Protein AF-S7U2C4-F1 (afdb_monomer)

Nearest PDB structures (foldseek):
  5ohl-assembly1_A-2  TM=4.520E-01  e=1.461E+00  synthetic construct
  7tj9-assembly1_B  TM=5.417E-01  e=4.601E+00  Homo sapiens
  6m9y-assembly1_D  TM=2.212E-01  e=2.908E+00  Branchiostoma floridae

Foldseek 3Di:
DDDDCPVVVVVVVVVVVVVVVVVVVVVVVVVVVVVVVVVLVVQLVVQVVLLVVLLVVLVVVVVVQVPDPCSCLVQVPDFLVSLCLQQQAPDPDRDCNHSQ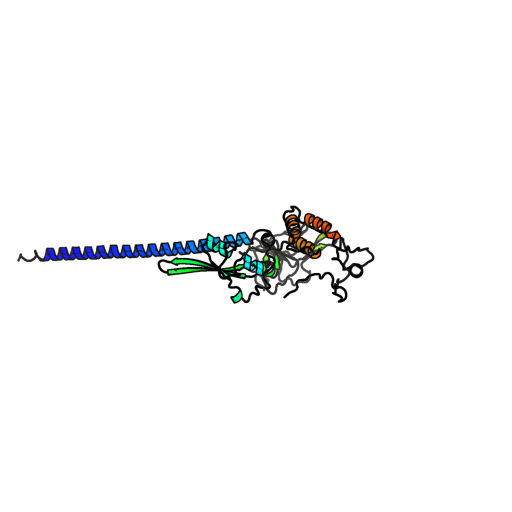NVSCVPRVKHKYWPVVVVVDPSRHFNKTWIKIKHWTDSPPDIDIDIDIDIDHLDFLCVQAPAEDLAEAAAAADDDDPDGHHYHVFKYWHALWHFDQPPVRDTDIHFNPPPDDCLALFRIWMDGPQAIKTDSHRPAQWDDDSHDIDGGDDIDSDDDPSHPDDDDHGDDDPDDGNDDPVLLVLLVLLCVLLVHDSPDPVSSVLSVQLVPDPDNVVSSVVSCVVSVVQEWEQDDDPVAASLRSVVPTDPQGHYDYDDDHDHPDDNDPDDDVPDPHDDPPPPPPD

Sequence (381 aa):
MRKNEQGYSLVTTLLVITIFFLLGLTIVTAAVQHAQFTTVRVDDVQSLHEAKTELNEALADLKAQLSAPNFFVDHRIFTPNQWDQFLGTDSPSARENTIAGRLTARYGVTMTDESEQYNIPKDQVFLRALRLSKQFTDGHQVRTVERLIFVTNTPSFLKYALGSNKDVVLNGGVYVEKGNVYAGQDAYASNATNYVKQNGQLTVASPNAGMPRLSSSSVWYTSDGQLMACGQTTSCWTASQTRFSMSGSWTPLWPTDVVEPAPSTKQENEDFIDVDFDLTVADKLLQASDISRTSDSYLEDIQRVQEATDKANALRYLAVELSNRWTPIVIDSTVPIEKAIKQSSKEKPLYLDGSGVLTGDVDIRTDAANKVNQCSSSTGI

Solvent-accessible surface area (backbone atoms only — not comparable to full-atom values): 22594 Å² total; per-residue (Å²): 144,89,90,78,67,78,66,53,55,57,54,53,50,52,50,52,51,49,52,52,48,50,53,52,50,50,52,52,51,52,50,53,51,50,50,51,56,51,49,45,52,48,50,30,53,47,37,52,49,49,46,50,47,37,51,52,50,46,50,49,52,50,50,57,60,68,67,38,84,62,41,47,66,81,68,68,43,86,46,34,66,48,45,32,52,48,44,22,65,76,44,100,67,47,47,71,90,15,53,29,17,42,33,29,74,76,50,57,28,45,65,44,80,48,28,73,85,70,72,51,61,48,85,81,38,64,56,40,35,36,37,39,36,28,76,39,60,46,78,92,41,80,45,72,54,74,46,80,45,78,48,63,82,72,48,41,47,79,77,28,68,42,53,34,81,41,62,31,80,42,65,26,74,80,85,76,94,66,72,51,76,42,41,61,53,39,33,35,42,22,38,31,39,71,47,68,45,98,85,60,49,58,44,79,43,64,51,76,81,78,54,84,78,68,44,70,39,54,28,39,35,33,54,97,70,42,61,30,20,28,65,44,79,74,48,43,51,45,68,49,92,86,46,80,42,82,40,70,79,70,39,82,49,72,58,86,75,37,92,66,76,76,83,84,69,75,87,77,90,67,85,77,44,75,79,63,59,68,60,49,49,50,54,49,56,38,47,63,60,74,45,51,86,86,38,68,67,44,52,52,52,52,49,53,36,67,73,35,92,51,42,72,59,37,48,50,51,52,50,60,71,50,43,85,59,36,34,75,48,76,75,52,102,84,49,54,60,70,56,38,60,72,70,48,70,57,89,34,46,76,37,79,81,80,94,78,76,80,91,66,86,81,83,85,73,85,56,93,86,65,93,53,79,76,81,79,72,83,83,76,131

Mean predicted aligned error: 14.46 Å

Radius of gyration: 35.17 Å; Cα contacts (8 Å, |Δi|>4): 499; chains: 1; bounding box: 70×44×142 Å

Structure (mmCIF, N/CA/C/O backbone):
data_AF-S7U2C4-F1
#
_entry.id   AF-S7U2C4-F1
#
loop_
_atom_site.group_PDB
_atom_site.id
_atom_site.type_symbol
_atom_site.label_atom_id
_atom_site.label_alt_id
_atom_site.label_comp_id
_atom_site.label_asym_id
_atom_site.label_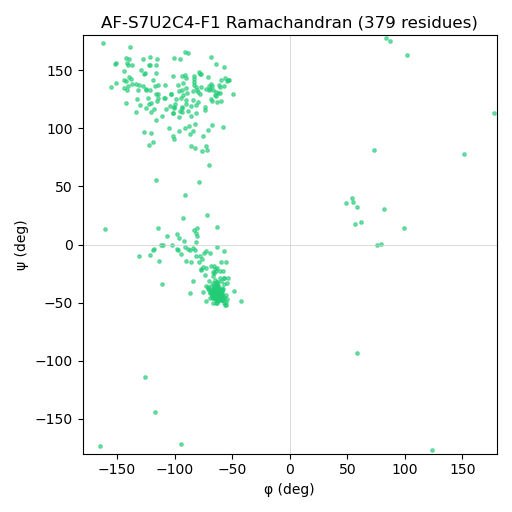entity_id
_atom_site.label_seq_id
_atom_site.pdbx_PDB_ins_code
_atom_site.Cartn_x
_atom_site.Cartn_y
_atom_site.Cartn_z
_atom_site.occupancy
_atom_site.B_iso_or_equiv
_atom_site.auth_seq_id
_atom_site.auth_comp_id
_atom_site.auth_asym_id
_atom_site.auth_atom_id
_atom_site.pdbx_PDB_model_num
ATOM 1 N N . MET A 1 1 ? -25.161 8.600 102.702 1.00 43.12 1 MET A N 1
ATOM 2 C CA . MET A 1 1 ? -24.880 8.788 101.260 1.00 43.12 1 MET A CA 1
ATOM 3 C C . MET A 1 1 ? -24.742 7.433 100.577 1.00 43.12 1 MET A C 1
ATOM 5 O O . MET A 1 1 ? -23.652 6.883 100.560 1.00 43.12 1 MET A O 1
ATOM 9 N N . ARG A 1 2 ? -25.839 6.838 100.100 1.00 44.34 2 ARG A N 1
ATOM 10 C CA . ARG A 1 2 ? -25.836 5.688 99.173 1.00 44.34 2 ARG A CA 1
ATOM 11 C C . ARG A 1 2 ? -27.285 5.284 98.933 1.00 44.34 2 ARG A C 1
ATOM 13 O O . ARG A 1 2 ? -27.921 4.861 99.891 1.00 44.34 2 ARG A O 1
ATOM 20 N N . LYS A 1 3 ? -27.767 5.463 97.700 1.00 48.84 3 LYS A N 1
ATOM 21 C CA . LYS A 1 3 ? -28.903 4.789 97.029 1.00 48.84 3 LYS A CA 1
ATOM 22 C C . LYS A 1 3 ? -29.514 5.738 95.990 1.00 48.84 3 LYS A C 1
ATOM 24 O O . LYS A 1 3 ? -30.532 6.358 96.258 1.00 48.84 3 LYS A O 1
ATOM 29 N N . ASN A 1 4 ? -28.865 5.863 94.826 1.00 53.12 4 ASN A N 1
ATOM 30 C CA . ASN A 1 4 ? -29.583 6.117 93.566 1.00 53.12 4 ASN A CA 1
ATOM 31 C C . ASN A 1 4 ? -28.806 5.776 92.269 1.00 53.12 4 ASN A C 1
ATOM 33 O O . ASN A 1 4 ? -29.229 6.161 91.186 1.00 53.12 4 ASN A O 1
ATOM 37 N N . GLU A 1 5 ? -27.686 5.044 92.327 1.00 55.00 5 GLU A N 1
ATOM 38 C CA . GLU A 1 5 ? -26.848 4.803 91.131 1.00 55.00 5 GLU A CA 1
ATOM 39 C C . GLU A 1 5 ? -27.201 3.536 90.328 1.00 55.00 5 GLU A C 1
ATOM 41 O O . GLU A 1 5 ? -26.628 3.289 89.270 1.00 55.00 5 GLU A O 1
ATOM 46 N N . GLN A 1 6 ? -28.176 2.736 90.774 1.00 55.25 6 GLN A N 1
ATOM 47 C CA . GLN A 1 6 ? -28.521 1.466 90.113 1.00 55.25 6 GLN A CA 1
ATOM 48 C C . GLN A 1 6 ? -29.354 1.633 88.827 1.00 55.25 6 GLN A C 1
ATOM 50 O O . GLN A 1 6 ? -29.329 0.744 87.983 1.00 55.25 6 GLN A O 1
ATOM 55 N N . GLY A 1 7 ? -30.040 2.768 88.633 1.00 55.75 7 GLY A N 1
ATOM 56 C CA . GLY A 1 7 ? -30.784 3.061 87.395 1.00 55.75 7 GLY A CA 1
ATOM 57 C C . GLY A 1 7 ? -29.920 3.651 86.276 1.00 55.75 7 GLY A C 1
ATOM 58 O O . GLY A 1 7 ? -30.158 3.381 85.102 1.00 55.75 7 GLY A O 1
ATOM 59 N N . TYR A 1 8 ? -28.874 4.405 86.632 1.00 64.38 8 TYR A N 1
ATOM 60 C CA . TYR A 1 8 ? -27.974 5.024 85.657 1.00 64.38 8 TYR A CA 1
ATOM 61 C C . TYR A 1 8 ? -27.092 3.989 84.957 1.00 64.38 8 TYR A C 1
ATOM 63 O O . TYR A 1 8 ? -26.928 4.083 83.750 1.00 64.38 8 TYR A O 1
ATOM 71 N N . SER A 1 9 ? -26.614 2.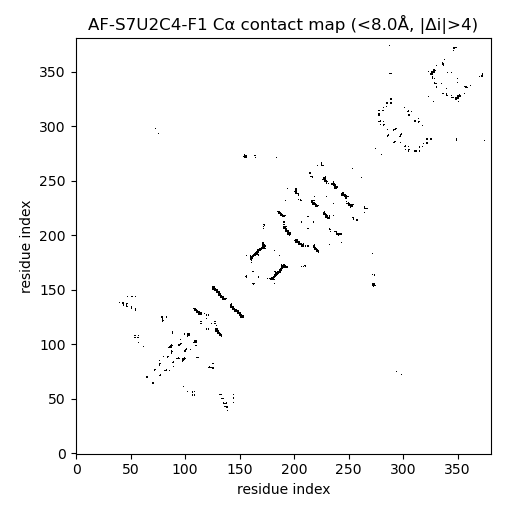955 85.662 1.00 74.00 9 SER A N 1
ATOM 72 C CA . SER A 1 9 ? -25.728 1.926 85.092 1.00 74.00 9 SER A CA 1
ATOM 73 C C . SER A 1 9 ? -26.324 1.189 83.883 1.00 74.00 9 SER A C 1
ATOM 75 O O . SER A 1 9 ? -25.598 0.948 82.917 1.00 74.00 9 SER A O 1
ATOM 77 N N . LEU A 1 10 ? -27.632 0.894 83.900 1.00 76.00 10 LEU A N 1
ATOM 78 C CA . LEU A 1 10 ? -28.348 0.256 82.786 1.00 76.00 10 LEU A CA 1
ATOM 79 C C . LEU A 1 10 ? -28.426 1.182 81.562 1.00 76.00 10 LEU A C 1
ATOM 81 O O . LEU A 1 10 ? -28.207 0.752 80.433 1.00 76.00 10 LEU A O 1
ATOM 85 N N . VAL A 1 11 ? -28.705 2.468 81.791 1.00 81.31 11 VAL A N 1
ATOM 86 C CA . VAL A 1 11 ? -28.788 3.475 80.724 1.00 81.31 11 VAL A CA 1
ATOM 87 C C . VAL A 1 11 ? -27.411 3.716 80.109 1.00 81.31 11 VAL A C 1
ATOM 89 O O . VAL A 1 11 ? -27.304 3.781 78.887 1.00 81.31 11 VAL A O 1
ATOM 92 N N . THR A 1 12 ? -26.341 3.772 80.911 1.00 82.12 12 THR A N 1
ATOM 93 C CA . THR A 1 12 ? -24.975 3.919 80.385 1.00 82.12 12 THR A CA 1
ATOM 94 C C . THR A 1 12 ? -24.538 2.694 79.589 1.00 82.12 12 THR A C 1
ATOM 96 O O . THR A 1 12 ? -23.917 2.854 78.544 1.00 82.12 12 THR A O 1
ATOM 99 N N . THR A 1 13 ? -24.872 1.474 80.026 1.00 86.62 13 THR A N 1
ATOM 100 C CA . THR A 1 13 ? -24.541 0.259 79.256 1.00 86.62 13 THR A CA 1
ATOM 101 C C . THR A 1 13 ? -25.318 0.188 77.949 1.00 86.62 13 THR A C 1
ATOM 103 O O . THR A 1 13 ? -24.714 -0.090 76.917 1.00 86.62 13 THR A O 1
ATOM 106 N N . LEU A 1 14 ? -26.615 0.508 77.951 1.00 85.69 14 LEU A N 1
ATOM 107 C CA . LEU A 1 14 ? -27.403 0.618 76.719 1.00 85.69 14 LEU A CA 1
ATOM 108 C C . LEU A 1 14 ? -26.836 1.681 75.775 1.00 85.69 14 LEU A C 1
ATOM 110 O O . LEU A 1 14 ? -26.663 1.404 74.592 1.00 85.69 14 LEU A O 1
ATOM 114 N N . LEU A 1 15 ? -26.485 2.865 76.285 1.00 86.25 15 LEU A N 1
ATOM 115 C CA . LEU A 1 15 ? -25.879 3.937 75.492 1.00 86.25 15 LEU A CA 1
ATOM 116 C C . LEU A 1 15 ? -24.558 3.483 74.859 1.00 86.25 15 LEU A C 1
ATOM 118 O O . LEU A 1 15 ? -24.361 3.653 73.660 1.00 86.25 15 LEU A O 1
ATOM 122 N N . VAL A 1 16 ? -23.680 2.862 75.647 1.00 89.12 16 VAL A N 1
ATOM 123 C CA . VAL A 1 16 ? -22.384 2.353 75.183 1.00 89.12 16 VAL A CA 1
ATOM 124 C C . VAL A 1 16 ? -22.572 1.263 74.126 1.00 89.12 16 VAL A C 1
ATOM 126 O O . VAL A 1 16 ? -21.945 1.335 73.072 1.00 89.12 16 VAL A O 1
ATOM 129 N N . ILE A 1 17 ? -23.483 0.307 74.341 1.00 89.75 17 ILE A N 1
ATOM 130 C CA . ILE A 1 17 ? -23.816 -0.728 73.349 1.00 89.75 17 ILE A CA 1
ATOM 131 C C . ILE A 1 17 ? -24.368 -0.091 72.071 1.00 89.75 17 ILE A C 1
ATOM 133 O O . ILE A 1 17 ? -23.965 -0.488 70.985 1.00 89.75 17 ILE A O 1
ATOM 137 N N . THR A 1 18 ? -25.227 0.926 72.173 1.00 89.06 18 THR A N 1
ATOM 138 C CA . THR A 1 18 ? -25.808 1.610 71.005 1.00 89.06 18 THR A CA 1
ATOM 139 C C . THR A 1 18 ? -24.744 2.369 70.213 1.00 89.06 18 THR A C 1
ATOM 141 O O . THR A 1 18 ? -24.738 2.312 68.987 1.00 89.06 18 THR A O 1
ATOM 144 N N . ILE A 1 19 ? -23.805 3.031 70.895 1.00 90.56 19 ILE A N 1
ATOM 145 C CA . ILE A 1 19 ? -22.666 3.704 70.259 1.00 90.56 19 ILE A CA 1
ATOM 146 C C . ILE A 1 19 ? -21.775 2.685 69.544 1.00 90.56 19 ILE A C 1
ATOM 148 O O . ILE A 1 19 ? -21.422 2.902 68.387 1.00 90.56 19 ILE A O 1
ATOM 152 N N . PHE A 1 20 ? -21.456 1.556 70.184 1.00 89.50 20 PHE A N 1
ATOM 153 C CA . PHE A 1 20 ? -20.698 0.479 69.542 1.00 89.50 20 PHE A CA 1
ATOM 154 C C . PHE A 1 20 ? -21.454 -0.148 68.367 1.00 89.50 20 PHE A C 1
ATOM 156 O O . PHE A 1 20 ? -20.831 -0.483 67.364 1.00 89.50 20 PHE A O 1
ATOM 163 N N . PHE A 1 21 ? -22.780 -0.264 68.448 1.00 91.44 21 PHE A N 1
ATOM 164 C CA . PHE A 1 21 ? -23.612 -0.785 67.364 1.00 91.44 21 PHE A CA 1
ATOM 165 C C . PHE A 1 21 ? -23.664 0.180 66.177 1.00 91.44 21 PHE A C 1
ATOM 167 O O . PHE A 1 21 ? -23.527 -0.248 65.035 1.00 91.44 21 PHE A O 1
ATOM 174 N N . LEU A 1 22 ? -23.794 1.485 66.437 1.00 90.62 22 LEU A N 1
ATOM 175 C CA . LEU A 1 22 ? -23.723 2.526 65.412 1.00 90.62 22 LEU A CA 1
ATOM 176 C C . LEU A 1 22 ? -22.340 2.560 64.760 1.00 90.62 22 LEU A C 1
ATOM 178 O O . LEU A 1 22 ? -22.254 2.541 63.538 1.00 90.62 22 LEU A O 1
ATOM 182 N N . LEU A 1 23 ? -21.263 2.525 65.549 1.00 88.44 23 LEU A N 1
ATOM 183 C CA . LEU A 1 23 ? -19.896 2.434 65.030 1.00 88.44 23 LEU A CA 1
ATOM 184 C C . LEU A 1 23 ? -19.702 1.166 64.186 1.00 88.44 23 LEU A C 1
ATOM 186 O O . LEU A 1 23 ? -19.234 1.251 63.053 1.00 88.44 23 LEU A O 1
ATOM 190 N N . GLY A 1 24 ? -20.135 0.006 64.681 1.00 89.69 24 GLY A N 1
ATOM 191 C CA . GLY A 1 24 ? -20.069 -1.257 63.945 1.00 89.69 24 GLY A CA 1
ATOM 192 C C . GLY A 1 24 ? -20.834 -1.204 62.622 1.00 89.69 24 GLY A C 1
ATOM 193 O O . GLY A 1 24 ? -20.286 -1.556 61.579 1.00 89.69 24 GLY A O 1
ATOM 194 N N . LEU A 1 25 ? -22.063 -0.681 62.633 1.00 87.69 25 LEU A N 1
ATOM 195 C CA . LEU A 1 25 ? -22.880 -0.522 61.432 1.00 87.69 25 LEU A CA 1
ATOM 196 C C . LEU A 1 25 ? -22.250 0.465 60.442 1.00 87.69 25 LEU A C 1
ATOM 198 O O . LEU A 1 25 ? -22.224 0.189 59.245 1.00 87.69 25 LEU A O 1
ATOM 202 N N . THR A 1 26 ? -21.691 1.583 60.916 1.00 90.06 26 THR A N 1
ATOM 203 C CA . THR A 1 26 ? -21.013 2.556 60.041 1.00 90.06 26 THR A CA 1
ATOM 204 C C . THR A 1 26 ? -19.780 1.971 59.363 1.00 90.06 26 THR A C 1
ATOM 206 O O . THR A 1 26 ? -19.597 2.191 58.168 1.00 90.06 26 THR A O 1
ATOM 209 N N . ILE A 1 27 ? -18.977 1.172 60.072 1.00 88.50 27 ILE A N 1
ATOM 210 C CA . ILE A 1 27 ? -17.790 0.522 59.502 1.00 88.50 27 ILE A CA 1
ATOM 211 C C . ILE A 1 27 ? -18.201 -0.502 58.443 1.00 88.50 27 ILE A C 1
ATOM 213 O O . ILE A 1 27 ? -17.634 -0.508 57.353 1.00 88.50 27 ILE A O 1
ATOM 217 N N . VAL A 1 28 ? -19.213 -1.329 58.724 1.00 88.00 28 VAL A N 1
ATOM 218 C CA . VAL A 1 28 ? -19.732 -2.308 57.754 1.00 88.00 28 VAL A CA 1
ATOM 219 C C . VAL A 1 28 ? -20.297 -1.606 56.521 1.00 88.00 28 VAL A C 1
ATOM 221 O O . VAL A 1 28 ? -20.003 -2.008 55.400 1.00 88.00 28 VAL A O 1
ATOM 224 N N . THR A 1 29 ? -21.046 -0.518 56.706 1.00 86.69 29 THR A N 1
ATOM 225 C CA . THR A 1 29 ? -21.621 0.251 55.591 1.00 86.69 29 THR A CA 1
ATOM 226 C C . THR A 1 29 ? -20.527 0.889 54.733 1.00 86.69 29 THR A C 1
ATOM 228 O O . THR A 1 29 ? -20.570 0.784 53.509 1.00 86.69 29 THR A O 1
ATOM 231 N N . ALA A 1 30 ? -19.504 1.480 55.359 1.00 83.06 30 ALA A N 1
ATOM 232 C CA . ALA A 1 30 ? -18.356 2.047 54.653 1.00 83.06 30 ALA A CA 1
ATOM 233 C C . ALA A 1 30 ? -17.540 0.970 53.915 1.00 83.06 30 ALA A C 1
ATOM 235 O O . ALA A 1 30 ? -17.102 1.191 52.788 1.00 83.06 30 ALA A O 1
ATOM 236 N N . ALA A 1 31 ? -17.366 -0.211 54.514 1.00 80.31 31 ALA A N 1
ATOM 237 C CA . ALA A 1 31 ? -16.685 -1.336 53.880 1.00 80.31 31 ALA A CA 1
ATOM 238 C C . ALA A 1 31 ? -17.454 -1.859 52.656 1.00 80.31 31 ALA A C 1
ATOM 240 O O . ALA A 1 31 ? -16.845 -2.100 51.616 1.00 80.31 31 ALA A O 1
ATOM 241 N N . VAL A 1 32 ? -18.784 -1.977 52.746 1.00 81.38 32 VAL A N 1
ATOM 242 C CA . VAL A 1 32 ? -19.641 -2.380 51.617 1.00 81.38 32 VAL A CA 1
ATOM 243 C C . VAL A 1 32 ? -19.601 -1.345 50.495 1.00 81.38 32 VAL A C 1
ATOM 245 O O . VAL A 1 32 ? -19.459 -1.721 49.334 1.00 81.38 32 VAL A O 1
ATOM 248 N N . GLN A 1 33 ? -19.666 -0.052 50.819 1.00 73.44 33 GLN A N 1
ATOM 249 C CA . GLN A 1 33 ? -19.553 1.010 49.816 1.00 73.44 33 GLN A CA 1
ATOM 250 C C . GLN A 1 33 ? -18.194 0.987 49.114 1.00 73.44 33 GLN A C 1
ATOM 252 O O . GLN A 1 33 ? -18.144 1.020 47.887 1.00 73.44 33 GLN A O 1
ATOM 257 N N . HIS A 1 34 ? -17.091 0.880 49.861 1.00 73.25 34 HIS A N 1
ATOM 258 C CA . HIS A 1 34 ? -15.764 0.763 49.256 1.00 73.25 34 HIS A CA 1
ATOM 259 C C . HIS A 1 34 ? -15.638 -0.481 48.377 1.00 73.25 34 HIS A C 1
ATOM 261 O O . HIS A 1 34 ? -15.123 -0.368 47.268 1.00 73.25 34 HIS A O 1
ATOM 267 N N . ALA A 1 35 ? -16.150 -1.631 48.827 1.00 65.19 35 ALA A N 1
ATOM 268 C CA . ALA A 1 35 ? -16.158 -2.855 48.034 1.00 65.19 35 ALA A CA 1
ATOM 269 C C . ALA A 1 35 ? -16.923 -2.665 46.712 1.00 65.19 35 ALA A C 1
ATOM 271 O O . ALA A 1 35 ? -16.396 -3.000 45.653 1.00 65.19 35 ALA A O 1
ATOM 272 N N . GLN A 1 36 ? -18.106 -2.041 46.745 1.00 68.69 36 GLN A N 1
ATOM 273 C CA . GLN A 1 36 ? -18.878 -1.735 45.535 1.00 68.69 36 GLN A CA 1
ATOM 274 C C . GLN A 1 36 ? -18.123 -0.804 44.578 1.00 68.69 36 GLN A C 1
ATOM 276 O O . GLN A 1 36 ? -18.048 -1.101 43.389 1.00 68.69 36 GLN A O 1
ATOM 281 N N . PHE A 1 37 ? -17.506 0.276 45.073 1.00 63.62 37 PHE A N 1
ATOM 282 C CA . PHE A 1 37 ? -16.703 1.169 44.228 1.00 63.62 37 PHE A CA 1
ATOM 283 C C . PHE A 1 37 ? -15.493 0.465 43.610 1.00 63.62 37 PHE A C 1
ATOM 285 O O . PHE A 1 37 ? -15.141 0.751 42.467 1.00 63.62 37 PHE A O 1
ATOM 292 N N . THR A 1 38 ? -14.853 -0.453 44.340 1.00 64.12 38 THR A N 1
ATOM 293 C CA . THR A 1 38 ? -13.749 -1.242 43.783 1.00 64.12 38 THR A CA 1
ATOM 294 C C . THR A 1 38 ? -14.224 -2.237 42.734 1.00 64.12 38 THR A C 1
ATOM 296 O O . THR A 1 38 ? -13.572 -2.339 41.704 1.00 64.12 38 THR A O 1
ATOM 299 N N . THR A 1 39 ? -15.357 -2.917 42.944 1.00 65.12 39 THR A N 1
ATOM 300 C CA . THR A 1 39 ? -15.922 -3.854 41.963 1.00 65.12 39 THR A CA 1
ATOM 301 C C . THR A 1 39 ? -16.309 -3.130 40.680 1.00 65.12 39 THR A C 1
ATOM 303 O O . THR A 1 39 ? -15.812 -3.499 39.626 1.00 65.12 39 THR A O 1
ATOM 306 N N . VAL A 1 40 ? -17.071 -2.032 40.776 1.00 61.81 40 VAL A N 1
ATOM 307 C CA . VAL A 1 40 ? -17.455 -1.226 39.604 1.00 61.81 40 VAL A CA 1
ATOM 308 C C . VAL A 1 40 ? -16.218 -0.748 38.849 1.00 61.81 40 VAL A C 1
ATOM 310 O O . VAL A 1 40 ? -16.127 -0.925 37.646 1.00 61.81 40 VAL A O 1
ATOM 313 N N . ARG A 1 41 ? -15.203 -0.230 39.551 1.00 60.88 41 ARG A N 1
ATOM 314 C CA . ARG A 1 41 ? -13.981 0.252 38.898 1.00 60.88 41 ARG A CA 1
ATOM 315 C C . ARG A 1 41 ? -13.160 -0.863 38.243 1.00 60.88 41 ARG A C 1
ATOM 317 O O . ARG A 1 41 ? -12.483 -0.600 37.253 1.00 60.88 41 ARG A O 1
ATOM 324 N N . VAL A 1 42 ? -13.159 -2.070 38.806 1.00 68.44 42 VAL A N 1
ATOM 325 C CA . VAL A 1 42 ? -12.505 -3.233 38.188 1.00 68.44 42 VAL A CA 1
ATOM 326 C C . VAL A 1 42 ? -13.269 -3.654 36.935 1.00 68.44 42 VAL A C 1
ATOM 328 O O . VAL A 1 42 ? -12.635 -3.805 35.895 1.00 68.44 42 VAL A O 1
ATOM 331 N N . ASP A 1 43 ? -14.597 -3.746 37.006 1.00 71.62 43 ASP A N 1
ATOM 332 C CA . ASP A 1 43 ? -15.461 -4.102 35.875 1.00 71.62 43 ASP A CA 1
ATOM 333 C C . ASP A 1 43 ? -15.361 -3.065 34.737 1.00 71.62 43 ASP A C 1
ATOM 335 O O . ASP A 1 43 ? -15.254 -3.421 33.564 1.00 71.62 43 ASP A O 1
ATOM 339 N N . ASP A 1 44 ? -15.300 -1.776 35.071 1.00 77.00 44 ASP A N 1
ATOM 340 C CA . ASP A 1 44 ? -15.101 -0.659 34.137 1.00 77.00 44 ASP A CA 1
ATOM 341 C C . ASP A 1 44 ? -13.742 -0.745 33.422 1.00 77.00 44 ASP A C 1
ATOM 343 O O . ASP A 1 44 ? -13.635 -0.628 32.198 1.00 77.00 44 ASP A O 1
ATOM 347 N N . VAL A 1 45 ? -12.665 -0.981 34.180 1.00 80.19 45 VAL A N 1
ATOM 348 C CA . VAL A 1 45 ? -11.318 -1.128 33.609 1.00 80.19 45 VAL A CA 1
ATOM 349 C C . VAL A 1 45 ? -11.232 -2.385 32.750 1.00 80.19 45 VAL A C 1
ATOM 351 O O . VAL A 1 45 ? -10.608 -2.347 31.688 1.00 80.19 45 VAL A O 1
ATOM 354 N N . GLN A 1 46 ? -11.858 -3.476 33.186 1.00 84.81 46 GLN A N 1
ATOM 355 C CA . GLN A 1 46 ? -11.875 -4.736 32.461 1.00 84.81 46 GLN A CA 1
ATOM 356 C C . GLN A 1 46 ? -12.665 -4.613 31.155 1.00 84.81 46 GLN A C 1
ATOM 358 O O . GLN A 1 46 ? -12.116 -4.917 30.102 1.00 84.81 46 GLN A O 1
ATOM 363 N N . SER A 1 47 ? -13.887 -4.082 31.187 1.00 88.75 47 SER A N 1
ATOM 364 C CA . SER A 1 47 ? -14.725 -3.891 29.995 1.00 88.75 47 SER A CA 1
ATOM 365 C C . SER A 1 47 ? -14.098 -2.930 28.978 1.00 88.75 47 SER A C 1
ATOM 367 O O . SER A 1 47 ? -14.118 -3.195 27.775 1.00 88.75 47 SER A O 1
ATOM 369 N N . LEU A 1 48 ? -13.455 -1.849 29.438 1.00 90.62 48 LEU A N 1
ATOM 370 C CA . LEU A 1 48 ? -12.676 -0.962 28.573 1.00 90.62 48 LEU A CA 1
ATOM 371 C C . LEU A 1 48 ? -11.469 -1.681 27.958 1.00 90.62 48 LEU A C 1
ATOM 373 O O . LEU A 1 48 ? -11.138 -1.450 26.792 1.00 90.62 48 LEU A O 1
ATOM 377 N N . HIS A 1 49 ? -10.763 -2.492 28.749 1.00 92.25 49 HIS A N 1
ATOM 378 C CA . HIS A 1 49 ? -9.610 -3.246 28.273 1.00 92.25 49 HIS A CA 1
ATOM 379 C C . HIS A 1 49 ? -10.028 -4.287 27.232 1.00 92.25 49 HIS A C 1
ATOM 381 O O . HIS A 1 49 ? -9.427 -4.329 26.164 1.00 92.25 49 HIS A O 1
ATOM 387 N N . GLU A 1 50 ? -11.090 -5.046 27.494 1.00 92.62 50 GLU A N 1
ATOM 388 C CA . GLU A 1 50 ? -11.688 -6.008 26.565 1.00 92.62 50 GLU A CA 1
ATOM 389 C C . GLU A 1 50 ? -12.106 -5.324 25.259 1.00 92.62 50 GLU A C 1
ATOM 391 O O . GLU A 1 50 ? -11.649 -5.724 24.191 1.00 92.62 50 GLU A O 1
ATOM 396 N N . ALA A 1 51 ? -12.851 -4.215 25.328 1.00 93.81 51 ALA A N 1
ATOM 397 C CA . ALA A 1 51 ? -13.277 -3.474 24.139 1.00 93.81 51 ALA A CA 1
ATOM 398 C C . ALA A 1 51 ? -12.098 -2.943 23.307 1.00 93.81 51 ALA A C 1
ATOM 400 O O . ALA A 1 51 ? -12.134 -2.968 22.076 1.00 93.81 51 ALA A O 1
ATOM 401 N N . LYS A 1 52 ? -11.028 -2.470 23.962 1.00 95.00 52 LYS A N 1
ATOM 402 C CA . LYS A 1 52 ? -9.791 -2.055 23.280 1.00 95.00 52 LYS A CA 1
ATOM 403 C C . LYS A 1 52 ? -9.059 -3.232 22.647 1.00 95.00 52 LYS A C 1
ATOM 405 O O . LYS A 1 52 ? -8.522 -3.078 21.552 1.00 95.00 52 LYS A O 1
ATOM 410 N N . THR A 1 53 ? -8.997 -4.364 23.337 1.00 95.56 53 THR A N 1
ATOM 411 C CA . THR A 1 53 ? -8.355 -5.581 22.840 1.00 95.56 53 THR A CA 1
ATOM 412 C C . THR A 1 53 ? -9.090 -6.092 21.609 1.00 95.56 53 THR A C 1
ATOM 414 O O . THR A 1 53 ? -8.462 -6.218 20.565 1.00 95.56 53 THR A O 1
ATOM 417 N N . GLU A 1 54 ? -10.414 -6.236 21.663 1.00 95.62 54 GLU A N 1
ATOM 418 C CA . GLU A 1 54 ? -11.234 -6.640 20.513 1.00 95.62 54 GLU A CA 1
ATOM 419 C C . GLU A 1 54 ? -11.102 -5.666 19.333 1.00 95.62 54 GLU A C 1
ATOM 421 O O . GLU A 1 54 ? -10.973 -6.092 18.187 1.00 95.62 54 GLU A O 1
ATOM 426 N N . LEU A 1 55 ? -11.071 -4.352 19.592 1.00 96.38 55 LEU A N 1
ATOM 427 C CA . LEU A 1 55 ? -10.851 -3.344 18.550 1.00 96.38 55 LEU A CA 1
ATOM 428 C C . LEU A 1 55 ? -9.464 -3.474 17.898 1.00 96.38 55 LEU A C 1
ATOM 430 O O . LEU A 1 55 ? -9.331 -3.331 16.681 1.00 96.38 55 LEU A O 1
ATOM 434 N N . ASN A 1 56 ? -8.423 -3.732 18.691 1.00 95.19 56 ASN A N 1
ATOM 435 C CA . ASN A 1 56 ? -7.067 -3.927 18.182 1.00 95.19 56 ASN A CA 1
ATOM 436 C C . ASN A 1 56 ? -6.921 -5.257 17.434 1.00 95.19 56 ASN A C 1
ATOM 438 O O . ASN A 1 56 ? -6.229 -5.294 16.420 1.00 95.19 56 ASN A O 1
ATOM 442 N N . GLU A 1 57 ? -7.580 -6.322 17.890 1.00 96.19 57 GLU A N 1
ATOM 443 C CA . GLU A 1 57 ? -7.635 -7.604 17.186 1.00 96.19 57 GLU A CA 1
ATOM 444 C C . GLU A 1 57 ? -8.377 -7.477 15.855 1.00 96.19 57 GLU A C 1
ATOM 446 O O . GLU A 1 57 ? -7.877 -7.953 14.839 1.00 96.19 57 GLU A O 1
ATOM 451 N N . ALA A 1 58 ? -9.506 -6.763 15.824 1.00 95.94 58 ALA A N 1
ATOM 452 C CA . ALA A 1 58 ? -10.229 -6.452 14.594 1.00 95.94 58 ALA A CA 1
ATOM 453 C C . ALA A 1 58 ? -9.353 -5.678 13.597 1.00 95.94 58 ALA A C 1
ATOM 455 O O . ALA A 1 58 ? -9.333 -5.990 12.407 1.00 95.94 58 ALA A O 1
ATOM 456 N N . LEU A 1 59 ? -8.588 -4.692 14.079 1.00 94.44 59 LEU A N 1
ATOM 457 C CA . LEU A 1 59 ? -7.639 -3.953 13.249 1.00 94.44 59 LEU A CA 1
ATOM 458 C C . LEU A 1 59 ? -6.482 -4.837 12.759 1.00 94.44 59 LEU A C 1
ATOM 460 O O . LEU A 1 59 ? -6.044 -4.692 11.620 1.00 94.44 59 LEU A O 1
ATOM 464 N N . ALA A 1 60 ? -5.976 -5.738 13.600 1.00 93.50 60 ALA A N 1
ATOM 465 C CA . ALA A 1 60 ? -4.915 -6.664 13.223 1.00 93.50 60 ALA A CA 1
ATOM 466 C C . ALA A 1 60 ? -5.395 -7.678 12.171 1.00 93.50 60 ALA A C 1
ATOM 468 O O . ALA A 1 60 ? -4.671 -7.925 11.211 1.00 93.50 60 ALA A O 1
ATOM 469 N N . ASP A 1 61 ? -6.617 -8.205 12.308 1.00 93.25 61 ASP A N 1
ATOM 470 C CA . ASP A 1 61 ? -7.251 -9.092 11.322 1.00 93.25 61 ASP A CA 1
ATOM 471 C C . ASP A 1 61 ? -7.470 -8.355 9.992 1.00 93.25 61 ASP A C 1
ATOM 473 O O . ASP A 1 61 ? -7.097 -8.853 8.929 1.00 93.25 61 ASP A O 1
ATOM 477 N N . LEU A 1 62 ? -7.965 -7.111 10.047 1.00 93.12 62 LEU A N 1
ATOM 478 C CA . LEU A 1 62 ? -8.065 -6.243 8.873 1.00 93.12 62 LEU A CA 1
ATOM 479 C C . LEU A 1 62 ? -6.703 -6.066 8.190 1.00 93.12 62 LEU A C 1
ATOM 481 O O . LEU A 1 62 ? -6.582 -6.306 6.992 1.00 93.12 62 LEU A O 1
ATOM 485 N N . LYS A 1 63 ? -5.671 -5.677 8.947 1.00 90.31 63 LYS A N 1
ATOM 486 C CA . LYS A 1 63 ? -4.315 -5.490 8.418 1.00 90.31 63 LYS A CA 1
ATOM 487 C C . LYS A 1 63 ? -3.797 -6.780 7.777 1.00 90.31 63 LYS A C 1
ATOM 489 O O . LYS A 1 63 ? -3.337 -6.741 6.643 1.00 90.31 63 LYS A O 1
ATOM 494 N N . ALA A 1 64 ? -3.925 -7.917 8.458 1.00 89.75 64 ALA A N 1
ATOM 495 C CA . ALA A 1 64 ? -3.460 -9.209 7.962 1.00 89.75 64 ALA A CA 1
ATOM 496 C C . ALA A 1 64 ? -4.137 -9.612 6.642 1.00 89.75 64 ALA A C 1
ATOM 498 O O . ALA A 1 64 ? -3.461 -10.097 5.738 1.00 89.75 64 ALA A O 1
ATOM 499 N N . GLN A 1 65 ? -5.445 -9.374 6.507 1.00 88.44 65 GLN A N 1
ATOM 500 C CA . GLN A 1 65 ? -6.177 -9.658 5.269 1.00 88.44 65 GLN A CA 1
ATOM 501 C C . GLN A 1 65 ? -5.722 -8.759 4.115 1.00 88.44 65 GLN A C 1
ATOM 503 O O . GLN A 1 65 ? -5.518 -9.248 3.007 1.00 88.44 65 GLN A O 1
ATOM 508 N N . LEU A 1 66 ? -5.536 -7.461 4.367 1.00 88.44 66 LEU A N 1
ATOM 509 C CA . LEU A 1 66 ? -5.132 -6.504 3.332 1.00 88.44 66 LEU A CA 1
ATOM 510 C C . LEU A 1 66 ? -3.660 -6.636 2.923 1.00 88.44 66 LEU A C 1
ATOM 512 O O . LEU A 1 66 ? -3.308 -6.304 1.795 1.00 88.44 66 LEU A O 1
ATOM 516 N N . SER A 1 67 ? -2.806 -7.130 3.818 1.00 85.00 67 SER A N 1
ATOM 517 C CA . SER A 1 67 ? -1.389 -7.393 3.545 1.00 85.00 67 SER A CA 1
ATOM 518 C C . SER A 1 67 ? -1.139 -8.723 2.824 1.00 85.00 67 SER A C 1
ATOM 520 O O . SER A 1 67 ? 0.019 -9.075 2.593 1.00 85.00 67 SER A O 1
ATOM 522 N N . ALA A 1 68 ? -2.187 -9.476 2.474 1.00 84.62 68 ALA A N 1
ATOM 523 C CA . ALA A 1 68 ? -2.034 -10.703 1.707 1.00 84.62 68 ALA A CA 1
ATOM 524 C C . ALA A 1 68 ? -1.394 -10.410 0.331 1.00 84.62 68 ALA A C 1
ATOM 526 O O . ALA A 1 68 ? -1.796 -9.458 -0.349 1.00 84.62 68 ALA A O 1
ATOM 527 N N . PRO A 1 69 ? -0.415 -11.218 -0.119 1.00 77.19 69 PRO A N 1
ATOM 528 C CA . PRO A 1 69 ? 0.095 -11.124 -1.484 1.00 77.19 69 PRO A CA 1
ATOM 529 C C . PRO A 1 69 ? -1.055 -11.218 -2.490 1.00 77.19 69 PRO A C 1
ATOM 531 O O . PRO A 1 69 ? -1.983 -11.987 -2.275 1.00 77.19 69 PRO A O 1
ATOM 534 N N . ASN A 1 70 ? -1.003 -10.439 -3.575 1.00 74.12 70 ASN A N 1
ATOM 535 C CA . ASN A 1 70 ? -2.020 -10.429 -4.639 1.00 74.12 70 ASN A CA 1
ATOM 536 C C . ASN A 1 70 ? -3.457 -10.127 -4.195 1.00 74.12 70 ASN A C 1
ATOM 538 O O . ASN A 1 70 ? -4.386 -10.339 -4.972 1.00 74.12 70 ASN A O 1
ATOM 542 N N . PHE A 1 71 ? -3.647 -9.557 -3.005 1.00 85.19 71 PHE A N 1
ATOM 543 C CA . PHE A 1 71 ? -4.959 -9.291 -2.426 1.00 85.19 71 PHE A CA 1
ATOM 544 C C . PHE A 1 71 ? -5.985 -8.721 -3.428 1.00 85.19 71 PHE A C 1
ATOM 546 O O . PHE A 1 71 ? -7.094 -9.242 -3.540 1.00 85.19 71 PHE A O 1
ATOM 553 N N . PHE A 1 72 ? -5.617 -7.692 -4.199 1.00 83.62 72 PHE A N 1
ATOM 554 C CA . PHE A 1 72 ? -6.515 -7.075 -5.184 1.00 83.62 72 PHE A CA 1
ATOM 555 C C . PHE A 1 72 ? -6.882 -8.012 -6.342 1.00 83.62 72 PHE A C 1
ATOM 557 O O . PHE A 1 72 ? -8.019 -7.988 -6.808 1.00 83.62 72 PHE A O 1
ATOM 564 N N . VAL A 1 73 ? -5.941 -8.836 -6.802 1.00 80.06 73 VAL A N 1
ATOM 565 C CA . VAL A 1 73 ? -6.138 -9.766 -7.921 1.00 80.06 73 VAL A CA 1
ATOM 566 C C . VAL A 1 73 ? -7.034 -10.924 -7.485 1.00 80.06 73 VAL A C 1
ATOM 568 O O . VAL A 1 73 ? -8.046 -11.188 -8.136 1.00 80.06 73 VAL A O 1
ATOM 571 N N . ASP A 1 74 ? -6.738 -11.530 -6.335 1.00 82.81 74 ASP A N 1
ATOM 572 C CA . ASP A 1 74 ? -7.475 -12.678 -5.794 1.00 82.81 74 ASP A CA 1
ATOM 573 C C . ASP A 1 74 ? -8.935 -12.327 -5.486 1.00 82.81 74 ASP A C 1
ATOM 575 O O . ASP A 1 74 ? -9.855 -13.106 -5.742 1.00 82.81 74 ASP A O 1
ATOM 579 N N . HIS A 1 75 ? -9.164 -11.108 -4.994 1.00 85.62 75 HIS A N 1
ATOM 580 C CA . HIS A 1 75 ? -10.501 -10.602 -4.689 1.00 85.62 75 HIS A CA 1
ATOM 581 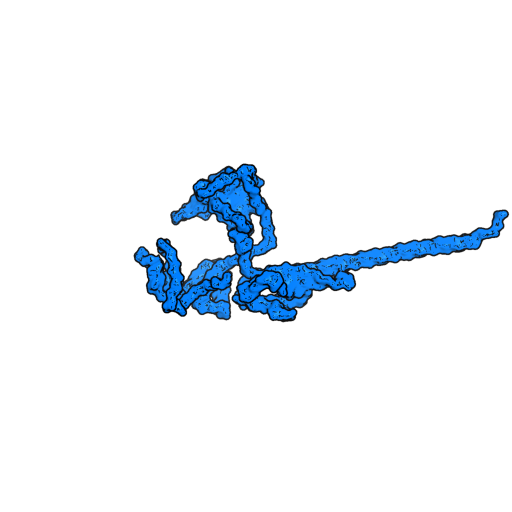C C . HIS A 1 75 ? -11.149 -9.850 -5.863 1.00 85.62 75 HIS A C 1
ATOM 583 O O . HIS A 1 75 ? -12.265 -9.347 -5.724 1.00 85.62 75 HIS A O 1
ATOM 589 N N . ARG A 1 76 ? -10.483 -9.786 -7.026 1.00 86.06 76 ARG A N 1
ATOM 590 C CA . ARG A 1 76 ? -10.958 -9.123 -8.256 1.00 86.06 76 ARG A CA 1
ATOM 591 C C . ARG A 1 76 ? -11.364 -7.654 -8.047 1.00 86.06 76 ARG A C 1
ATOM 593 O O . ARG A 1 76 ? -12.356 -7.176 -8.603 1.00 86.06 76 ARG A O 1
ATOM 600 N N . ILE A 1 77 ? -10.589 -6.933 -7.242 1.00 89.00 77 ILE A N 1
ATOM 601 C CA . ILE A 1 77 ? -10.800 -5.530 -6.885 1.00 89.00 77 ILE A CA 1
ATOM 602 C C . ILE A 1 77 ? -9.946 -4.660 -7.814 1.00 89.00 77 ILE A C 1
ATOM 604 O O . ILE A 1 77 ? -8.758 -4.452 -7.583 1.00 89.00 77 ILE A O 1
ATOM 608 N N . PHE A 1 78 ? -10.555 -4.122 -8.868 1.00 85.31 78 PHE A N 1
ATOM 609 C CA . PHE A 1 78 ? -9.861 -3.311 -9.879 1.00 85.31 78 PHE A CA 1
ATOM 610 C C . PHE A 1 78 ? -10.382 -1.875 -9.975 1.00 85.31 78 PHE A C 1
ATOM 612 O O . PHE A 1 78 ? -9.826 -1.064 -10.714 1.00 85.31 78 PHE A O 1
ATOM 619 N N . THR A 1 79 ? -11.441 -1.550 -9.234 1.00 89.06 79 THR A N 1
ATOM 620 C CA . THR A 1 79 ? -12.085 -0.232 -9.227 1.00 89.06 79 THR A CA 1
ATOM 621 C C . THR A 1 79 ? -12.418 0.207 -7.801 1.00 89.06 79 THR A C 1
ATOM 623 O O . THR A 1 79 ? -12.663 -0.651 -6.944 1.00 89.06 79 THR A O 1
ATOM 626 N N . PRO A 1 80 ? -12.509 1.522 -7.533 1.00 91.81 80 PRO A N 1
ATOM 627 C CA . PRO A 1 80 ? -12.900 2.012 -6.213 1.00 91.81 80 PRO A CA 1
ATOM 628 C C . PRO A 1 80 ? -14.292 1.543 -5.757 1.00 91.81 80 PRO A C 1
ATOM 630 O O . PRO A 1 80 ? -14.500 1.273 -4.580 1.00 91.81 80 PRO A O 1
ATOM 633 N N . ASN A 1 81 ? -15.230 1.332 -6.684 1.00 91.25 81 ASN A N 1
ATOM 634 C CA . ASN A 1 81 ? -16.554 0.798 -6.346 1.00 91.25 81 ASN A CA 1
ATOM 635 C C . ASN A 1 81 ? -16.491 -0.661 -5.864 1.00 91.25 81 ASN A C 1
ATOM 637 O O . ASN A 1 81 ? -17.177 -1.032 -4.915 1.00 91.25 81 ASN A O 1
ATOM 641 N N . GLN A 1 82 ? -15.663 -1.498 -6.498 1.00 91.94 82 GLN A N 1
ATOM 642 C CA . GLN A 1 82 ? -15.432 -2.874 -6.034 1.00 91.94 82 GLN A CA 1
ATOM 643 C C . GLN A 1 82 ? -14.749 -2.889 -4.665 1.00 91.94 82 GLN A C 1
ATOM 645 O O . GLN A 1 82 ? -15.011 -3.770 -3.850 1.00 91.94 82 GLN A O 1
ATOM 650 N N . TRP A 1 83 ? -13.897 -1.899 -4.406 1.00 93.38 83 TRP A N 1
ATOM 651 C CA . TRP A 1 83 ? -13.258 -1.723 -3.113 1.00 93.38 83 TRP A CA 1
ATOM 652 C C . TRP A 1 83 ? -14.270 -1.399 -2.006 1.00 93.38 83 TRP A C 1
ATOM 654 O O . TRP A 1 83 ? -14.258 -2.061 -0.969 1.00 93.38 83 TRP A O 1
ATOM 664 N N . ASP A 1 84 ? -15.215 -0.488 -2.254 1.00 92.75 84 ASP A N 1
ATOM 665 C CA . ASP A 1 84 ? -16.301 -0.185 -1.309 1.00 92.75 84 ASP A CA 1
ATOM 666 C C . ASP A 1 84 ? -17.195 -1.397 -1.026 1.00 92.75 84 ASP A C 1
ATOM 668 O O . ASP A 1 84 ? -17.537 -1.675 0.125 1.00 92.75 84 ASP A O 1
ATOM 672 N N . GLN A 1 85 ? -17.524 -2.169 -2.064 1.00 92.12 85 GLN A N 1
ATOM 673 C CA . GLN A 1 85 ? -18.289 -3.411 -1.920 1.00 92.12 85 GLN A CA 1
ATOM 674 C C . GLN A 1 85 ? -17.542 -4.455 -1.088 1.00 92.12 85 GLN A C 1
ATOM 676 O O . GLN A 1 85 ? -18.151 -5.149 -0.274 1.00 92.12 85 GLN A O 1
ATOM 681 N N . PHE A 1 86 ? -16.226 -4.572 -1.275 1.00 92.56 86 PHE A N 1
ATOM 682 C CA . PHE A 1 86 ? -15.402 -5.504 -0.513 1.00 92.56 86 PHE A CA 1
ATOM 683 C C . PHE A 1 86 ? -15.299 -5.101 0.964 1.00 92.56 86 PHE A C 1
ATOM 685 O O . PHE A 1 86 ? -15.465 -5.936 1.863 1.00 92.56 86 PHE A O 1
ATOM 692 N N . LEU A 1 87 ? -15.066 -3.811 1.224 1.00 93.50 87 LEU A N 1
ATOM 693 C CA . LEU A 1 87 ? -15.060 -3.262 2.577 1.00 93.50 87 LEU A CA 1
ATOM 694 C C . LEU A 1 87 ? -16.438 -3.388 3.245 1.00 93.50 87 LEU A C 1
ATOM 696 O O . LEU A 1 87 ? -16.517 -3.611 4.453 1.00 93.50 87 LEU A O 1
ATOM 700 N N . GLY A 1 88 ? -17.514 -3.314 2.460 1.00 93.19 88 GLY A N 1
ATOM 701 C CA . GLY A 1 88 ? -18.894 -3.281 2.938 1.00 93.19 88 GLY A CA 1
ATOM 702 C C . GLY A 1 88 ? -19.339 -1.893 3.373 1.00 93.19 88 GLY A C 1
ATOM 703 O O . GLY A 1 88 ? -20.145 -1.781 4.293 1.00 93.19 88 GLY A O 1
ATOM 704 N N . THR A 1 89 ? -18.781 -0.860 2.744 1.00 90.62 89 THR A N 1
ATOM 705 C CA . THR A 1 89 ? -19.090 0.560 2.967 1.00 90.62 89 THR A CA 1
ATOM 706 C C . THR A 1 89 ? -20.083 1.108 1.937 1.00 90.62 89 THR A C 1
ATOM 708 O O . THR A 1 89 ? -20.521 2.249 2.051 1.00 90.62 89 THR A O 1
ATOM 711 N N . ASP A 1 90 ? -20.480 0.297 0.950 1.00 87.31 90 ASP A N 1
ATOM 712 C CA . ASP A 1 90 ? -21.447 0.632 -0.105 1.00 87.31 90 ASP A CA 1
ATOM 713 C C . ASP A 1 90 ? -22.910 0.665 0.379 1.00 87.31 90 ASP A C 1
ATOM 715 O O . ASP A 1 90 ? -23.811 1.033 -0.376 1.00 87.31 90 ASP A O 1
ATOM 719 N N . SER A 1 91 ? -23.170 0.256 1.623 1.00 82.38 91 SER A N 1
ATOM 720 C CA . SER A 1 91 ? -24.509 0.075 2.183 1.00 82.38 91 SER A CA 1
ATOM 721 C C . SER A 1 91 ? -24.552 0.463 3.669 1.00 82.38 91 SER A C 1
ATOM 723 O O . SER A 1 91 ? -23.569 0.244 4.376 1.00 82.38 91 SER A O 1
ATOM 725 N N . PRO A 1 92 ? -25.695 0.962 4.190 1.00 75.31 92 PRO A N 1
ATOM 726 C CA . PRO A 1 92 ? -25.855 1.287 5.614 1.00 75.31 92 PRO A CA 1
ATOM 727 C C . PRO A 1 92 ? -25.675 0.082 6.544 1.00 75.31 92 PRO A C 1
ATOM 729 O O . PRO A 1 92 ? -25.298 0.235 7.702 1.00 75.31 92 PRO A O 1
ATOM 732 N N . SER A 1 93 ? -25.980 -1.118 6.047 1.00 79.12 93 SER A N 1
ATOM 733 C CA . SER A 1 93 ? -25.767 -2.378 6.754 1.00 79.12 93 SER A CA 1
ATOM 734 C C . SER A 1 93 ? -24.736 -3.218 6.015 1.00 79.12 93 SER A C 1
ATOM 736 O O . SER A 1 93 ? -24.929 -3.544 4.835 1.00 79.12 93 SER A O 1
ATOM 738 N N . ALA A 1 94 ? -23.676 -3.596 6.726 1.00 81.06 94 ALA A N 1
ATOM 739 C CA . ALA A 1 94 ? -22.646 -4.479 6.212 1.00 81.06 94 ALA A CA 1
ATOM 740 C C . ALA A 1 94 ? -23.202 -5.891 5.977 1.00 81.06 94 ALA A C 1
ATOM 742 O O . ALA A 1 94 ? -23.890 -6.451 6.832 1.00 81.06 94 ALA A O 1
ATOM 743 N N . ARG A 1 95 ? -22.903 -6.473 4.813 1.00 85.38 95 ARG A N 1
ATOM 744 C CA . ARG A 1 95 ? -23.251 -7.868 4.504 1.00 85.38 95 ARG A CA 1
ATOM 745 C C . ARG A 1 95 ? -22.246 -8.797 5.189 1.00 85.38 95 ARG A C 1
ATOM 747 O O . ARG A 1 95 ? -21.079 -8.447 5.308 1.00 85.38 95 ARG A O 1
ATOM 754 N N . GLU A 1 96 ? -22.659 -9.996 5.594 1.00 84.12 96 GLU A N 1
ATOM 755 C CA . GLU A 1 96 ? -21.795 -10.935 6.340 1.00 84.12 96 GLU A CA 1
ATOM 756 C C . GLU A 1 96 ? -20.490 -11.296 5.607 1.00 84.12 96 GLU A C 1
ATOM 758 O O . GLU A 1 96 ? -19.469 -11.569 6.235 1.00 84.12 96 GLU A O 1
ATOM 763 N N . ASN A 1 97 ? -20.500 -11.267 4.273 1.00 86.56 97 ASN A N 1
ATOM 764 C CA . ASN A 1 97 ? -19.344 -11.590 3.443 1.00 86.56 97 ASN A CA 1
ATOM 765 C C . ASN A 1 97 ? -18.369 -10.416 3.224 1.00 86.56 97 ASN A C 1
ATOM 767 O O . ASN A 1 97 ? -17.335 -10.620 2.588 1.00 86.56 97 ASN A O 1
ATOM 771 N N . THR A 1 98 ? -18.653 -9.214 3.729 1.00 92.31 98 THR A N 1
ATOM 772 C CA . THR A 1 98 ? -17.745 -8.058 3.627 1.00 92.31 98 THR A CA 1
ATOM 773 C C . THR A 1 98 ? -16.810 -7.980 4.827 1.00 92.31 98 THR A C 1
ATOM 775 O O . THR A 1 98 ? -17.032 -8.631 5.850 1.00 92.31 98 THR A O 1
ATOM 778 N N . ILE A 1 99 ? -15.754 -7.173 4.722 1.00 92.75 99 ILE A N 1
ATOM 779 C CA . ILE A 1 99 ? -14.859 -6.896 5.854 1.00 92.75 99 ILE A CA 1
ATOM 780 C C . ILE A 1 99 ? -15.656 -6.362 7.047 1.00 92.75 99 ILE A C 1
ATOM 782 O O . ILE A 1 99 ? -15.564 -6.925 8.136 1.00 92.75 99 ILE A O 1
ATOM 786 N N . ALA A 1 100 ? -16.479 -5.328 6.838 1.00 93.88 100 ALA A N 1
ATOM 787 C CA . ALA A 1 100 ? -17.300 -4.740 7.893 1.00 93.88 100 ALA A CA 1
ATOM 788 C C . ALA A 1 100 ? -18.179 -5.793 8.586 1.00 93.88 100 ALA A C 1
ATOM 790 O O . ALA A 1 100 ? -18.193 -5.868 9.814 1.00 93.88 100 ALA A O 1
ATOM 791 N N . GLY A 1 101 ? -18.855 -6.649 7.809 1.00 93.25 101 GLY A N 1
ATOM 792 C CA . GLY A 1 101 ? -19.737 -7.681 8.352 1.00 93.25 101 GLY A CA 1
ATOM 793 C C . GLY A 1 101 ? -18.980 -8.716 9.177 1.00 93.25 101 GLY A C 1
ATOM 794 O O . GLY A 1 101 ? -19.409 -9.049 10.282 1.00 93.25 101 GLY A O 1
ATOM 795 N N . ARG A 1 102 ? -17.813 -9.166 8.698 1.00 93.88 102 ARG A N 1
ATOM 796 C CA . ARG A 1 102 ? -16.954 -10.104 9.437 1.00 93.88 102 ARG A CA 1
ATOM 797 C C . ARG A 1 102 ? -16.426 -9.509 10.739 1.00 93.88 102 ARG A C 1
ATOM 799 O O . ARG A 1 102 ? -16.459 -10.189 11.762 1.00 93.88 102 ARG A O 1
ATOM 806 N N . LEU A 1 103 ? -15.974 -8.252 10.725 1.00 94.50 103 LEU A N 1
ATOM 807 C CA . LEU A 1 103 ? -15.488 -7.577 11.932 1.00 94.50 103 LEU A CA 1
ATOM 808 C C . LEU A 1 103 ? -16.607 -7.402 12.968 1.00 94.50 103 LEU A C 1
ATOM 810 O O . LEU A 1 103 ? -16.389 -7.633 14.159 1.00 94.50 103 LEU A O 1
ATOM 814 N N . THR A 1 104 ? -17.822 -7.073 12.520 1.00 94.06 104 THR A N 1
ATOM 815 C CA . THR A 1 104 ? -18.992 -6.984 13.402 1.00 94.06 104 THR A CA 1
ATOM 816 C C . THR A 1 104 ? -19.378 -8.351 13.963 1.00 94.06 104 THR A C 1
ATOM 818 O O . THR A 1 104 ? -19.573 -8.470 15.168 1.00 94.06 104 THR A O 1
ATOM 821 N N . ALA A 1 105 ? -19.436 -9.397 13.137 1.00 93.31 105 ALA A N 1
ATOM 822 C CA . ALA A 1 105 ? -19.816 -10.736 13.586 1.00 93.31 105 ALA A CA 1
ATOM 823 C C . ALA A 1 105 ? -18.798 -11.354 14.560 1.00 93.31 105 ALA A C 1
ATOM 825 O O . ALA A 1 105 ? -19.188 -12.015 15.520 1.00 93.31 105 ALA A O 1
ATOM 826 N N . ARG A 1 106 ? -17.497 -11.141 14.322 1.00 94.19 106 ARG A N 1
ATOM 827 C CA . ARG A 1 106 ? -16.417 -11.763 15.101 1.00 94.19 106 ARG A CA 1
ATOM 828 C C . ARG A 1 106 ? -16.035 -10.978 16.352 1.00 94.19 106 ARG A C 1
ATOM 830 O O . ARG A 1 106 ? -15.799 -11.587 17.388 1.00 94.19 106 ARG A O 1
ATOM 837 N N . TYR A 1 107 ? -15.965 -9.652 16.250 1.00 94.75 107 TYR A N 1
ATOM 838 C CA . TYR A 1 107 ? -15.444 -8.782 17.309 1.00 94.75 107 TYR A CA 1
ATOM 839 C C . TYR A 1 107 ? -16.493 -7.805 17.851 1.00 94.75 107 TYR A C 1
ATOM 841 O O . TYR A 1 107 ? -16.208 -7.028 18.757 1.00 94.75 107 TYR A O 1
ATOM 849 N N . GLY A 1 108 ? -17.710 -7.766 17.294 1.00 93.94 108 GLY A N 1
ATOM 850 C CA . GLY A 1 108 ? -18.699 -6.730 17.613 1.00 93.94 108 GLY A CA 1
ATOM 851 C C . GLY A 1 108 ? -18.238 -5.316 17.247 1.00 93.94 108 GLY A C 1
ATOM 852 O O . GLY A 1 108 ? -18.756 -4.347 17.798 1.00 93.94 108 GLY A O 1
ATOM 853 N N . VAL A 1 109 ? -17.238 -5.194 16.368 1.00 95.94 109 VAL A N 1
ATOM 854 C CA . VAL A 1 109 ? -16.688 -3.915 15.915 1.00 95.94 109 VAL A CA 1
ATOM 855 C C . VAL A 1 109 ? -17.460 -3.464 14.685 1.00 95.94 109 VAL A C 1
ATOM 857 O O . VAL A 1 109 ? -17.539 -4.180 13.686 1.00 95.94 109 VAL A O 1
ATOM 860 N N . THR A 1 110 ? -18.018 -2.263 14.748 1.00 94.50 110 THR A N 1
ATOM 861 C CA . THR A 1 110 ? -18.657 -1.619 13.598 1.00 94.50 110 THR A CA 1
ATOM 862 C C . THR A 1 110 ? -17.642 -0.777 12.838 1.00 94.50 110 THR A C 1
ATOM 864 O O . THR A 1 110 ? -16.732 -0.206 13.438 1.00 94.50 110 THR A O 1
ATOM 867 N N . MET A 1 111 ? -17.788 -0.715 11.516 1.00 94.81 111 MET A N 1
ATOM 868 C CA . MET A 1 111 ? -16.939 0.083 10.636 1.00 94.81 111 MET A CA 1
ATOM 869 C C . MET A 1 111 ? -17.807 1.086 9.882 1.00 94.81 111 MET A C 1
ATOM 871 O O . MET A 1 111 ? -18.733 0.685 9.181 1.00 94.81 111 MET A O 1
ATOM 875 N N . THR A 1 112 ? -17.508 2.374 10.024 1.00 93.44 112 THR A N 1
ATOM 876 C CA . THR A 1 112 ? -18.220 3.459 9.340 1.00 93.44 112 THR A CA 1
ATOM 877 C C . THR A 1 112 ? -17.280 4.213 8.409 1.00 93.44 112 THR A C 1
ATOM 879 O O . THR A 1 112 ? -16.141 4.508 8.769 1.00 93.44 112 THR A O 1
ATOM 882 N N . ASP A 1 113 ? -17.751 4.524 7.203 1.00 94.50 113 ASP A N 1
ATOM 883 C CA . ASP A 1 113 ? -17.005 5.342 6.247 1.00 94.50 113 ASP A CA 1
ATOM 884 C C . ASP A 1 113 ? -17.183 6.832 6.574 1.00 94.50 113 ASP A C 1
ATOM 886 O O . ASP A 1 113 ? -18.297 7.352 6.577 1.00 94.50 113 ASP A O 1
ATOM 890 N N . GLU A 1 114 ? -16.075 7.517 6.848 1.00 95.31 114 GLU A N 1
ATOM 891 C CA . GLU A 1 114 ? -16.012 8.955 7.128 1.00 95.31 114 GLU A CA 1
ATOM 892 C C . GLU A 1 114 ? -15.244 9.725 6.048 1.00 95.31 114 GLU A C 1
ATOM 894 O O . GLU A 1 114 ? -14.891 10.889 6.238 1.00 95.31 114 GLU A O 1
ATOM 899 N N . SER A 1 115 ? -14.987 9.103 4.894 1.00 94.12 115 SER A N 1
ATOM 900 C CA . SER A 1 115 ? -14.161 9.674 3.821 1.00 94.12 115 SER A CA 1
ATOM 901 C C . SER A 1 115 ? -14.659 11.031 3.312 1.00 94.12 115 SER A C 1
ATOM 903 O O . SER A 1 115 ? -13.856 11.865 2.890 1.00 94.12 115 SER A O 1
ATOM 905 N N . GLU A 1 116 ? -15.967 11.283 3.392 1.00 91.94 116 GLU A N 1
ATOM 906 C CA . GLU A 1 116 ? -16.574 12.567 3.020 1.00 91.94 116 GLU A CA 1
ATOM 907 C C . GLU A 1 116 ? -16.071 13.728 3.889 1.00 91.94 116 GLU A C 1
ATOM 909 O O . GLU A 1 116 ? -15.845 14.820 3.373 1.00 91.94 116 GLU A O 1
ATOM 914 N N . GLN A 1 117 ? -15.793 13.492 5.178 1.00 94.25 117 GLN A N 1
ATOM 915 C CA . GLN A 1 117 ? -15.273 14.520 6.094 1.00 94.25 117 GLN A CA 1
ATOM 916 C C . GLN A 1 117 ? -13.872 15.009 5.690 1.00 94.25 117 GLN A C 1
ATOM 918 O O . GLN A 1 117 ? -13.455 16.101 6.074 1.00 94.25 117 GLN A O 1
ATOM 923 N N . TYR A 1 118 ? -13.154 14.207 4.900 1.00 92.44 118 TYR A N 1
ATOM 924 C CA . TYR A 1 118 ? -11.787 14.462 4.454 1.00 92.44 118 TYR A CA 1
ATOM 925 C C . TYR A 1 118 ? -11.698 14.870 2.977 1.00 92.44 118 TYR A C 1
ATOM 927 O O . TYR A 1 118 ? -10.593 14.992 2.455 1.00 92.44 118 TYR A O 1
ATOM 935 N N . ASN A 1 119 ? -12.831 15.100 2.299 1.00 93.38 119 ASN A N 1
ATOM 936 C CA . ASN A 1 119 ? -12.893 15.431 0.868 1.00 93.38 119 ASN A CA 1
ATOM 937 C C . ASN A 1 119 ? -12.179 14.404 -0.034 1.00 93.38 119 ASN A C 1
ATOM 939 O O . ASN A 1 119 ? -11.538 14.771 -1.020 1.00 93.38 119 ASN A O 1
ATOM 943 N N . ILE A 1 120 ? -12.255 13.115 0.305 1.00 92.31 120 ILE A N 1
ATOM 944 C CA . ILE A 1 120 ? -11.603 12.060 -0.477 1.00 92.31 120 ILE A CA 1
ATOM 945 C C . ILE A 1 120 ? -12.466 11.726 -1.713 1.00 92.31 120 ILE A C 1
ATOM 947 O O . ILE A 1 120 ? -13.623 11.329 -1.540 1.00 92.31 120 ILE A O 1
ATOM 951 N N . PRO A 1 121 ? -11.936 11.827 -2.952 1.00 91.94 121 PRO A N 1
ATOM 952 C CA . PRO A 1 121 ? -12.674 11.498 -4.175 1.00 91.94 121 PRO A CA 1
ATOM 953 C C . PRO A 1 121 ? -12.772 9.975 -4.357 1.00 91.94 121 PRO A C 1
ATOM 955 O O . PRO A 1 121 ? -11.984 9.348 -5.069 1.00 91.94 121 PRO A O 1
ATOM 958 N N . LYS A 1 122 ? -13.724 9.354 -3.651 1.00 92.19 122 LYS A N 1
ATOM 959 C CA . LYS A 1 122 ? -13.882 7.890 -3.566 1.00 92.19 122 LYS A CA 1
ATOM 960 C C . LYS A 1 122 ? -14.086 7.189 -4.910 1.00 92.19 122 LYS A C 1
ATOM 962 O O . LYS A 1 122 ? -13.814 5.998 -4.996 1.00 92.19 122 LYS A O 1
ATOM 967 N N . ASP A 1 123 ? -14.551 7.899 -5.930 1.00 90.81 123 ASP A N 1
ATOM 968 C CA . ASP A 1 123 ? -14.737 7.421 -7.302 1.00 90.81 123 ASP A CA 1
ATOM 969 C C . ASP A 1 123 ? -13.420 7.301 -8.088 1.00 90.81 123 ASP A C 1
ATOM 971 O O . ASP A 1 123 ? -13.359 6.576 -9.080 1.00 90.81 123 ASP A O 1
ATOM 975 N N . GLN A 1 124 ? -12.362 7.977 -7.632 1.00 89.31 124 GLN A N 1
ATOM 976 C CA . GLN A 1 124 ? -11.073 8.065 -8.324 1.00 89.31 124 GLN A CA 1
ATOM 977 C C . GLN A 1 124 ? -9.959 7.317 -7.597 1.00 89.31 124 GLN A C 1
ATOM 979 O O . GLN A 1 124 ? -9.073 6.754 -8.238 1.00 89.31 124 GLN A O 1
ATOM 984 N N . VAL A 1 125 ? -9.994 7.290 -6.263 1.00 90.19 125 VAL A N 1
ATOM 985 C CA . VAL A 1 125 ? -8.927 6.702 -5.442 1.00 90.19 125 VAL A CA 1
ATOM 986 C C . VAL A 1 125 ? -9.438 5.574 -4.553 1.00 90.19 125 VAL A C 1
ATOM 988 O O . VAL A 1 125 ? -10.600 5.552 -4.156 1.00 90.19 125 VAL A O 1
ATOM 991 N N . PHE A 1 126 ? -8.546 4.654 -4.182 1.00 91.31 126 PHE A N 1
ATOM 992 C CA . PHE A 1 126 ? -8.832 3.575 -3.223 1.00 91.31 126 PHE A CA 1
ATOM 993 C C . PHE A 1 126 ? -8.721 4.021 -1.755 1.00 91.31 126 PHE A C 1
ATOM 995 O O . PHE A 1 126 ? -9.035 3.250 -0.852 1.00 91.31 126 PHE A O 1
ATOM 1002 N N . LEU A 1 127 ? -8.292 5.260 -1.494 1.00 92.56 127 LEU A N 1
ATOM 1003 C CA . LEU A 1 127 ? -8.178 5.798 -0.141 1.00 92.56 127 LEU A CA 1
ATOM 1004 C C . LEU A 1 127 ? -9.553 5.855 0.542 1.00 92.56 127 LEU A C 1
ATOM 1006 O O . LEU A 1 127 ? -10.503 6.391 -0.029 1.00 92.56 127 LEU A O 1
ATOM 1010 N N . ARG A 1 128 ? -9.657 5.338 1.768 1.00 94.62 128 ARG A N 1
ATOM 1011 C CA . ARG A 1 128 ? -10.844 5.455 2.628 1.00 94.62 128 ARG A CA 1
ATOM 1012 C C . ARG A 1 128 ? -10.452 5.856 4.041 1.00 94.62 128 ARG A C 1
ATOM 1014 O O . ARG A 1 128 ? -9.488 5.314 4.579 1.00 94.62 128 ARG A O 1
ATOM 1021 N N . ALA A 1 129 ? -11.211 6.769 4.638 1.00 96.00 129 ALA A N 1
ATOM 1022 C CA . ALA A 1 129 ? -11.146 7.076 6.062 1.00 96.00 129 ALA A CA 1
ATOM 1023 C C . ALA A 1 129 ? -12.245 6.279 6.773 1.00 96.00 129 ALA A C 1
ATOM 1025 O O . ALA A 1 129 ? -13.428 6.543 6.577 1.00 96.00 129 ALA A O 1
ATOM 1026 N N . LEU A 1 130 ? -11.859 5.274 7.556 1.00 96.00 130 LEU A N 1
ATOM 1027 C CA . LEU A 1 130 ? -12.780 4.336 8.191 1.00 96.00 130 LEU A CA 1
ATOM 1028 C C . LEU A 1 130 ? -12.681 4.472 9.707 1.00 96.00 130 LEU A C 1
ATOM 1030 O O . LEU A 1 130 ? -11.589 4.416 10.273 1.00 96.00 130 LEU A O 1
ATOM 1034 N N . ARG A 1 131 ? -13.818 4.624 10.381 1.00 96.56 131 ARG A N 1
ATOM 1035 C CA . ARG A 1 131 ? -13.892 4.622 11.840 1.00 96.56 131 ARG A CA 1
ATOM 1036 C C . ARG A 1 131 ? -14.361 3.259 12.321 1.00 96.56 131 ARG A C 1
ATOM 1038 O O . ARG A 1 131 ? -15.470 2.825 12.028 1.00 96.56 131 ARG A O 1
ATOM 1045 N N . LEU A 1 132 ? -13.495 2.588 13.070 1.00 96.62 132 LEU A N 1
ATOM 1046 C CA . LEU A 1 132 ? -13.821 1.365 13.787 1.00 96.62 132 LEU A CA 1
ATOM 1047 C C . LEU A 1 132 ? -14.341 1.737 15.173 1.00 96.62 132 LEU A C 1
ATOM 1049 O O . LEU A 1 132 ? -13.694 2.519 15.871 1.00 96.62 132 LEU A O 1
ATOM 1053 N N . SER A 1 133 ? -15.482 1.186 15.582 1.00 96.50 133 SER A N 1
ATOM 1054 C CA . SER A 1 133 ? -16.064 1.472 16.892 1.00 96.50 133 SER A CA 1
ATOM 1055 C C . SER A 1 133 ? -16.625 0.233 17.586 1.00 96.50 133 SER A C 1
ATOM 1057 O O . SER A 1 133 ? -17.214 -0.645 16.950 1.00 96.50 133 SER A O 1
ATOM 1059 N N . LYS A 1 134 ? -16.447 0.173 18.908 1.00 95.75 134 LYS A N 1
ATOM 1060 C CA . LYS A 1 134 ? -16.958 -0.891 19.777 1.00 95.75 134 LYS A CA 1
ATOM 1061 C C . LYS A 1 134 ? -17.635 -0.281 20.995 1.00 95.75 134 LYS A C 1
ATOM 1063 O O . LYS A 1 134 ? -17.019 0.501 21.719 1.00 95.75 134 LYS A O 1
ATOM 1068 N N . GLN A 1 135 ? -18.889 -0.658 21.223 1.00 94.38 135 GLN A N 1
ATOM 1069 C CA . GLN A 1 135 ? -19.610 -0.293 22.438 1.00 94.38 135 GLN A CA 1
ATOM 1070 C C . GLN A 1 135 ? -19.276 -1.260 23.574 1.00 94.38 135 GLN A C 1
ATOM 1072 O O . GLN A 1 135 ? -19.150 -2.466 23.357 1.00 94.38 135 GLN A O 1
ATOM 1077 N N . PHE A 1 136 ? -19.169 -0.723 24.783 1.00 92.12 136 PHE A N 1
ATOM 1078 C CA . PHE A 1 136 ? -18.995 -1.470 26.021 1.00 92.12 136 PHE A CA 1
ATOM 1079 C C . PHE A 1 136 ? -19.799 -0.812 27.144 1.00 92.12 136 PHE A C 1
ATOM 1081 O O . PHE A 1 136 ? -20.201 0.351 27.046 1.00 92.12 136 PHE A O 1
ATOM 1088 N N . THR A 1 137 ? -20.066 -1.572 28.202 1.00 87.44 137 THR A N 1
ATOM 1089 C CA . THR A 1 137 ? -20.805 -1.073 29.365 1.00 87.44 137 THR A CA 1
ATOM 1090 C C . THR A 1 137 ? -19.819 -0.738 30.477 1.00 87.44 137 THR A C 1
ATOM 1092 O O . THR A 1 137 ? -19.114 -1.621 30.947 1.00 87.44 137 THR A O 1
ATOM 1095 N N . ASP A 1 138 ? -19.789 0.531 30.874 1.00 79.62 138 ASP A N 1
ATOM 1096 C CA . ASP A 1 138 ? -19.039 1.088 32.004 1.00 79.62 138 ASP A CA 1
ATOM 1097 C C . ASP A 1 138 ? -20.026 1.271 33.168 1.00 79.62 138 ASP A C 1
ATOM 1099 O O . ASP A 1 138 ? -20.769 2.261 33.232 1.00 79.62 138 ASP A O 1
ATOM 1103 N N . GLY A 1 139 ? -20.153 0.240 34.005 1.00 77.38 139 GLY A N 1
ATOM 1104 C CA . GLY A 1 139 ? -21.150 0.137 35.068 1.00 77.38 139 GLY A CA 1
ATOM 1105 C C . GLY A 1 139 ? -22.593 0.235 34.555 1.00 77.38 139 GLY A C 1
ATOM 1106 O O . GLY A 1 139 ? -23.212 -0.758 34.180 1.00 77.38 139 GLY A O 1
ATOM 1107 N N . HIS A 1 140 ? -23.149 1.450 34.556 1.00 78.38 140 HIS A N 1
ATOM 1108 C CA . HIS A 1 140 ? -24.508 1.752 34.078 1.00 78.38 140 HIS A CA 1
ATOM 1109 C C . HIS A 1 140 ? -24.547 2.602 32.798 1.00 78.38 140 HIS A C 1
ATOM 1111 O O . HIS A 1 140 ? -25.632 2.934 32.319 1.00 78.38 140 HIS A O 1
ATOM 1117 N N . GLN A 1 141 ? -23.394 2.995 32.254 1.00 84.06 141 GLN A N 1
ATOM 1118 C CA . GLN A 1 141 ? -23.302 3.814 31.047 1.00 84.06 141 GLN A CA 1
ATOM 1119 C C . GLN A 1 141 ? -22.802 2.978 29.875 1.00 84.06 141 GLN A C 1
ATOM 1121 O O . GLN A 1 141 ? -21.839 2.231 30.001 1.00 84.06 141 GLN A O 1
ATOM 1126 N N . VAL A 1 142 ? -23.414 3.147 28.705 1.00 89.75 142 VAL A N 1
ATOM 1127 C CA . VAL A 1 142 ? -22.852 2.617 27.460 1.00 89.75 142 VAL A CA 1
ATOM 1128 C C . VAL A 1 142 ? -21.839 3.629 26.936 1.00 89.75 142 VAL A C 1
ATOM 1130 O O . VAL A 1 142 ? -22.166 4.803 26.752 1.00 89.75 142 VAL A O 1
ATOM 1133 N N . ARG A 1 143 ? -20.604 3.181 26.720 1.00 91.44 143 ARG A N 1
ATOM 1134 C CA . ARG A 1 143 ? -19.512 3.969 26.143 1.00 91.44 143 ARG A CA 1
ATOM 1135 C C . ARG A 1 143 ? -18.993 3.299 24.880 1.00 91.44 143 ARG A C 1
ATOM 1137 O O . ARG A 1 143 ? -19.202 2.109 24.668 1.00 91.44 143 ARG A O 1
ATOM 1144 N N . THR A 1 144 ? -18.293 4.067 24.055 1.00 94.31 144 THR A N 1
ATOM 1145 C CA . THR A 1 144 ? -17.739 3.591 22.786 1.00 94.31 144 THR A CA 1
ATOM 1146 C C . THR A 1 144 ? -16.241 3.851 22.754 1.00 94.31 144 THR A C 1
ATOM 1148 O O . THR A 1 144 ? -15.792 4.950 23.081 1.00 94.31 144 THR A O 1
ATOM 1151 N N . VAL A 1 145 ? -15.463 2.847 22.356 1.00 95.44 145 VAL A N 1
ATOM 1152 C CA . VAL A 1 145 ? -14.064 3.026 21.952 1.00 95.44 145 VAL A CA 1
ATOM 1153 C C . VAL A 1 145 ? -14.030 3.147 20.437 1.00 95.44 145 VAL A C 1
ATOM 1155 O O . VAL A 1 145 ? -14.629 2.328 19.743 1.00 95.44 145 VAL A O 1
ATOM 1158 N N . GLU A 1 146 ? -13.320 4.153 19.934 1.00 96.44 146 GLU A N 1
ATOM 1159 C CA . GLU A 1 146 ? -13.231 4.451 18.505 1.00 96.44 146 GLU A CA 1
ATOM 1160 C C . GLU A 1 146 ? -11.779 4.522 18.037 1.00 96.44 146 GLU A C 1
ATOM 1162 O O . GLU A 1 146 ? -10.887 4.954 18.775 1.00 96.44 146 GLU A O 1
ATOM 1167 N N . ARG A 1 147 ? -11.546 4.131 16.784 1.00 95.94 147 ARG A N 1
ATOM 1168 C CA . ARG A 1 147 ? -10.267 4.298 16.099 1.00 95.94 147 ARG A CA 1
ATOM 1169 C C . ARG A 1 147 ? -10.494 4.662 14.640 1.00 95.94 147 ARG A C 1
ATOM 1171 O O . ARG A 1 147 ? -11.110 3.904 13.898 1.00 95.94 147 ARG A O 1
ATOM 1178 N N . LEU A 1 148 ? -9.959 5.809 14.236 1.00 95.56 148 LEU A N 1
ATOM 1179 C CA . LEU A 1 148 ? -9.907 6.221 12.839 1.00 95.56 148 LEU A CA 1
ATOM 1180 C C . LEU A 1 148 ? -8.689 5.587 12.163 1.00 95.56 148 LEU A C 1
ATOM 1182 O O . LEU A 1 148 ? -7.577 5.656 12.693 1.00 95.56 148 LEU A O 1
ATOM 1186 N N . ILE A 1 149 ? -8.902 4.996 10.993 1.00 93.56 149 ILE A N 1
ATOM 1187 C CA . ILE A 1 149 ? -7.852 4.441 10.143 1.00 93.56 149 ILE A CA 1
ATOM 1188 C C . ILE A 1 149 ? -7.999 4.958 8.715 1.00 93.56 149 ILE A C 1
ATOM 1190 O O . ILE A 1 149 ? -9.105 5.221 8.245 1.00 93.56 149 ILE A O 1
ATOM 1194 N N . PHE A 1 150 ? -6.873 5.068 8.017 1.00 91.25 150 PHE A N 1
ATOM 1195 C CA . PHE A 1 150 ? -6.841 5.325 6.583 1.00 91.25 150 PHE A CA 1
ATOM 1196 C C . PHE A 1 150 ? -6.383 4.057 5.881 1.00 91.25 150 PHE A C 1
ATOM 1198 O O . PHE A 1 150 ? -5.339 3.504 6.221 1.00 91.25 150 PHE A O 1
ATOM 1205 N N . VAL A 1 151 ? -7.169 3.591 4.917 1.00 90.81 151 VAL A N 1
ATOM 1206 C CA . VAL A 1 151 ? -6.844 2.403 4.127 1.00 90.81 151 VAL A CA 1
ATOM 1207 C C . VAL A 1 151 ? -6.622 2.836 2.691 1.00 90.81 151 VAL A C 1
ATOM 1209 O O . VAL A 1 151 ? -7.467 3.523 2.124 1.00 90.81 151 VAL A O 1
ATOM 1212 N N . THR A 1 152 ? -5.478 2.479 2.113 1.00 86.81 152 THR A N 1
ATOM 1213 C CA . THR A 1 152 ? -5.105 2.879 0.756 1.00 86.81 152 THR A CA 1
ATOM 1214 C C . THR A 1 152 ? -4.206 1.843 0.093 1.00 86.81 152 THR A C 1
ATOM 1216 O O . THR A 1 152 ? -3.510 1.094 0.773 1.00 86.81 152 THR A O 1
ATOM 1219 N N . ASN A 1 153 ? -4.204 1.833 -1.239 1.00 82.69 153 ASN A N 1
ATOM 1220 C CA . ASN A 1 153 ? -3.211 1.135 -2.055 1.00 82.69 153 ASN A CA 1
ATOM 1221 C C . ASN A 1 153 ? -2.078 2.066 -2.526 1.00 82.69 153 ASN A C 1
ATOM 1223 O O . ASN A 1 153 ? -1.258 1.664 -3.348 1.00 82.69 153 ASN A O 1
ATOM 1227 N N . THR A 1 154 ? -2.058 3.320 -2.063 1.00 83.25 154 THR A N 1
ATOM 1228 C CA . THR A 1 154 ? -1.012 4.286 -2.404 1.00 83.25 154 THR A CA 1
ATOM 1229 C C . THR A 1 154 ? 0.333 3.793 -1.869 1.00 83.25 154 THR A C 1
ATOM 1231 O O . THR A 1 154 ? 0.454 3.601 -0.657 1.00 83.25 154 THR A O 1
ATOM 1234 N N . PRO A 1 155 ? 1.350 3.622 -2.730 1.00 82.44 155 PRO A N 1
ATOM 1235 C CA . PRO A 1 155 ? 2.676 3.224 -2.287 1.00 82.44 155 PRO A CA 1
ATOM 1236 C C . PRO A 1 155 ? 3.276 4.224 -1.299 1.00 82.44 155 PRO A C 1
ATOM 1238 O O . PRO A 1 155 ? 3.166 5.442 -1.481 1.00 82.44 155 PRO A O 1
ATOM 1241 N N . SER A 1 156 ? 3.982 3.718 -0.290 1.00 82.44 156 SER A N 1
ATOM 1242 C CA . SER A 1 156 ? 4.553 4.548 0.772 1.00 82.44 156 SER A CA 1
ATOM 1243 C C . SER A 1 156 ? 5.619 5.514 0.260 1.00 82.44 156 SER A C 1
ATOM 1245 O O . SER A 1 156 ? 5.824 6.552 0.880 1.00 82.44 156 SER A O 1
ATOM 1247 N N . PHE A 1 157 ? 6.264 5.255 -0.886 1.00 79.31 157 PHE A N 1
ATOM 1248 C CA . PHE A 1 157 ? 7.266 6.178 -1.437 1.00 79.31 157 PHE A CA 1
ATOM 1249 C C . PHE A 1 157 ? 6.697 7.569 -1.767 1.00 79.31 157 PHE A C 1
ATOM 1251 O O . PHE A 1 157 ? 7.454 8.531 -1.762 1.00 79.31 157 PHE A O 1
ATOM 1258 N N . LEU A 1 158 ? 5.381 7.708 -1.985 1.00 83.31 158 LEU A N 1
ATOM 1259 C CA . LEU A 1 158 ? 4.731 9.005 -2.226 1.00 83.31 158 LEU A CA 1
ATOM 1260 C C . LEU A 1 158 ? 4.548 9.848 -0.949 1.00 83.31 158 LEU A C 1
ATOM 1262 O O . LEU A 1 158 ? 4.252 11.038 -1.036 1.00 83.31 158 LEU A O 1
ATOM 1266 N N . LYS A 1 159 ? 4.732 9.255 0.239 1.00 83.50 159 LYS A N 1
ATOM 1267 C CA . LYS A 1 159 ? 4.728 9.959 1.536 1.00 83.50 159 LYS A CA 1
ATOM 1268 C C . LYS A 1 159 ? 6.040 10.712 1.787 1.00 83.50 159 LYS A C 1
ATOM 1270 O O . LYS A 1 159 ? 6.082 11.632 2.606 1.00 83.50 159 LYS A O 1
ATOM 1275 N N . TYR A 1 160 ? 7.113 10.311 1.111 1.00 86.75 160 TYR A N 1
ATOM 1276 C CA . TYR A 1 160 ? 8.473 10.773 1.361 1.00 86.75 160 TYR A CA 1
ATOM 1277 C C . TYR A 1 160 ? 9.015 11.524 0.145 1.00 86.75 160 TYR A C 1
ATOM 1279 O O . TYR A 1 160 ? 8.590 11.300 -0.983 1.00 86.75 160 TYR A O 1
ATOM 1287 N N . ALA A 1 161 ? 9.975 12.421 0.367 1.00 87.19 161 ALA A N 1
ATOM 1288 C CA . ALA A 1 161 ? 10.682 13.069 -0.736 1.00 87.19 161 ALA A CA 1
ATOM 1289 C C . ALA A 1 161 ? 11.568 12.062 -1.485 1.00 87.19 161 ALA A C 1
ATOM 1291 O O . ALA A 1 161 ? 11.728 12.141 -2.700 1.00 87.19 161 ALA A O 1
ATOM 1292 N N . LEU A 1 162 ? 12.143 11.116 -0.738 1.00 84.62 162 LEU A N 1
ATOM 1293 C CA . LEU A 1 162 ? 12.963 10.009 -1.218 1.00 84.62 162 LEU A CA 1
ATOM 1294 C C . LEU A 1 162 ? 12.660 8.799 -0.329 1.00 84.62 162 LEU A C 1
ATOM 1296 O O . LEU A 1 162 ? 12.591 8.945 0.891 1.00 84.62 162 LEU A O 1
ATOM 1300 N N . GLY A 1 163 ? 12.463 7.617 -0.908 1.00 85.38 163 GLY A N 1
ATOM 1301 C CA . GLY A 1 163 ? 12.033 6.448 -0.145 1.00 85.38 163 GLY A CA 1
ATOM 1302 C C . GLY A 1 163 ? 12.429 5.131 -0.797 1.00 85.38 163 GLY A C 1
ATOM 1303 O O . GLY A 1 163 ? 12.235 4.967 -1.997 1.00 85.38 163 GLY A O 1
ATOM 1304 N N . SER A 1 164 ? 12.947 4.193 -0.006 1.00 84.75 164 SER A N 1
ATOM 1305 C CA . SER A 1 164 ? 13.202 2.808 -0.420 1.00 84.75 164 SER A CA 1
ATOM 1306 C C . SER A 1 164 ? 12.895 1.853 0.729 1.00 84.75 164 SER A C 1
ATOM 1308 O O . SER A 1 164 ? 13.252 2.135 1.869 1.00 84.75 164 SER A O 1
ATOM 1310 N N . ASN A 1 165 ? 12.303 0.692 0.433 1.00 85.50 165 ASN A N 1
ATOM 1311 C CA . ASN A 1 165 ? 12.144 -0.412 1.393 1.00 85.50 165 ASN A CA 1
ATOM 1312 C C . ASN A 1 165 ? 13.489 -1.088 1.757 1.00 85.50 165 ASN A C 1
ATOM 1314 O O . ASN A 1 165 ? 13.567 -1.969 2.612 1.00 85.50 165 ASN A O 1
ATOM 1318 N N . LYS A 1 166 ? 14.566 -0.713 1.065 1.00 87.06 166 LYS A N 1
ATOM 1319 C CA . LYS A 1 166 ? 15.939 -1.171 1.300 1.00 87.06 166 LYS A CA 1
ATOM 1320 C C . LYS A 1 166 ? 16.800 0.022 1.706 1.00 87.06 166 LYS A C 1
ATOM 1322 O O . LYS A 1 166 ? 16.328 0.931 2.391 1.00 87.06 166 LYS A O 1
ATOM 1327 N N . ASP A 1 167 ? 18.049 0.014 1.270 1.00 86.88 167 ASP A N 1
ATOM 1328 C CA . ASP A 1 167 ? 18.958 1.125 1.461 1.00 86.88 167 ASP A CA 1
ATOM 1329 C C . ASP A 1 167 ? 18.554 2.319 0.588 1.00 86.88 167 ASP A C 1
ATOM 1331 O O . ASP A 1 167 ? 18.116 2.164 -0.560 1.00 86.88 167 ASP A O 1
ATOM 1335 N N . VAL A 1 168 ? 18.752 3.523 1.119 1.00 85.75 168 VAL A N 1
ATOM 1336 C CA . VAL A 1 168 ? 18.735 4.764 0.339 1.00 85.75 168 VAL A CA 1
ATOM 1337 C C . VAL A 1 168 ? 20.160 5.262 0.221 1.00 85.75 168 VAL A C 1
ATOM 1339 O O . VAL A 1 168 ? 20.783 5.611 1.217 1.00 85.75 168 VAL A O 1
ATOM 1342 N N . VAL A 1 169 ? 20.678 5.323 -1.003 1.00 83.44 169 VAL A N 1
ATOM 1343 C CA . VAL A 1 169 ? 22.057 5.742 -1.274 1.00 83.44 169 VAL A CA 1
ATOM 1344 C C . VAL A 1 169 ? 22.038 7.030 -2.087 1.00 83.44 169 VAL A C 1
ATOM 1346 O O . VAL A 1 169 ? 21.738 7.030 -3.280 1.00 83.44 169 VAL A O 1
ATOM 1349 N N . LEU A 1 170 ? 22.388 8.135 -1.438 1.00 79.69 170 LEU A N 1
ATOM 1350 C CA . LEU A 1 170 ? 22.473 9.465 -2.027 1.00 79.69 170 LEU A CA 1
ATOM 1351 C C . LEU A 1 170 ? 23.939 9.796 -2.316 1.00 79.69 170 LEU A C 1
ATOM 1353 O O . LEU A 1 170 ? 24.683 10.249 -1.448 1.00 79.69 170 LEU A O 1
ATOM 1357 N N . ASN A 1 171 ? 24.362 9.513 -3.548 1.00 74.31 171 ASN A N 1
ATOM 1358 C CA . ASN A 1 171 ? 25.712 9.809 -4.023 1.00 74.31 171 ASN A CA 1
ATOM 1359 C C . ASN A 1 171 ? 25.753 11.181 -4.703 1.00 74.31 171 ASN A C 1
ATOM 1361 O O . ASN A 1 171 ? 25.010 11.432 -5.651 1.00 74.31 171 ASN A O 1
ATOM 1365 N N . GLY A 1 172 ? 26.688 12.029 -4.288 1.00 67.38 172 GLY A N 1
ATOM 1366 C CA . GLY A 1 172 ? 26.730 13.431 -4.682 1.00 67.38 172 GLY A CA 1
ATOM 1367 C C . GLY A 1 172 ? 25.881 14.304 -3.762 1.00 67.38 172 GLY A C 1
ATOM 1368 O O . GLY A 1 172 ? 25.219 13.840 -2.836 1.00 67.38 172 GLY A O 1
ATOM 1369 N N . GLY A 1 173 ? 25.937 15.614 -3.976 1.00 63.06 173 GLY A N 1
ATOM 1370 C CA . GLY A 1 173 ? 25.170 16.492 -3.114 1.00 63.06 173 GLY A CA 1
ATOM 1371 C C . GLY A 1 173 ? 23.675 16.409 -3.420 1.00 63.06 173 GLY A C 1
ATOM 1372 O O . GLY A 1 173 ? 23.249 16.412 -4.575 1.00 63.06 173 GLY A O 1
ATOM 1373 N N . VAL A 1 174 ? 22.885 16.299 -2.360 1.00 70.44 174 VAL A N 1
ATOM 1374 C CA . VAL A 1 174 ? 21.430 16.218 -2.420 1.00 70.44 174 VAL A CA 1
ATOM 1375 C C . VAL A 1 174 ? 20.868 17.322 -1.545 1.00 70.44 174 VAL A C 1
ATOM 1377 O O . VAL A 1 174 ? 21.319 17.519 -0.419 1.00 70.44 174 VAL A O 1
ATOM 1380 N N . TYR A 1 175 ? 19.885 18.040 -2.078 1.00 70.31 175 TYR A N 1
ATOM 1381 C CA . TYR A 1 175 ? 19.131 19.049 -1.354 1.00 70.31 175 TYR A CA 1
ATOM 1382 C C . TYR A 1 175 ? 17.657 18.651 -1.360 1.00 70.31 175 TYR A C 1
ATOM 1384 O O . TYR A 1 175 ? 17.030 18.602 -2.417 1.00 70.31 175 TYR A O 1
ATOM 1392 N N . VAL A 1 176 ? 17.119 18.340 -0.182 1.00 74.81 176 VAL A N 1
ATOM 1393 C CA . VAL A 1 176 ? 15.695 18.050 0.016 1.00 74.81 176 VAL A CA 1
ATOM 1394 C C . VAL A 1 176 ? 15.073 19.271 0.683 1.00 74.81 176 VAL A C 1
ATOM 1396 O O . VAL A 1 176 ? 15.231 19.469 1.883 1.00 74.81 176 VAL A O 1
ATOM 1399 N N . GLU A 1 177 ? 14.396 20.115 -0.098 1.00 70.38 177 GLU A N 1
ATOM 1400 C CA . GLU A 1 177 ? 13.785 21.351 0.418 1.00 70.38 177 GLU A CA 1
ATOM 1401 C C . GLU A 1 177 ? 12.621 21.056 1.379 1.00 70.38 177 GLU A C 1
ATOM 1403 O O . GLU A 1 177 ? 12.461 21.715 2.406 1.00 70.38 177 GLU A O 1
ATOM 1408 N N . LYS A 1 178 ? 11.785 20.066 1.033 1.00 78.62 178 LYS A N 1
ATOM 1409 C CA . LYS A 1 178 ? 10.603 19.660 1.802 1.00 78.62 178 LYS A CA 1
ATOM 1410 C C . LYS A 1 178 ? 10.408 18.152 1.738 1.00 78.62 178 LYS A C 1
ATOM 1412 O O . LYS A 1 178 ? 10.543 17.552 0.676 1.00 78.62 178 LYS A O 1
ATOM 1417 N N . GLY A 1 179 ? 9.989 17.583 2.864 1.00 81.69 179 GLY A N 1
ATOM 1418 C CA . GLY A 1 179 ? 9.681 16.163 3.001 1.00 81.69 179 GLY A CA 1
ATOM 1419 C C . GLY A 1 179 ? 10.794 15.374 3.685 1.00 81.69 179 GLY A C 1
ATOM 1420 O O . GLY A 1 179 ? 11.923 15.834 3.826 1.00 81.69 179 GLY A O 1
ATOM 1421 N N . ASN A 1 180 ? 10.437 14.177 4.143 1.00 87.12 180 ASN A N 1
ATOM 1422 C CA . ASN A 1 180 ? 11.345 13.277 4.848 1.00 87.12 180 ASN A CA 1
ATOM 1423 C C . ASN A 1 180 ? 11.964 12.268 3.872 1.00 87.12 180 ASN A C 1
ATOM 1425 O O . ASN A 1 180 ? 11.395 12.010 2.810 1.00 87.12 180 ASN A O 1
ATOM 1429 N N . VAL A 1 181 ? 13.094 11.672 4.255 1.00 87.06 181 VAL A N 1
ATOM 1430 C CA . VAL A 1 181 ? 13.711 10.544 3.543 1.00 87.06 181 VAL A CA 1
ATOM 1431 C C . VAL A 1 181 ? 13.425 9.259 4.316 1.00 87.06 181 VAL A C 1
ATOM 1433 O O . VAL A 1 181 ? 13.648 9.215 5.524 1.00 87.06 181 VAL A O 1
ATOM 1436 N N . TYR A 1 182 ? 12.932 8.229 3.633 1.00 88.50 182 TYR A N 1
ATOM 1437 C CA . TYR A 1 182 ? 12.676 6.912 4.213 1.00 88.50 182 TYR A CA 1
ATOM 1438 C C . TYR A 1 182 ? 13.686 5.885 3.707 1.00 88.50 182 TYR A C 1
ATOM 1440 O O . TYR A 1 182 ? 13.799 5.678 2.502 1.00 88.50 182 TYR A O 1
ATOM 1448 N N . ALA A 1 183 ? 14.357 5.194 4.622 1.00 88.62 183 ALA A N 1
ATOM 1449 C CA . ALA A 1 183 ? 15.126 3.995 4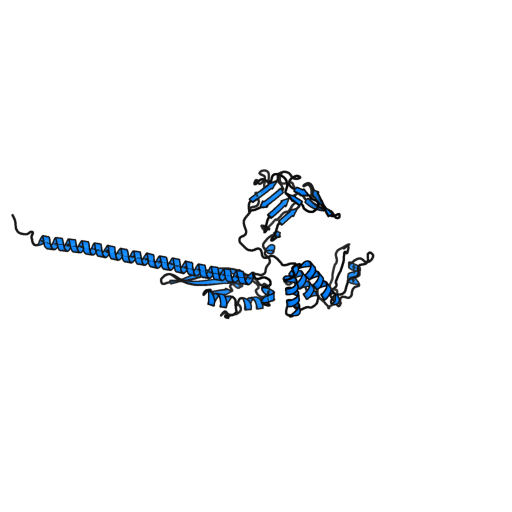.317 1.00 88.62 183 ALA A CA 1
ATOM 1450 C C . ALA A 1 183 ? 14.602 2.844 5.178 1.00 88.62 183 ALA A C 1
ATOM 1452 O O . ALA A 1 183 ? 14.516 2.979 6.398 1.00 88.62 183 ALA A O 1
ATOM 1453 N N . GLY A 1 184 ? 14.241 1.729 4.541 1.00 86.12 184 GLY A N 1
ATOM 1454 C CA . GLY A 1 184 ? 13.825 0.511 5.242 1.00 86.12 184 GLY A CA 1
ATOM 1455 C C . GLY A 1 184 ? 14.997 -0.216 5.905 1.00 86.12 184 GLY A C 1
ATOM 1456 O O . GLY A 1 184 ? 14.797 -1.008 6.823 1.00 86.12 184 GLY A O 1
ATOM 1457 N N . GLN A 1 185 ? 16.217 0.062 5.441 1.00 86.88 185 GLN A N 1
ATOM 1458 C CA . GLN A 1 185 ? 17.473 -0.409 6.020 1.00 86.88 185 GLN A CA 1
ATOM 1459 C C . GLN A 1 185 ? 18.373 0.799 6.308 1.00 86.88 185 GLN A C 1
ATOM 1461 O O . GLN A 1 185 ? 18.012 1.637 7.134 1.00 86.88 185 GLN A O 1
ATOM 1466 N N . ASP A 1 186 ? 19.508 0.933 5.625 1.00 84.19 186 ASP A N 1
ATOM 1467 C CA . ASP A 1 186 ? 20.437 2.026 5.884 1.00 84.19 186 ASP A CA 1
ATOM 1468 C C . ASP A 1 186 ? 20.155 3.223 4.957 1.00 84.19 186 ASP A C 1
ATOM 1470 O O . ASP A 1 186 ? 19.909 3.080 3.757 1.00 84.19 186 ASP A O 1
ATOM 1474 N N . ALA A 1 187 ? 20.220 4.443 5.493 1.00 83.25 187 ALA A N 1
ATOM 1475 C CA . ALA A 1 187 ? 20.245 5.657 4.676 1.00 83.25 187 ALA A CA 1
ATOM 1476 C C . ALA A 1 187 ? 21.674 6.180 4.630 1.00 83.25 187 ALA A C 1
ATOM 1478 O O . ALA A 1 187 ? 22.301 6.367 5.666 1.00 83.25 187 ALA A O 1
ATOM 1479 N N . TYR A 1 188 ? 22.187 6.453 3.443 1.00 79.19 188 TYR A N 1
ATOM 1480 C CA . TYR A 1 188 ? 23.522 6.976 3.227 1.00 79.19 188 TYR A CA 1
ATOM 1481 C C . TYR A 1 188 ? 23.454 8.224 2.362 1.00 79.19 188 TYR A C 1
ATOM 1483 O O . TYR A 1 188 ? 22.783 8.239 1.330 1.00 79.19 188 TYR A O 1
ATOM 1491 N N . ALA A 1 189 ? 24.211 9.245 2.748 1.00 77.81 189 ALA A N 1
ATOM 1492 C CA . ALA A 1 189 ? 24.407 10.424 1.931 1.00 77.81 189 ALA A CA 1
ATOM 1493 C C . ALA A 1 189 ? 25.864 10.877 1.944 1.00 77.81 189 ALA A C 1
ATOM 1495 O O . ALA A 1 189 ? 26.546 10.903 2.975 1.00 77.81 189 ALA A O 1
ATOM 1496 N N . SER A 1 190 ? 26.352 11.260 0.769 1.00 73.00 190 SER A N 1
ATOM 1497 C CA . SER A 1 190 ? 27.716 11.737 0.609 1.00 73.00 190 SER A CA 1
ATOM 1498 C C . SER A 1 190 ? 27.848 12.711 -0.531 1.00 73.00 190 SER A C 1
ATOM 1500 O O . SER A 1 190 ? 27.370 12.465 -1.627 1.00 73.00 190 SER A O 1
ATOM 1502 N N . ASN A 1 191 ? 28.627 13.764 -0.314 1.00 65.56 191 ASN A N 1
ATOM 1503 C CA . ASN A 1 191 ? 29.067 14.644 -1.391 1.00 65.56 191 ASN A CA 1
ATOM 1504 C C . ASN A 1 191 ? 30.132 14.024 -2.323 1.00 65.56 191 ASN A C 1
ATOM 1506 O O . ASN A 1 191 ? 30.506 14.659 -3.311 1.00 65.56 191 ASN A O 1
ATOM 1510 N N . ALA A 1 192 ? 30.636 12.820 -2.031 1.00 69.62 192 ALA A N 1
ATOM 1511 C CA . ALA A 1 192 ? 31.485 12.055 -2.937 1.00 69.62 192 ALA A CA 1
ATOM 1512 C C . ALA A 1 192 ? 30.626 11.284 -3.950 1.00 69.62 192 ALA A C 1
ATOM 1514 O O . ALA A 1 192 ? 29.534 10.808 -3.639 1.00 69.62 192 ALA A O 1
ATOM 1515 N N . THR A 1 193 ? 31.121 11.147 -5.180 1.00 70.19 193 THR A N 1
ATOM 1516 C CA . THR A 1 193 ? 30.391 10.436 -6.236 1.00 70.19 193 THR A CA 1
ATOM 1517 C C . THR A 1 193 ? 30.954 9.033 -6.407 1.00 70.19 193 THR A C 1
ATOM 1519 O O . THR A 1 193 ? 32.078 8.861 -6.883 1.00 70.19 193 THR A O 1
ATOM 1522 N N . ASN A 1 194 ? 30.144 8.032 -6.073 1.00 75.62 194 ASN A N 1
ATOM 1523 C CA . ASN A 1 194 ? 30.390 6.630 -6.393 1.00 75.62 194 ASN A CA 1
ATOM 1524 C C . ASN A 1 194 ? 29.685 6.303 -7.714 1.00 75.62 194 ASN A C 1
ATOM 1526 O O . ASN A 1 194 ? 28.463 6.412 -7.796 1.00 75.62 194 ASN A O 1
ATOM 1530 N N . TYR A 1 195 ? 30.431 5.936 -8.756 1.00 73.25 195 TYR A N 1
ATOM 1531 C CA . TYR A 1 195 ? 29.849 5.629 -10.067 1.00 73.25 195 TYR A CA 1
ATOM 1532 C C . TYR A 1 195 ? 30.537 4.453 -10.759 1.00 73.25 195 TYR A C 1
ATOM 1534 O O . TYR A 1 195 ? 31.700 4.131 -10.503 1.00 73.25 195 TYR A O 1
ATOM 1542 N N . VAL A 1 196 ? 29.795 3.816 -11.663 1.00 77.31 196 VAL A N 1
ATOM 1543 C CA . VAL A 1 196 ? 30.287 2.759 -12.549 1.00 77.31 196 VAL A CA 1
ATOM 1544 C C . VAL A 1 196 ? 30.562 3.389 -13.909 1.00 77.31 196 VAL A C 1
ATOM 1546 O O . VAL A 1 196 ? 29.673 3.976 -14.522 1.00 77.31 196 VAL A O 1
ATOM 1549 N N . LYS A 1 197 ? 31.806 3.311 -14.379 1.00 75.06 197 LYS A N 1
ATOM 1550 C CA . LYS A 1 197 ? 32.165 3.745 -15.736 1.00 75.06 197 LYS A CA 1
ATOM 1551 C C . LYS A 1 197 ? 31.546 2.808 -16.774 1.00 75.06 197 LYS A C 1
ATOM 1553 O O . LYS A 1 197 ? 31.245 1.658 -16.476 1.00 75.06 197 LYS A O 1
ATOM 1558 N N . GLN A 1 198 ? 31.450 3.258 -18.025 1.00 72.81 198 GLN A N 1
ATOM 1559 C CA . GLN A 1 198 ? 30.914 2.459 -19.139 1.00 72.81 198 GLN A CA 1
ATOM 1560 C C . GLN A 1 198 ? 31.605 1.090 -19.306 1.00 72.81 198 GLN A C 1
ATOM 1562 O O . GLN A 1 198 ? 30.983 0.131 -19.745 1.00 72.81 198 GLN A O 1
ATOM 1567 N N . ASN A 1 199 ? 32.879 0.977 -18.922 1.00 77.88 199 ASN A N 1
ATOM 1568 C CA . ASN A 1 199 ? 33.643 -0.274 -18.937 1.00 77.88 199 ASN A CA 1
ATOM 1569 C C . ASN A 1 199 ? 33.393 -1.181 -17.709 1.00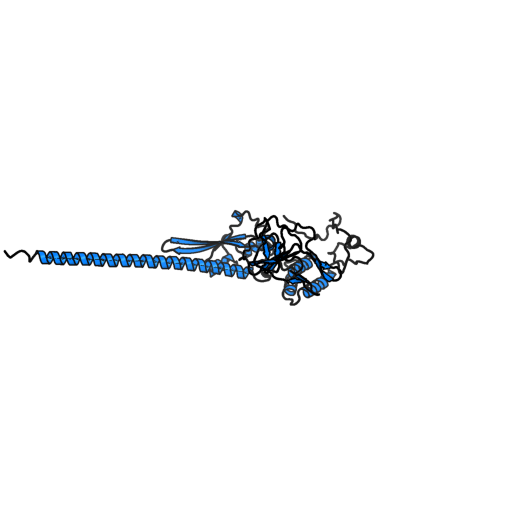 77.88 199 ASN A C 1
ATOM 1571 O O . ASN A 1 199 ? 34.152 -2.121 -17.491 1.00 77.88 199 ASN A O 1
ATOM 1575 N N . GLY A 1 200 ? 32.395 -0.877 -16.875 1.00 76.44 200 GLY A N 1
ATOM 1576 C CA . GLY A 1 200 ? 32.082 -1.610 -15.646 1.00 76.44 200 GLY A CA 1
ATOM 1577 C C . GLY A 1 200 ? 32.983 -1.273 -14.453 1.00 76.44 200 GLY A C 1
ATOM 1578 O O . GLY A 1 200 ? 32.800 -1.832 -13.375 1.00 76.44 200 GLY A O 1
ATOM 1579 N N . GLN A 1 201 ? 33.952 -0.361 -14.599 1.00 80.19 201 GLN A N 1
ATOM 1580 C CA . GLN A 1 201 ? 34.864 -0.017 -13.510 1.00 80.19 201 GLN A CA 1
ATOM 1581 C C . GLN A 1 201 ? 34.167 0.841 -12.444 1.00 80.19 201 GLN A C 1
ATOM 1583 O O . GLN A 1 201 ? 33.792 1.990 -12.699 1.00 80.19 201 GLN A O 1
ATOM 1588 N N . LEU A 1 202 ? 34.093 0.316 -11.221 1.00 79.56 202 LEU A N 1
ATOM 1589 C CA . LEU A 1 202 ? 33.680 1.051 -10.024 1.00 79.56 202 LEU A CA 1
ATOM 1590 C C . LEU A 1 202 ? 34.729 2.118 -9.679 1.00 79.56 202 LEU A C 1
ATOM 1592 O O . LEU A 1 202 ? 35.914 1.820 -9.532 1.00 79.56 202 LEU A O 1
ATOM 1596 N N . THR A 1 203 ? 34.305 3.378 -9.587 1.00 75.12 203 THR A N 1
ATOM 1597 C CA . THR A 1 203 ? 35.174 4.524 -9.295 1.00 75.12 203 THR A CA 1
ATOM 1598 C C . THR A 1 203 ? 34.559 5.385 -8.195 1.00 75.12 203 THR A C 1
ATOM 1600 O O . THR A 1 203 ? 33.381 5.729 -8.254 1.00 75.12 203 THR A O 1
ATOM 1603 N N . VAL A 1 204 ? 35.381 5.759 -7.212 1.00 70.69 204 VAL A N 1
ATOM 1604 C CA . VAL A 1 204 ? 35.049 6.748 -6.178 1.00 70.69 204 VAL A CA 1
ATOM 1605 C C . VAL A 1 204 ? 35.725 8.061 -6.567 1.00 70.69 204 VAL A C 1
ATOM 1607 O O . VAL A 1 204 ? 36.955 8.133 -6.610 1.00 70.69 204 VAL A O 1
ATOM 1610 N N . ALA A 1 205 ? 34.948 9.090 -6.906 1.00 68.25 205 ALA A N 1
ATOM 1611 C CA . ALA A 1 205 ? 35.484 10.426 -7.150 1.00 68.25 205 ALA A CA 1
ATOM 1612 C C . ALA A 1 205 ? 35.507 11.267 -5.872 1.00 68.25 205 ALA A C 1
ATOM 1614 O O . ALA A 1 205 ? 34.593 11.227 -5.051 1.00 68.25 205 ALA A O 1
ATOM 1615 N N . SER A 1 206 ? 36.566 12.072 -5.751 1.00 60.16 206 SER A N 1
ATOM 1616 C CA . SER A 1 206 ? 36.742 13.069 -4.691 1.00 60.16 206 SER A CA 1
ATOM 1617 C C . SER A 1 206 ? 35.564 14.071 -4.664 1.00 60.16 206 SER A C 1
ATOM 1619 O O . SER A 1 206 ? 34.992 14.326 -5.726 1.00 60.16 206 SER A O 1
ATOM 1621 N N . PRO A 1 207 ? 35.228 14.698 -3.514 1.00 54.81 207 PRO A N 1
ATOM 1622 C CA . PRO A 1 207 ? 34.009 15.504 -3.289 1.00 54.81 207 PRO A CA 1
ATOM 1623 C C . PRO A 1 207 ? 33.814 16.779 -4.118 1.00 54.81 207 PRO A C 1
ATOM 1625 O O . PRO A 1 207 ? 33.015 17.638 -3.756 1.00 54.81 207 PRO A O 1
ATOM 1628 N N . ASN A 1 208 ? 34.559 16.972 -5.200 1.00 51.72 208 ASN A N 1
ATOM 1629 C CA . ASN A 1 208 ? 34.483 18.180 -6.015 1.00 51.72 208 ASN A CA 1
ATOM 1630 C C . ASN A 1 208 ? 33.494 18.039 -7.185 1.00 51.72 208 ASN A C 1
ATOM 1632 O O . ASN A 1 208 ? 33.595 18.782 -8.156 1.00 51.72 208 ASN A O 1
ATOM 1636 N N . ALA A 1 209 ? 32.515 17.134 -7.093 1.00 46.28 209 ALA A N 1
ATOM 1637 C CA . ALA A 1 209 ? 31.462 16.943 -8.094 1.00 46.28 209 ALA A CA 1
ATOM 1638 C C . ALA A 1 209 ? 30.408 18.081 -8.129 1.00 46.28 209 ALA A C 1
ATOM 1640 O O . ALA A 1 209 ? 29.283 17.867 -8.565 1.00 46.28 209 ALA A O 1
ATOM 1641 N N . GLY A 1 210 ? 30.767 19.297 -7.693 1.00 40.41 210 GLY A N 1
ATOM 1642 C CA . GLY A 1 210 ? 29.960 20.506 -7.891 1.00 40.41 210 GLY A CA 1
ATOM 1643 C C . GLY A 1 210 ? 29.094 20.976 -6.717 1.00 40.41 210 GLY A C 1
ATOM 1644 O O . GLY A 1 210 ? 28.245 21.832 -6.937 1.00 40.41 210 GLY A O 1
ATOM 1645 N N . MET A 1 211 ? 29.294 20.485 -5.486 1.00 41.72 211 MET A N 1
ATOM 1646 C CA . MET A 1 211 ? 28.555 20.960 -4.299 1.00 41.72 211 MET A CA 1
ATOM 1647 C C . MET A 1 211 ? 29.464 21.626 -3.252 1.00 41.72 211 MET A C 1
ATOM 1649 O O . MET A 1 211 ? 30.622 21.219 -3.108 1.00 41.72 211 MET A O 1
ATOM 1653 N N . PRO A 1 212 ? 28.973 22.632 -2.496 1.00 43.84 212 PRO A N 1
ATOM 1654 C CA . PRO A 1 212 ? 29.728 23.238 -1.405 1.00 43.84 212 PRO A CA 1
ATOM 1655 C C . PRO A 1 212 ? 30.057 22.193 -0.335 1.00 43.84 212 PRO A C 1
ATOM 1657 O O . PRO A 1 212 ? 29.182 21.471 0.144 1.00 43.84 212 PRO A O 1
ATOM 1660 N N . ARG A 1 213 ? 31.324 22.124 0.081 1.00 52.09 213 ARG A N 1
ATOM 1661 C CA . ARG A 1 213 ? 31.702 21.396 1.296 1.00 52.09 213 ARG A CA 1
ATOM 1662 C C . ARG A 1 213 ? 31.185 22.195 2.491 1.00 52.09 213 ARG A C 1
ATOM 1664 O O . ARG A 1 213 ? 31.822 23.166 2.880 1.00 52.09 213 ARG A O 1
ATOM 1671 N N . LEU A 1 214 ? 30.035 21.806 3.039 1.00 49.31 214 LEU A N 1
ATOM 1672 C CA . LEU A 1 214 ? 29.501 22.419 4.260 1.00 49.31 214 LEU A CA 1
ATOM 1673 C C . LEU A 1 214 ? 30.397 22.117 5.482 1.00 49.31 214 LEU A C 1
ATOM 1675 O O . LEU A 1 214 ? 30.459 22.939 6.387 1.00 49.31 214 LEU A O 1
ATOM 1679 N N . SER A 1 215 ? 31.134 20.991 5.474 1.00 55.38 215 SER A N 1
ATOM 1680 C CA . SER A 1 215 ? 32.158 20.630 6.474 1.00 55.38 215 SER A CA 1
ATOM 1681 C C . SER A 1 215 ? 33.132 19.538 6.019 1.00 55.38 215 SER A C 1
ATOM 1683 O O . SER A 1 215 ? 32.970 18.899 4.967 1.00 55.38 215 SER A O 1
ATOM 1685 N N . SER A 1 216 ? 34.141 19.295 6.864 1.00 53.38 216 SER A N 1
ATOM 1686 C CA . SER A 1 216 ? 35.088 18.174 6.756 1.00 53.38 216 SER A CA 1
ATOM 1687 C C . SER A 1 216 ? 34.446 16.775 6.888 1.00 53.38 216 SER A C 1
ATOM 1689 O O . SER A 1 216 ? 35.011 15.809 6.376 1.00 53.38 216 SER A O 1
ATOM 1691 N N . SER A 1 217 ? 33.246 16.659 7.468 1.00 55.12 217 SER A N 1
ATOM 1692 C CA . SER A 1 217 ? 32.465 15.415 7.649 1.00 55.12 217 SER A CA 1
ATOM 1693 C C . SER A 1 217 ? 31.140 15.443 6.882 1.00 55.12 217 SER A C 1
ATOM 1695 O O . SER A 1 217 ? 30.056 15.213 7.408 1.00 55.12 217 SER A O 1
ATOM 1697 N N . SER A 1 218 ? 31.239 15.684 5.580 1.00 60.16 218 SER A N 1
ATOM 1698 C CA . SER A 1 218 ? 30.116 15.747 4.633 1.00 60.16 218 SER A CA 1
ATOM 1699 C C . SER A 1 218 ? 29.611 14.372 4.156 1.00 60.16 218 SER A C 1
ATOM 1701 O O . SER A 1 218 ? 28.869 14.279 3.177 1.00 60.16 218 SER A O 1
ATOM 1703 N N . VAL A 1 219 ? 30.019 13.300 4.841 1.00 70.25 219 VAL A N 1
ATOM 1704 C CA . VAL A 1 219 ? 29.609 11.920 4.573 1.00 70.25 219 VAL A CA 1
ATOM 1705 C C . VAL A 1 219 ? 28.973 11.357 5.830 1.00 70.25 219 VAL A C 1
ATOM 1707 O O . VAL A 1 219 ? 29.630 11.283 6.871 1.00 70.25 219 VAL A O 1
ATOM 1710 N N . TRP A 1 220 ? 27.718 10.937 5.723 1.00 73.00 220 TRP A N 1
ATOM 1711 C CA . TRP A 1 220 ? 26.974 10.369 6.836 1.00 73.00 220 TRP A CA 1
ATOM 1712 C C . TRP A 1 220 ? 26.117 9.185 6.394 1.00 73.00 220 TRP A C 1
ATOM 1714 O O . TRP A 1 220 ? 25.745 9.053 5.229 1.00 73.00 220 TRP A O 1
ATOM 1724 N N . TYR A 1 221 ? 25.827 8.301 7.339 1.00 76.25 221 TYR A N 1
ATOM 1725 C CA . TYR A 1 221 ? 24.821 7.261 7.188 1.00 76.25 221 TYR A CA 1
ATOM 1726 C C . TYR A 1 221 ? 24.030 7.113 8.480 1.00 76.25 221 TYR A C 1
ATOM 1728 O O . TYR A 1 221 ? 24.483 7.520 9.551 1.00 76.25 221 TYR A O 1
ATOM 1736 N N . THR A 1 222 ? 22.844 6.540 8.380 1.00 73.19 222 THR A N 1
ATOM 1737 C CA . THR A 1 222 ? 22.042 6.148 9.528 1.00 73.19 222 THR A CA 1
ATOM 1738 C C . THR A 1 222 ? 21.927 4.640 9.551 1.00 73.19 222 THR A C 1
ATOM 1740 O O . THR A 1 222 ? 21.532 4.058 8.543 1.00 73.19 222 THR A O 1
ATOM 1743 N N . SER A 1 223 ? 22.224 4.036 10.696 1.00 70.25 223 SER A N 1
ATOM 1744 C CA . SER A 1 223 ? 22.007 2.610 10.943 1.00 70.25 223 SER A CA 1
ATOM 1745 C C . SER A 1 223 ? 21.506 2.431 12.369 1.00 70.25 223 SER A C 1
ATOM 1747 O O . SER A 1 223 ? 21.955 3.139 13.274 1.00 70.25 223 SER A O 1
ATOM 1749 N N . ASP A 1 224 ? 20.500 1.578 12.553 1.00 69.69 224 ASP A N 1
ATOM 1750 C CA . ASP A 1 224 ? 19.815 1.366 13.838 1.00 69.69 224 ASP A CA 1
ATOM 1751 C C . ASP A 1 224 ? 19.377 2.674 14.534 1.00 69.69 224 ASP A C 1
ATOM 1753 O O . ASP A 1 224 ? 19.428 2.829 15.755 1.00 69.69 224 ASP A O 1
ATOM 1757 N N . GLY A 1 225 ? 18.963 3.664 13.735 1.00 68.31 225 GLY A N 1
ATOM 1758 C CA . GLY A 1 225 ? 18.504 4.971 14.212 1.00 68.31 225 GLY A CA 1
ATOM 1759 C C . GLY A 1 225 ? 19.612 5.924 14.678 1.00 68.31 225 GLY A C 1
ATOM 1760 O O . GLY A 1 225 ? 19.304 7.060 15.045 1.00 68.31 225 GLY A O 1
ATOM 1761 N N . GLN A 1 226 ? 20.884 5.522 14.632 1.00 73.81 226 GLN A N 1
ATOM 1762 C CA . GLN A 1 226 ? 22.020 6.387 14.945 1.00 73.81 226 GLN A CA 1
ATOM 1763 C C . GLN A 1 226 ? 22.577 7.041 13.686 1.00 73.81 226 GLN A C 1
ATOM 1765 O O . GLN A 1 226 ? 22.815 6.375 12.682 1.00 73.81 226 GLN A O 1
ATOM 1770 N N . LEU A 1 227 ? 22.817 8.350 13.758 1.00 77.75 227 LEU A N 1
ATOM 1771 C CA . LEU A 1 227 ? 23.499 9.097 12.710 1.00 77.75 227 LEU A CA 1
ATOM 1772 C C . LEU A 1 227 ? 25.012 9.000 12.909 1.00 77.75 227 LEU A C 1
ATOM 1774 O O . LEU A 1 227 ? 25.558 9.451 13.916 1.00 77.75 227 LEU A O 1
ATOM 1778 N N . MET A 1 228 ? 25.676 8.431 11.917 1.00 77.94 228 MET A N 1
ATOM 1779 C CA . MET A 1 228 ? 27.106 8.186 11.891 1.00 77.94 228 MET A CA 1
ATOM 1780 C C . MET A 1 228 ? 27.738 9.039 10.797 1.00 77.94 228 MET A C 1
ATOM 1782 O O . MET A 1 228 ? 27.217 9.120 9.688 1.00 77.94 228 MET A O 1
ATOM 1786 N N . ALA A 1 229 ? 28.879 9.655 11.081 1.00 76.25 229 ALA A N 1
ATOM 1787 C CA . ALA A 1 229 ? 29.610 10.480 10.131 1.00 76.25 229 ALA A CA 1
ATOM 1788 C C . ALA A 1 229 ? 31.034 9.961 9.926 1.00 76.25 229 ALA A C 1
ATOM 1790 O O . ALA A 1 229 ? 31.628 9.326 10.801 1.00 76.25 229 ALA A O 1
ATOM 1791 N N . CYS A 1 230 ? 31.596 10.259 8.759 1.00 74.06 230 CYS A N 1
ATOM 1792 C CA . CYS A 1 230 ? 32.986 9.987 8.434 1.00 74.06 230 CYS A CA 1
ATOM 1793 C C . CYS A 1 230 ? 33.665 11.290 7.987 1.00 74.06 230 CYS A C 1
ATOM 1795 O O . CYS A 1 230 ? 33.293 11.910 6.993 1.00 74.06 230 CYS A O 1
ATOM 1797 N N . GLY A 1 231 ? 34.675 11.720 8.750 1.00 62.31 231 GLY A N 1
ATOM 1798 C CA . GLY A 1 231 ? 35.406 12.978 8.533 1.00 62.31 231 GLY A CA 1
ATOM 1799 C C . GLY A 1 231 ? 36.489 12.936 7.451 1.00 62.31 231 GLY A C 1
ATOM 1800 O O . GLY A 1 231 ? 37.283 13.866 7.351 1.00 62.31 231 GLY A O 1
ATOM 1801 N N . GLN A 1 232 ? 36.596 11.846 6.683 1.00 61.38 232 GLN A N 1
ATOM 1802 C CA . GLN A 1 232 ? 37.673 11.635 5.711 1.00 61.38 232 GLN A CA 1
ATOM 1803 C C . GLN A 1 232 ? 37.115 11.312 4.325 1.00 61.38 232 GLN A C 1
ATOM 1805 O O . GLN A 1 232 ? 36.836 10.170 3.991 1.00 61.38 232 GLN A O 1
ATOM 1810 N N . THR A 1 233 ? 37.019 12.326 3.471 1.00 58.22 233 THR A N 1
ATOM 1811 C CA . THR A 1 233 ? 36.305 12.277 2.180 1.00 58.22 233 THR A CA 1
ATOM 1812 C C . THR A 1 233 ? 36.702 11.186 1.168 1.00 58.22 233 THR A C 1
ATOM 1814 O O . THR A 1 233 ? 35.961 10.955 0.218 1.00 58.22 233 THR A O 1
ATOM 1817 N N . THR A 1 234 ? 37.848 10.519 1.331 1.00 58.19 234 THR A N 1
ATOM 1818 C CA . THR A 1 234 ? 38.355 9.492 0.398 1.00 58.19 234 THR A CA 1
ATOM 1819 C C . THR A 1 234 ? 38.585 8.122 1.033 1.00 58.19 234 THR A C 1
ATOM 1821 O O . THR A 1 234 ? 38.837 7.169 0.303 1.00 58.19 234 THR A O 1
ATOM 1824 N N . SER A 1 235 ? 38.495 7.993 2.362 1.00 69.50 235 SER A N 1
ATOM 1825 C CA . SER A 1 235 ? 38.696 6.716 3.067 1.00 69.50 235 SER A CA 1
ATOM 1826 C C . SER A 1 235 ? 37.417 6.144 3.675 1.00 69.50 235 SER A C 1
ATOM 1828 O O . SER A 1 235 ? 37.464 5.042 4.219 1.00 69.50 235 SER A O 1
ATOM 1830 N N . CYS A 1 236 ? 36.276 6.835 3.532 1.00 75.19 236 CYS A N 1
ATOM 1831 C CA . CYS A 1 236 ? 34.967 6.318 3.944 1.00 75.19 236 CYS A CA 1
ATOM 1832 C C . CYS A 1 236 ? 34.479 5.143 3.074 1.00 75.19 236 CYS A C 1
ATOM 1834 O O . CYS A 1 236 ? 33.571 4.420 3.478 1.00 7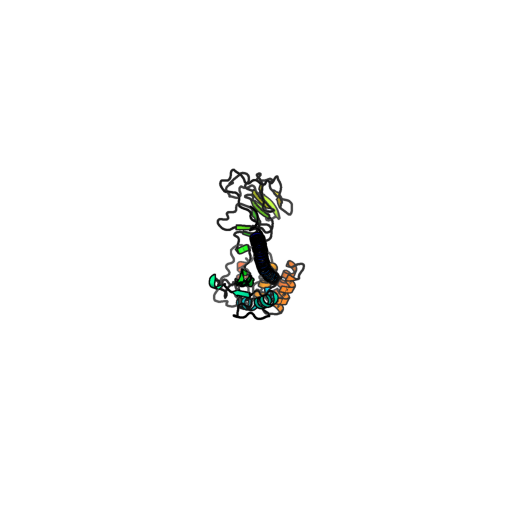5.19 236 CYS A O 1
ATOM 1836 N N . TRP A 1 237 ? 35.049 4.972 1.872 1.00 75.25 237 TRP A N 1
ATOM 1837 C CA . TRP A 1 237 ? 34.653 3.940 0.912 1.00 75.25 237 TRP A CA 1
ATOM 1838 C C . TRP A 1 237 ? 35.844 3.296 0.216 1.00 75.25 237 TRP A C 1
ATOM 1840 O O . TRP A 1 237 ? 36.803 3.962 -0.171 1.00 75.25 237 TRP A O 1
ATOM 1850 N N . THR A 1 238 ? 35.715 1.997 -0.033 1.00 77.56 238 THR A N 1
ATOM 1851 C CA . THR A 1 238 ? 36.555 1.233 -0.951 1.00 77.56 238 THR A CA 1
ATOM 1852 C C . THR A 1 238 ? 35.699 0.656 -2.072 1.00 77.56 238 THR A C 1
ATOM 1854 O O . THR A 1 238 ? 34.563 0.229 -1.862 1.00 77.56 238 THR A O 1
ATOM 1857 N N . ALA A 1 239 ? 36.240 0.653 -3.288 1.00 77.38 239 ALA A N 1
ATOM 1858 C CA . ALA A 1 239 ? 35.645 -0.036 -4.425 1.00 77.38 239 ALA A CA 1
ATOM 1859 C C . ALA A 1 239 ? 36.351 -1.383 -4.620 1.00 77.38 239 ALA A C 1
ATOM 1861 O O . ALA A 1 239 ? 37.576 -1.429 -4.751 1.00 77.38 239 ALA A O 1
ATOM 1862 N N . SER A 1 240 ? 35.587 -2.474 -4.642 1.00 77.00 240 SER A N 1
ATOM 1863 C CA . SER A 1 240 ? 36.053 -3.776 -5.125 1.00 77.00 240 SER A CA 1
ATOM 1864 C C . SER A 1 240 ? 35.680 -3.954 -6.603 1.00 77.00 240 SER A C 1
ATOM 1866 O O . SER A 1 240 ? 35.215 -3.016 -7.244 1.00 77.00 240 SER A O 1
ATOM 1868 N N . GLN A 1 241 ? 35.878 -5.147 -7.174 1.00 68.75 241 GLN A N 1
ATOM 1869 C CA . GLN A 1 241 ? 35.466 -5.428 -8.557 1.00 68.75 241 GLN A CA 1
ATOM 1870 C C . GLN A 1 241 ? 33.943 -5.413 -8.759 1.00 68.75 241 GLN A C 1
ATOM 1872 O O . GLN A 1 241 ? 33.495 -5.208 -9.882 1.00 68.75 241 GLN A O 1
ATOM 1877 N N . THR A 1 242 ? 33.148 -5.632 -7.707 1.00 72.81 242 THR A N 1
ATOM 1878 C CA . THR A 1 242 ? 31.691 -5.832 -7.832 1.00 72.81 242 THR A CA 1
ATOM 1879 C C . THR A 1 242 ? 30.850 -4.994 -6.879 1.00 72.81 242 THR A C 1
ATOM 1881 O O . THR A 1 242 ? 29.633 -4.952 -7.036 1.00 72.81 242 THR A O 1
ATOM 1884 N N . ARG A 1 243 ? 31.450 -4.321 -5.890 1.00 78.88 243 ARG A N 1
ATOM 1885 C CA . ARG A 1 243 ? 30.698 -3.514 -4.923 1.00 78.88 243 ARG A CA 1
ATOM 1886 C C . ARG A 1 243 ? 31.501 -2.351 -4.362 1.00 78.88 243 ARG A C 1
ATOM 1888 O O . ARG A 1 243 ? 32.724 -2.417 -4.254 1.00 78.88 243 ARG A O 1
ATOM 1895 N N . PHE A 1 244 ? 30.778 -1.331 -3.919 1.00 76.81 244 PHE A N 1
ATOM 1896 C CA . PHE A 1 244 ? 31.285 -0.361 -2.957 1.00 76.81 244 PHE A CA 1
ATOM 1897 C C . PHE A 1 244 ? 31.126 -0.933 -1.539 1.00 76.81 244 PHE A C 1
ATOM 1899 O O . PHE A 1 244 ? 30.129 -1.593 -1.229 1.00 76.81 244 PHE A O 1
ATOM 1906 N N . SER A 1 245 ? 32.118 -0.716 -0.681 1.00 77.62 245 SER A N 1
ATOM 1907 C CA . SER A 1 245 ? 32.075 -1.078 0.739 1.00 77.62 245 SER A CA 1
ATOM 1908 C C . SER A 1 245 ? 32.497 0.096 1.603 1.00 77.62 245 SER A C 1
ATOM 1910 O O . SER A 1 245 ? 33.476 0.774 1.288 1.00 77.62 245 SER A O 1
ATOM 1912 N N . MET A 1 246 ? 31.773 0.309 2.702 1.00 77.06 246 MET A N 1
ATOM 1913 C CA . MET A 1 246 ? 32.161 1.285 3.712 1.00 77.06 246 MET A CA 1
ATOM 1914 C C . MET A 1 246 ? 33.525 0.900 4.300 1.00 77.06 246 MET A C 1
ATOM 1916 O O . MET A 1 246 ? 33.795 -0.267 4.587 1.00 77.06 246 MET A O 1
ATOM 1920 N N . SER A 1 247 ? 34.391 1.889 4.476 1.00 74.44 247 SER A N 1
ATOM 1921 C CA . SER A 1 247 ? 35.706 1.770 5.105 1.00 74.44 247 SER A CA 1
ATOM 1922 C C . SER A 1 247 ? 35.961 2.977 6.010 1.00 74.44 247 SER A C 1
ATOM 1924 O O . SER A 1 247 ? 35.198 3.936 5.988 1.00 74.44 247 SER A O 1
ATOM 1926 N N . GLY A 1 248 ? 37.018 2.949 6.823 1.00 71.25 248 GLY A N 1
ATOM 1927 C CA . GLY A 1 248 ? 37.362 4.067 7.709 1.00 71.25 248 GLY A CA 1
ATOM 1928 C C . GLY A 1 248 ? 36.609 4.077 9.046 1.00 71.25 248 GLY A C 1
ATOM 1929 O O . GLY A 1 248 ? 35.798 3.200 9.339 1.00 71.25 248 GLY A O 1
ATOM 1930 N N . SER A 1 249 ? 36.938 5.056 9.891 1.00 71.44 249 SER A N 1
ATOM 1931 C CA . SER A 1 249 ? 36.383 5.187 11.243 1.00 71.44 249 SER A CA 1
ATOM 1932 C C . SER A 1 249 ? 35.124 6.048 11.225 1.00 71.44 249 SER A C 1
ATOM 1934 O O . SER A 1 249 ? 35.210 7.276 11.193 1.00 71.44 249 SER A O 1
ATOM 1936 N N . TRP A 1 250 ? 33.965 5.399 11.256 1.00 76.75 250 TRP A N 1
ATOM 1937 C CA . TRP A 1 250 ? 32.672 6.056 11.412 1.00 76.75 250 TRP A CA 1
ATOM 1938 C C . TRP A 1 250 ? 32.420 6.382 12.881 1.00 76.75 250 TRP A C 1
ATOM 1940 O O . TRP A 1 250 ? 32.613 5.531 13.750 1.00 76.75 250 TRP A O 1
ATOM 1950 N N . THR A 1 251 ? 31.990 7.608 13.168 1.00 73.44 251 THR A N 1
ATOM 1951 C CA . THR A 1 251 ? 31.721 8.063 14.535 1.00 73.44 251 THR A CA 1
ATOM 1952 C C . THR A 1 251 ? 30.312 8.643 14.658 1.00 73.44 251 THR A C 1
ATOM 1954 O O . THR A 1 251 ? 29.828 9.268 13.714 1.00 73.44 251 THR A O 1
ATOM 1957 N N . PRO A 1 252 ? 29.645 8.489 15.817 1.00 71.94 252 PRO A N 1
ATOM 1958 C CA . PRO A 1 252 ? 28.309 9.032 16.068 1.00 71.94 252 PRO A CA 1
ATOM 1959 C C . PRO A 1 252 ? 28.379 10.534 16.390 1.00 71.94 252 PRO A C 1
ATOM 1961 O O . PRO A 1 252 ? 27.956 10.980 17.455 1.00 71.94 252 PRO A O 1
ATOM 1964 N N . LEU A 1 253 ? 29.015 11.324 15.524 1.00 68.19 253 LEU A N 1
ATOM 1965 C CA . LEU A 1 253 ? 29.213 12.753 15.741 1.00 68.19 253 LEU A CA 1
ATOM 1966 C C . LEU A 1 253 ? 28.869 13.522 14.471 1.00 68.19 253 LEU A C 1
ATOM 1968 O O . LEU A 1 253 ? 29.576 13.425 13.470 1.00 68.19 253 LEU A O 1
ATOM 1972 N N . TRP A 1 254 ? 27.811 14.331 14.530 1.00 67.69 254 TRP A N 1
ATOM 1973 C CA . TRP A 1 254 ? 27.571 15.330 13.497 1.00 67.69 254 TRP A CA 1
ATOM 1974 C C . TRP A 1 254 ? 28.655 16.415 13.566 1.00 67.69 254 TRP A C 1
ATOM 1976 O O . TRP A 1 254 ? 28.998 16.843 14.673 1.00 67.69 254 TRP A O 1
ATOM 1986 N N . PRO A 1 255 ? 29.210 16.868 12.429 1.00 64.25 255 PRO A N 1
ATOM 1987 C CA . PRO A 1 255 ? 30.140 17.990 12.417 1.00 64.25 255 PRO A CA 1
ATOM 1988 C C . PRO A 1 255 ? 29.618 19.204 13.190 1.00 64.25 255 PRO A C 1
ATOM 1990 O O . PRO A 1 255 ? 28.518 19.692 12.942 1.00 64.25 255 PRO A O 1
ATOM 1993 N N . THR A 1 256 ? 30.442 19.737 14.090 1.00 65.06 256 THR A N 1
ATOM 1994 C CA . THR A 1 256 ? 30.141 20.977 14.823 1.00 65.06 256 THR A CA 1
ATOM 1995 C C . THR A 1 256 ? 30.451 22.238 14.013 1.00 65.06 256 THR A C 1
ATOM 1997 O O . THR A 1 256 ? 30.131 23.336 14.452 1.00 65.06 256 THR A O 1
ATOM 2000 N N . ASP A 1 257 ? 31.126 22.098 12.868 1.00 63.34 257 ASP A N 1
ATOM 2001 C CA . ASP A 1 257 ? 31.498 23.176 11.945 1.00 63.34 257 ASP A CA 1
ATOM 2002 C C . ASP A 1 257 ? 30.418 23.479 10.886 1.00 63.34 257 ASP A C 1
ATOM 2004 O O . ASP A 1 257 ? 30.571 24.439 10.132 1.00 63.34 257 ASP A O 1
ATOM 2008 N N . VAL A 1 258 ? 29.315 22.715 10.844 1.00 65.00 258 VAL A N 1
ATOM 2009 C CA . VAL A 1 258 ? 28.156 22.985 9.971 1.00 65.00 258 VAL A CA 1
ATOM 2010 C C . VAL A 1 258 ? 27.143 23.870 10.700 1.00 65.00 258 VAL A C 1
ATOM 2012 O O . VAL A 1 258 ? 26.811 23.628 11.857 1.00 65.00 258 VAL A O 1
ATOM 2015 N N . VAL A 1 259 ? 26.630 24.893 10.009 1.00 66.00 259 VAL A N 1
ATOM 2016 C CA . VAL A 1 259 ? 25.594 25.809 10.533 1.00 66.00 259 VAL A CA 1
ATOM 2017 C C . VAL A 1 259 ? 24.234 25.112 10.671 1.00 66.00 259 VAL A C 1
ATOM 2019 O O . VAL A 1 259 ? 23.445 25.444 11.553 1.00 66.00 259 VAL A O 1
ATOM 2022 N N . GLU A 1 260 ? 23.956 24.149 9.795 1.00 67.88 260 GLU A N 1
ATOM 2023 C CA . GLU A 1 260 ? 22.733 23.350 9.805 1.00 67.88 260 GLU A CA 1
ATOM 2024 C C . GLU A 1 260 ? 22.774 22.260 10.893 1.00 67.88 260 GLU A C 1
ATOM 2026 O O . GLU A 1 260 ? 23.788 21.566 11.048 1.00 67.88 260 GLU A O 1
ATOM 2031 N N . PRO A 1 261 ? 21.672 22.079 11.645 1.00 69.00 261 PRO A N 1
ATOM 2032 C CA . PRO A 1 261 ? 21.575 21.018 12.635 1.00 69.00 261 PRO A CA 1
ATOM 2033 C C . PRO A 1 261 ? 21.628 19.642 11.967 1.00 69.00 261 PRO A C 1
ATOM 2035 O O . PRO A 1 261 ? 21.252 19.477 10.806 1.00 69.00 261 PRO A O 1
ATOM 2038 N N . ALA A 1 262 ? 22.050 18.637 12.734 1.00 71.19 262 ALA A N 1
ATOM 2039 C CA . ALA A 1 262 ? 21.983 17.252 12.294 1.00 71.19 262 ALA A CA 1
ATOM 2040 C C . ALA A 1 262 ? 20.547 16.879 11.874 1.00 71.19 262 ALA A C 1
ATOM 2042 O O . ALA A 1 262 ? 19.600 17.283 12.563 1.00 71.19 262 ALA A O 1
ATOM 2043 N N . PRO A 1 263 ? 20.362 16.090 10.799 1.00 74.56 263 PRO A N 1
ATOM 2044 C CA . PRO A 1 263 ? 19.061 15.522 10.485 1.00 74.56 263 PRO A CA 1
ATOM 2045 C C . PRO A 1 263 ? 18.567 14.691 11.672 1.00 74.56 263 PRO A C 1
ATOM 2047 O O . PRO A 1 263 ? 19.323 13.930 12.282 1.00 74.56 263 PRO A O 1
ATOM 2050 N N . SER A 1 264 ? 17.290 14.844 12.013 1.00 77.94 264 SER A N 1
ATOM 2051 C CA . SER A 1 264 ? 16.660 14.024 13.040 1.00 77.94 264 SER A CA 1
ATOM 2052 C C . SER A 1 264 ? 16.313 12.652 12.469 1.00 77.94 264 SER A C 1
ATOM 2054 O O . SER A 1 264 ? 15.682 12.531 11.420 1.00 77.94 264 SER A O 1
ATOM 2056 N N . THR A 1 265 ? 16.717 11.600 13.174 1.00 79.81 265 THR A N 1
ATOM 2057 C CA . THR A 1 265 ? 16.350 10.222 12.848 1.00 79.81 265 THR A CA 1
ATOM 2058 C C . THR A 1 265 ? 15.156 9.802 13.700 1.00 79.81 265 THR A C 1
ATOM 2060 O O . THR A 1 265 ? 15.078 10.093 14.895 1.00 79.81 265 THR A O 1
ATOM 2063 N N . LYS A 1 266 ? 14.189 9.123 13.083 1.00 83.44 266 LYS A N 1
ATOM 2064 C CA . LYS A 1 266 ? 13.042 8.542 13.781 1.00 83.44 266 LYS A CA 1
ATOM 2065 C C . LYS A 1 266 ? 12.716 7.197 13.154 1.00 83.44 266 LYS A C 1
ATOM 2067 O O . LYS A 1 266 ? 12.625 7.100 11.935 1.00 83.44 266 LYS A O 1
ATOM 2072 N N . GLN A 1 267 ? 12.510 6.186 13.992 1.00 83.50 267 GLN A N 1
ATOM 2073 C CA . GLN A 1 267 ? 11.994 4.904 13.535 1.00 83.50 267 GLN A CA 1
ATOM 2074 C C . GLN A 1 267 ? 10.538 5.071 13.081 1.00 83.50 267 GLN A C 1
ATOM 2076 O O . GLN A 1 267 ? 9.700 5.594 13.825 1.00 83.50 267 GLN A O 1
ATOM 2081 N N . GLU A 1 268 ? 10.260 4.667 11.844 1.00 81.88 268 GLU A N 1
ATOM 2082 C CA . GLU A 1 268 ? 8.903 4.613 11.310 1.00 81.88 268 GLU A CA 1
ATOM 2083 C C . GLU A 1 268 ? 8.222 3.340 11.819 1.00 81.88 268 GLU A C 1
ATOM 2085 O O . GLU A 1 268 ? 8.796 2.254 11.761 1.00 81.88 268 GLU A O 1
ATOM 2090 N N . ASN A 1 269 ? 7.008 3.491 12.346 1.00 77.94 269 ASN A N 1
ATOM 2091 C CA . ASN A 1 269 ? 6.236 2.381 12.921 1.00 77.94 269 ASN A CA 1
ATOM 2092 C C . ASN A 1 269 ? 5.132 1.890 11.971 1.00 77.94 269 ASN A C 1
ATOM 2094 O O . ASN A 1 269 ? 4.358 0.999 12.323 1.00 77.94 269 ASN A O 1
ATOM 2098 N N . GLU A 1 270 ? 5.024 2.512 10.799 1.00 76.75 270 GLU A N 1
ATOM 2099 C CA . GLU A 1 270 ? 4.143 2.105 9.712 1.00 76.75 270 GLU A CA 1
ATOM 2100 C C . GLU A 1 270 ? 4.900 1.193 8.743 1.00 76.75 270 GLU A C 1
ATOM 2102 O O . GLU A 1 270 ? 6.090 1.389 8.487 1.00 76.75 270 GLU A O 1
ATOM 2107 N N . ASP A 1 271 ? 4.200 0.209 8.183 1.00 75.38 271 ASP A N 1
ATOM 2108 C CA . ASP A 1 271 ? 4.779 -0.655 7.159 1.00 75.38 271 ASP A CA 1
ATOM 2109 C C . ASP A 1 271 ? 5.013 0.162 5.880 1.00 75.38 271 ASP A C 1
ATOM 2111 O O . ASP A 1 271 ? 4.164 0.956 5.457 1.00 75.38 271 ASP A O 1
ATOM 2115 N N . PHE A 1 272 ? 6.156 -0.049 5.232 1.00 78.88 272 PHE A N 1
ATOM 2116 C CA . PHE A 1 272 ? 6.407 0.535 3.922 1.00 78.88 272 PHE A CA 1
ATOM 2117 C C . PHE A 1 272 ? 5.748 -0.315 2.837 1.00 78.88 272 PHE A C 1
ATOM 2119 O O . PHE A 1 272 ? 6.138 -1.457 2.594 1.00 78.88 272 PHE A O 1
ATOM 2126 N N . ILE A 1 273 ? 4.743 0.257 2.179 1.00 79.69 273 ILE A N 1
ATOM 2127 C CA . ILE A 1 273 ? 4.045 -0.344 1.050 1.00 79.69 273 ILE A CA 1
ATOM 2128 C C . ILE A 1 273 ? 4.879 -0.075 -0.202 1.00 79.69 273 ILE A C 1
ATOM 2130 O O . ILE A 1 273 ? 4.910 1.048 -0.713 1.00 79.69 273 ILE A O 1
ATOM 2134 N N . ASP A 1 274 ? 5.574 -1.108 -0.664 1.00 79.81 274 ASP A N 1
ATOM 2135 C CA . ASP A 1 274 ? 6.386 -1.069 -1.877 1.00 79.81 274 ASP A CA 1
ATOM 2136 C C . ASP A 1 274 ? 5.562 -1.433 -3.124 1.00 79.81 274 ASP A C 1
ATOM 2138 O O . ASP A 1 274 ? 4.466 -1.993 -3.026 1.00 79.81 274 ASP A O 1
ATOM 2142 N N . VAL A 1 275 ? 6.096 -1.129 -4.305 1.00 81.25 275 VAL A N 1
ATOM 2143 C CA . VAL A 1 275 ? 5.525 -1.570 -5.583 1.00 81.25 275 VAL A CA 1
ATOM 2144 C C . VAL A 1 275 ? 6.214 -2.853 -6.019 1.00 81.25 275 VAL A C 1
ATOM 2146 O O . VAL A 1 275 ? 7.434 -2.896 -6.162 1.00 81.25 275 VAL A O 1
ATOM 2149 N N . ASP A 1 276 ? 5.431 -3.894 -6.302 1.00 83.06 276 ASP A N 1
ATOM 2150 C CA . ASP A 1 276 ? 5.957 -5.077 -6.982 1.00 83.06 276 ASP A CA 1
ATOM 2151 C C . ASP A 1 276 ? 6.160 -4.740 -8.467 1.00 83.06 276 ASP A C 1
ATOM 2153 O O . ASP A 1 276 ? 5.233 -4.787 -9.284 1.00 83.06 276 ASP A O 1
ATOM 2157 N N . PHE A 1 277 ? 7.378 -4.312 -8.804 1.00 84.69 277 PHE A N 1
ATOM 2158 C CA . PHE A 1 277 ? 7.739 -3.943 -10.169 1.00 84.69 277 PHE A CA 1
ATOM 2159 C C . PHE A 1 277 ? 7.639 -5.122 -11.131 1.00 84.69 277 PHE A C 1
ATOM 2161 O O . PHE A 1 277 ? 7.219 -4.916 -12.265 1.00 84.69 277 PHE A O 1
ATOM 2168 N N . ASP A 1 278 ? 7.963 -6.339 -10.695 1.00 88.81 278 ASP A N 1
ATOM 2169 C CA . ASP A 1 278 ? 7.895 -7.515 -11.560 1.00 88.81 278 ASP A CA 1
ATOM 2170 C C . ASP A 1 278 ? 6.444 -7.781 -11.979 1.00 88.81 278 ASP A C 1
ATOM 2172 O O . ASP A 1 278 ? 6.141 -7.900 -13.168 1.00 88.81 278 ASP A O 1
ATOM 2176 N N . LEU A 1 279 ? 5.516 -7.773 -11.017 1.00 88.44 279 LEU A N 1
ATOM 2177 C CA . LEU A 1 279 ? 4.088 -7.900 -11.311 1.00 88.44 279 LEU A CA 1
ATOM 2178 C C . LEU A 1 279 ? 3.545 -6.706 -12.095 1.00 88.44 279 LEU A C 1
ATOM 2180 O O . LEU A 1 279 ? 2.702 -6.881 -12.972 1.00 88.44 279 LEU A O 1
ATOM 2184 N N . THR A 1 280 ? 4.046 -5.500 -11.828 1.00 88.44 280 THR A N 1
ATOM 2185 C CA . THR A 1 280 ? 3.672 -4.307 -12.597 1.00 88.44 280 THR A CA 1
ATOM 2186 C C . THR A 1 280 ? 4.099 -4.446 -14.058 1.00 88.44 280 THR A C 1
ATOM 2188 O O . THR A 1 280 ? 3.332 -4.106 -14.957 1.00 88.44 280 THR A O 1
ATOM 2191 N N . VAL A 1 281 ? 5.294 -4.976 -14.327 1.00 90.69 281 VAL A N 1
ATOM 2192 C CA . VAL A 1 281 ? 5.749 -5.255 -15.693 1.00 90.69 281 VAL A CA 1
ATOM 2193 C C . VAL A 1 281 ? 4.836 -6.291 -16.343 1.00 90.69 281 VAL A C 1
ATOM 2195 O O . VAL A 1 281 ? 4.346 -6.031 -17.440 1.00 90.69 281 VAL A O 1
ATOM 2198 N N . ALA A 1 282 ? 4.536 -7.408 -15.672 1.00 92.06 282 ALA A N 1
ATOM 2199 C CA . ALA A 1 282 ? 3.604 -8.412 -16.192 1.00 92.06 282 ALA A CA 1
ATOM 2200 C C . ALA A 1 282 ? 2.235 -7.800 -16.541 1.00 92.06 282 ALA A C 1
ATOM 2202 O O . ALA A 1 282 ? 1.753 -7.952 -17.664 1.00 92.06 282 ALA A O 1
ATOM 2203 N N . ASP A 1 283 ? 1.654 -7.022 -15.624 1.00 89.88 283 ASP A N 1
ATOM 2204 C CA . ASP A 1 283 ? 0.385 -6.314 -15.812 1.00 89.88 283 ASP A CA 1
ATOM 2205 C C . ASP A 1 283 ? 0.402 -5.407 -17.054 1.00 89.88 283 ASP A C 1
ATOM 2207 O O . ASP A 1 283 ? -0.551 -5.394 -17.842 1.00 89.88 283 ASP A O 1
ATOM 2211 N N . LYS A 1 284 ? 1.497 -4.666 -17.264 1.00 90.12 284 LYS A N 1
ATOM 2212 C CA . LYS A 1 284 ? 1.651 -3.775 -18.421 1.00 90.12 284 LYS A CA 1
ATOM 2213 C C . LYS A 1 284 ? 1.891 -4.523 -19.725 1.00 90.12 284 LYS A C 1
ATOM 2215 O O . LYS A 1 284 ? 1.352 -4.094 -20.743 1.00 90.12 284 LYS A O 1
ATOM 2220 N N . LEU A 1 285 ? 2.617 -5.641 -19.713 1.00 90.69 285 LEU A N 1
ATOM 2221 C CA . LEU A 1 285 ? 2.784 -6.494 -20.894 1.00 90.69 285 LEU A CA 1
ATOM 2222 C C . LEU A 1 285 ? 1.448 -7.105 -21.339 1.00 90.69 285 LEU A C 1
ATOM 2224 O O . LEU A 1 285 ? 1.129 -7.103 -22.532 1.00 90.69 285 LEU A O 1
ATOM 2228 N N . LEU A 1 286 ? 0.639 -7.574 -20.386 1.00 92.19 286 LEU A N 1
ATOM 2229 C CA . LEU A 1 286 ? -0.688 -8.134 -20.646 1.00 92.19 286 LEU A CA 1
ATOM 2230 C C . LEU A 1 286 ? -1.651 -7.070 -21.189 1.00 92.19 286 LEU A C 1
ATOM 2232 O O . LEU A 1 286 ? -2.291 -7.290 -22.217 1.00 92.19 286 LEU A O 1
ATOM 2236 N N . GLN A 1 287 ? -1.691 -5.884 -20.570 1.00 88.69 287 GLN A N 1
ATOM 2237 C CA . GLN A 1 287 ? -2.484 -4.749 -21.064 1.00 88.69 287 GLN A CA 1
ATOM 2238 C C . GLN A 1 287 ? -2.071 -4.302 -22.459 1.00 88.69 287 GLN A C 1
ATOM 2240 O O . GLN A 1 287 ? -2.933 -4.088 -23.307 1.00 88.69 287 GLN A O 1
ATOM 2245 N N . ALA A 1 288 ? -0.765 -4.175 -22.709 1.00 87.44 288 ALA A N 1
ATOM 2246 C CA . ALA A 1 288 ? -0.268 -3.838 -24.036 1.00 87.44 288 ALA A CA 1
ATOM 2247 C C . ALA A 1 288 ? -0.749 -4.869 -25.065 1.00 87.44 288 ALA A C 1
ATOM 2249 O O . ALA A 1 288 ? -1.079 -4.512 -26.184 1.00 87.44 288 ALA A O 1
ATOM 2250 N N . SER A 1 289 ? -0.873 -6.135 -24.671 1.00 89.44 289 SER A N 1
ATOM 2251 C CA . SER A 1 289 ? -1.319 -7.243 -25.523 1.00 89.44 289 SER A CA 1
ATOM 2252 C C . SER A 1 289 ? -2.841 -7.388 -25.663 1.00 89.44 289 SER A C 1
ATOM 2254 O O . SER A 1 289 ? -3.300 -8.425 -26.161 1.00 89.44 289 SER A O 1
ATOM 2256 N N . ASP A 1 290 ? -3.602 -6.377 -25.228 1.00 87.88 290 ASP A N 1
ATOM 2257 C CA . ASP A 1 290 ? -5.071 -6.336 -25.220 1.00 87.88 290 ASP A CA 1
ATOM 2258 C C . ASP A 1 290 ? -5.708 -7.479 -24.403 1.00 87.88 290 ASP A C 1
ATOM 2260 O O . ASP A 1 290 ? -6.773 -8.009 -24.722 1.00 87.88 290 ASP A O 1
ATOM 2264 N N . ILE A 1 291 ? -5.023 -7.914 -23.339 1.00 88.56 291 ILE A N 1
ATOM 2265 C CA . ILE A 1 291 ? -5.537 -8.917 -22.403 1.00 88.56 291 ILE A CA 1
ATOM 2266 C C . ILE A 1 291 ? -6.205 -8.189 -21.234 1.00 88.56 291 ILE A C 1
ATOM 2268 O O . ILE A 1 291 ? -5.578 -7.434 -20.490 1.00 88.56 291 ILE A O 1
ATOM 2272 N N . SER A 1 292 ? -7.508 -8.422 -21.066 1.00 87.38 292 SER A N 1
ATOM 2273 C CA . SER A 1 292 ? -8.315 -7.795 -20.015 1.00 87.38 292 SER A CA 1
ATOM 2274 C C . SER A 1 292 ? -7.949 -8.314 -18.622 1.00 87.38 292 SER A C 1
ATOM 2276 O O . SER A 1 292 ? -7.896 -9.526 -18.417 1.00 87.38 292 SER A O 1
ATOM 2278 N N . ARG A 1 293 ? -7.841 -7.411 -17.631 1.00 84.38 293 ARG A N 1
ATOM 2279 C CA . ARG A 1 293 ? -7.586 -7.745 -16.208 1.00 84.38 293 ARG A CA 1
ATOM 2280 C C . ARG A 1 293 ? -8.644 -8.650 -15.564 1.00 84.38 293 ARG A C 1
ATOM 2282 O O . ARG A 1 293 ? -8.441 -9.183 -14.482 1.00 84.38 293 ARG A O 1
ATOM 2289 N N . THR A 1 294 ? -9.796 -8.787 -16.215 1.00 82.81 294 THR A N 1
ATOM 2290 C CA . THR A 1 294 ? -10.913 -9.625 -15.746 1.00 82.81 294 THR A CA 1
ATOM 2291 C C . THR A 1 294 ? -10.943 -11.009 -16.392 1.00 82.81 294 THR A C 1
ATOM 2293 O O . THR A 1 294 ? -11.789 -11.821 -16.028 1.00 82.81 294 THR A O 1
ATOM 2296 N N . SER A 1 295 ? -10.056 -11.273 -17.357 1.00 88.06 295 SER A N 1
ATOM 2297 C CA . SER A 1 295 ? -9.971 -12.569 -18.032 1.00 88.06 295 SER A CA 1
ATOM 2298 C C . SER A 1 295 ? -9.246 -13.600 -17.173 1.00 88.06 295 SER A C 1
ATOM 2300 O O . SER A 1 295 ? -8.302 -13.262 -16.461 1.00 88.06 295 SER A O 1
ATOM 2302 N N . ASP A 1 296 ? -9.642 -14.868 -17.282 1.00 89.06 296 ASP A N 1
ATOM 2303 C CA . ASP A 1 296 ? -8.964 -15.951 -16.560 1.00 89.06 296 ASP A CA 1
ATOM 2304 C C . ASP A 1 296 ? -7.500 -16.092 -17.015 1.00 89.06 296 ASP A C 1
ATOM 2306 O O . ASP A 1 296 ? -6.620 -16.257 -16.178 1.00 89.06 296 ASP A O 1
ATOM 2310 N N . SER A 1 297 ? -7.207 -15.868 -18.305 1.00 90.12 297 SER A N 1
ATOM 2311 C CA . SER A 1 297 ? -5.830 -15.853 -18.822 1.00 90.12 297 SER A CA 1
ATOM 2312 C C . SER A 1 297 ? -4.948 -14.802 -18.146 1.00 90.12 297 SER A C 1
ATOM 2314 O O . SER A 1 297 ? -3.788 -15.065 -17.857 1.00 90.12 297 SER A O 1
ATOM 2316 N N . TYR A 1 298 ? -5.492 -13.613 -17.855 1.00 91.00 298 TYR A N 1
ATOM 2317 C CA . TYR A 1 298 ? -4.743 -12.584 -17.131 1.00 91.00 298 TYR A CA 1
ATOM 2318 C C . TYR A 1 298 ? -4.377 -13.053 -15.721 1.00 91.00 298 TYR A C 1
ATOM 2320 O O . TYR A 1 298 ? -3.245 -12.866 -15.283 1.00 91.00 298 TYR A O 1
ATOM 2328 N N . LEU A 1 299 ? -5.335 -13.660 -15.015 1.00 89.44 299 LEU A N 1
ATOM 2329 C CA . LEU A 1 299 ? -5.123 -14.148 -13.654 1.00 89.44 299 LEU A CA 1
ATOM 2330 C C . LEU A 1 299 ? -4.078 -15.271 -13.632 1.00 89.44 299 LEU A C 1
ATOM 2332 O O . LEU A 1 299 ? -3.168 -15.229 -12.808 1.00 89.44 299 LEU A O 1
ATOM 2336 N N . GLU A 1 300 ? -4.165 -16.214 -14.572 1.00 90.75 300 GLU A N 1
ATOM 2337 C CA . GLU A 1 300 ? -3.196 -17.306 -14.731 1.00 90.75 300 GLU A CA 1
ATOM 2338 C C . GLU A 1 300 ? -1.779 -16.781 -15.010 1.00 90.75 300 GLU A C 1
ATOM 2340 O O . GLU A 1 300 ? -0.816 -17.238 -14.391 1.00 90.75 300 GLU A O 1
ATOM 2345 N N . ASP A 1 301 ? -1.636 -15.784 -15.888 1.00 92.12 301 ASP A N 1
ATOM 2346 C CA . ASP A 1 301 ? -0.336 -15.199 -16.227 1.00 92.12 301 ASP A CA 1
ATOM 2347 C C . ASP A 1 301 ? 0.296 -14.440 -15.054 1.00 92.12 301 ASP A C 1
ATOM 2349 O O . ASP A 1 301 ? 1.486 -14.613 -14.772 1.00 92.12 301 ASP A O 1
ATOM 2353 N N . ILE A 1 302 ? -0.493 -13.634 -14.337 1.00 91.12 302 ILE A N 1
ATOM 2354 C CA . ILE A 1 302 ? -0.035 -12.918 -13.138 1.00 91.12 302 ILE A CA 1
ATOM 2355 C C . ILE A 1 302 ? 0.367 -13.905 -12.040 1.00 91.12 302 ILE A C 1
ATOM 2357 O O . ILE A 1 302 ? 1.436 -13.755 -11.441 1.00 91.12 302 ILE A O 1
ATOM 2361 N N . GLN A 1 303 ? -0.444 -14.938 -11.799 1.00 89.62 303 GLN A N 1
ATOM 2362 C CA . GLN A 1 303 ? -0.141 -15.968 -10.810 1.00 89.62 303 GLN A CA 1
ATOM 2363 C C . GLN A 1 303 ? 1.148 -16.719 -11.168 1.00 89.62 303 GLN A C 1
ATOM 2365 O O . GLN A 1 303 ? 2.018 -16.891 -10.315 1.00 89.62 303 GLN A O 1
ATOM 2370 N N . ARG A 1 304 ? 1.327 -17.083 -12.442 1.00 91.25 304 ARG A N 1
ATOM 2371 C CA . ARG A 1 304 ? 2.535 -17.755 -12.937 1.00 91.25 304 ARG A CA 1
ATOM 2372 C C . ARG A 1 304 ? 3.802 -16.927 -12.718 1.00 91.25 304 ARG A C 1
ATOM 2374 O O . ARG A 1 304 ? 4.820 -17.485 -12.318 1.00 91.25 304 ARG A O 1
ATOM 2381 N N . VAL A 1 305 ? 3.761 -15.614 -12.964 1.00 92.19 305 VAL A N 1
ATOM 2382 C CA . VAL A 1 305 ? 4.906 -14.725 -12.687 1.00 92.19 305 VAL A CA 1
ATOM 2383 C C . VAL A 1 305 ? 5.150 -14.599 -11.185 1.00 92.19 305 VAL A C 1
ATOM 2385 O O . VAL A 1 305 ? 6.303 -14.604 -10.759 1.00 92.19 305 VAL A O 1
ATOM 2388 N N . GLN A 1 306 ? 4.094 -14.523 -10.375 1.00 88.31 306 GLN A N 1
ATOM 2389 C CA . GLN A 1 306 ? 4.234 -14.395 -8.927 1.00 88.31 306 GLN A CA 1
ATOM 2390 C C . GLN A 1 306 ? 4.868 -15.629 -8.282 1.00 88.31 306 GLN A C 1
ATOM 2392 O O . GLN A 1 306 ? 5.744 -15.497 -7.428 1.00 88.31 306 GLN A O 1
ATOM 2397 N N . GLU A 1 307 ? 4.406 -16.819 -8.663 1.00 90.25 307 GLU A N 1
ATOM 2398 C CA . GLU A 1 307 ? 4.852 -18.094 -8.091 1.00 90.25 307 GLU A CA 1
ATOM 2399 C C . GLU A 1 307 ? 6.219 -18.540 -8.631 1.00 90.25 307 GLU A C 1
ATOM 2401 O O . GLU A 1 307 ? 6.828 -19.482 -8.114 1.00 90.25 307 GLU A O 1
ATOM 2406 N N . ALA A 1 308 ? 6.731 -17.862 -9.659 1.00 91.81 308 ALA A N 1
ATOM 2407 C CA . ALA A 1 308 ? 8.028 -18.168 -10.228 1.00 91.81 308 ALA A CA 1
ATOM 2408 C C . ALA A 1 308 ? 9.159 -17.900 -9.227 1.00 91.81 308 ALA A C 1
ATOM 2410 O O . ALA A 1 308 ? 9.323 -16.801 -8.702 1.00 91.81 308 ALA A O 1
ATOM 2411 N N . THR A 1 309 ? 10.028 -18.897 -9.042 1.00 91.81 309 THR A N 1
ATOM 2412 C CA . THR A 1 309 ? 11.273 -18.728 -8.273 1.00 91.81 309 THR A CA 1
ATOM 2413 C C . THR A 1 309 ? 12.211 -17.706 -8.926 1.00 91.81 309 THR A C 1
ATOM 2415 O O . THR A 1 309 ? 12.940 -17.003 -8.233 1.00 91.81 309 THR A O 1
ATOM 2418 N N . ASP A 1 310 ? 12.180 -17.614 -10.257 1.00 93.00 310 ASP A N 1
ATOM 2419 C CA . ASP A 1 310 ? 12.927 -16.638 -11.048 1.00 93.00 310 ASP A CA 1
ATOM 2420 C C . ASP A 1 310 ? 11.950 -15.759 -11.840 1.00 93.00 310 ASP A C 1
ATOM 2422 O O . ASP A 1 310 ? 11.580 -16.063 -12.981 1.00 93.00 310 ASP A O 1
ATOM 2426 N N . LYS A 1 311 ? 11.518 -14.665 -11.203 1.00 91.50 311 LYS A N 1
ATOM 2427 C CA . LYS A 1 311 ? 10.577 -13.696 -11.780 1.00 91.50 311 LYS A CA 1
ATOM 2428 C C . LYS A 1 311 ? 11.104 -13.069 -13.073 1.00 91.50 311 LYS A C 1
ATOM 2430 O O . LYS A 1 311 ? 10.346 -12.901 -14.024 1.00 91.50 311 LYS A O 1
ATOM 2435 N N . ALA A 1 312 ? 12.407 -12.790 -13.157 1.00 89.56 312 ALA A N 1
ATOM 2436 C CA . ALA A 1 312 ? 13.011 -12.186 -14.344 1.00 89.56 312 ALA A CA 1
ATOM 2437 C C . ALA A 1 312 ? 12.912 -13.115 -15.563 1.00 89.56 312 ALA A C 1
ATOM 2439 O O . ALA A 1 312 ? 12.575 -12.670 -16.663 1.00 89.56 312 ALA A O 1
ATOM 2440 N N . ASN A 1 313 ? 13.166 -14.413 -15.381 1.00 91.19 313 ASN A N 1
ATOM 2441 C CA . ASN A 1 313 ? 12.968 -15.384 -16.452 1.00 91.19 313 ASN A CA 1
ATOM 2442 C C . ASN A 1 313 ? 11.484 -15.613 -16.762 1.00 91.19 313 ASN A C 1
ATOM 2444 O O . ASN A 1 313 ? 11.139 -15.690 -17.939 1.00 91.19 313 ASN A O 1
ATOM 2448 N N . ALA A 1 314 ? 10.599 -15.651 -15.762 1.00 93.94 314 ALA A N 1
ATOM 2449 C CA . ALA A 1 314 ? 9.156 -15.754 -15.998 1.00 93.94 314 ALA A CA 1
ATOM 2450 C C . ALA A 1 314 ? 8.620 -14.589 -16.846 1.00 93.94 314 ALA A C 1
ATOM 2452 O O . ALA A 1 314 ? 7.893 -14.812 -17.813 1.00 93.94 314 ALA A O 1
ATOM 2453 N N . LEU A 1 315 ? 9.056 -13.359 -16.560 1.00 92.75 315 LEU A N 1
ATOM 2454 C CA . LEU A 1 315 ? 8.726 -12.177 -17.356 1.00 92.75 315 LEU A CA 1
ATOM 2455 C C . LEU A 1 315 ? 9.255 -12.265 -18.789 1.00 92.75 315 LEU A C 1
ATOM 2457 O O . LEU A 1 315 ? 8.551 -11.891 -19.726 1.00 92.75 315 LEU A O 1
ATOM 2461 N N . ARG A 1 316 ? 10.472 -12.787 -18.986 1.00 89.81 316 ARG A N 1
ATOM 2462 C CA . ARG A 1 316 ? 11.012 -13.034 -20.334 1.00 89.81 316 ARG A CA 1
ATOM 2463 C C . ARG A 1 316 ? 10.166 -14.043 -21.103 1.00 89.81 316 ARG A C 1
ATOM 2465 O O . ARG A 1 316 ? 9.867 -13.797 -22.266 1.00 89.81 316 ARG A O 1
ATOM 2472 N N . TYR A 1 317 ? 9.759 -15.144 -20.471 1.00 91.69 317 TYR A N 1
ATOM 2473 C CA . TYR A 1 317 ? 8.879 -16.130 -21.105 1.00 91.69 317 TYR A CA 1
ATOM 2474 C C . TYR A 1 317 ? 7.527 -15.524 -21.478 1.00 91.69 317 TYR A C 1
ATOM 2476 O O . TYR A 1 317 ? 7.102 -15.674 -22.622 1.00 91.69 317 TYR A O 1
ATOM 2484 N N . LEU A 1 318 ? 6.904 -14.775 -20.563 1.00 93.31 318 LEU A N 1
ATOM 2485 C CA . LEU A 1 318 ? 5.656 -14.066 -20.835 1.00 93.31 318 LEU A CA 1
ATOM 2486 C C . LEU A 1 318 ? 5.812 -13.106 -22.025 1.00 93.31 318 LEU A C 1
ATOM 2488 O O . LEU A 1 318 ? 4.990 -13.104 -22.938 1.00 93.31 318 LEU A O 1
ATOM 2492 N N . ALA A 1 319 ? 6.898 -12.330 -22.070 1.00 90.19 319 ALA A N 1
ATOM 2493 C CA . ALA A 1 319 ? 7.168 -11.429 -23.187 1.00 90.19 319 ALA A CA 1
ATOM 2494 C C . ALA A 1 319 ? 7.331 -12.176 -24.524 1.00 90.19 319 ALA A C 1
ATOM 2496 O O . ALA A 1 319 ? 6.822 -11.725 -25.548 1.00 90.19 319 ALA A O 1
ATOM 2497 N N . VAL A 1 320 ? 7.990 -13.339 -24.525 1.00 88.94 320 VAL A N 1
ATOM 2498 C CA . VAL A 1 320 ? 8.135 -14.184 -25.721 1.00 88.94 320 VAL A CA 1
ATOM 2499 C C . VAL A 1 320 ? 6.788 -14.750 -26.174 1.00 88.94 320 VAL A C 1
ATOM 2501 O O . VAL A 1 320 ? 6.493 -14.718 -27.367 1.00 88.94 320 VAL A O 1
ATOM 2504 N N . GLU A 1 321 ? 5.940 -15.219 -25.260 1.00 91.38 321 GLU A N 1
ATOM 2505 C CA . GLU A 1 321 ? 4.597 -15.722 -25.589 1.00 91.38 321 GLU A CA 1
ATOM 2506 C C . GLU A 1 321 ? 3.708 -14.630 -26.201 1.00 91.38 321 GLU A C 1
ATOM 2508 O O . GLU A 1 321 ? 2.993 -14.866 -27.181 1.00 91.38 321 GLU A O 1
ATOM 2513 N N . LEU A 1 322 ? 3.797 -13.413 -25.662 1.00 90.94 322 LEU A N 1
ATOM 2514 C CA . LEU A 1 322 ? 3.039 -12.257 -26.132 1.00 90.94 322 LEU A CA 1
ATOM 2515 C C . LEU A 1 322 ? 3.628 -11.617 -27.395 1.00 90.94 322 LEU A C 1
ATOM 2517 O O . LEU A 1 322 ? 2.917 -10.887 -28.082 1.00 90.94 322 LEU A O 1
ATOM 2521 N N . SER A 1 323 ? 4.875 -11.927 -27.764 1.00 86.38 323 SER A N 1
ATOM 2522 C CA . SER A 1 323 ? 5.585 -11.287 -28.883 1.00 86.38 323 SER A CA 1
ATOM 2523 C C . SER A 1 323 ? 4.832 -11.338 -30.221 1.00 86.38 323 SER A C 1
ATOM 2525 O O . SER A 1 323 ? 4.861 -10.376 -30.983 1.00 86.38 323 SER A O 1
ATOM 2527 N N . ASN A 1 324 ? 4.062 -12.401 -30.485 1.00 86.94 324 ASN A N 1
ATOM 2528 C CA . ASN A 1 324 ? 3.238 -12.537 -31.699 1.00 86.94 324 ASN A CA 1
ATOM 2529 C C . ASN A 1 324 ? 2.084 -11.513 -31.780 1.00 86.94 324 ASN A C 1
ATOM 2531 O O . ASN A 1 324 ? 1.500 -11.266 -32.848 1.00 86.94 324 ASN A O 1
ATOM 2535 N N . ARG A 1 325 ? 1.725 -10.915 -30.641 1.00 88.25 325 ARG A N 1
ATOM 2536 C CA . ARG A 1 325 ? 0.732 -9.843 -30.528 1.00 88.25 325 ARG A CA 1
ATOM 2537 C C . ARG A 1 325 ? 1.342 -8.463 -30.750 1.00 88.25 325 ARG A C 1
ATOM 2539 O O . ARG A 1 325 ? 0.586 -7.500 -30.829 1.00 88.25 325 ARG A O 1
ATOM 2546 N N . TRP A 1 326 ? 2.658 -8.364 -30.911 1.00 89.00 326 TRP A N 1
ATOM 2547 C CA . TRP A 1 326 ? 3.377 -7.109 -31.099 1.00 89.00 326 TRP A CA 1
ATOM 2548 C C . TRP A 1 326 ? 4.025 -7.032 -32.485 1.00 89.00 326 TRP A C 1
ATOM 2550 O O . TRP A 1 326 ? 4.230 -8.039 -33.163 1.00 89.00 326 TRP A O 1
ATOM 2560 N N . THR A 1 327 ? 4.330 -5.815 -32.923 1.00 85.50 327 THR A N 1
ATOM 2561 C CA . THR A 1 327 ? 5.122 -5.553 -34.127 1.00 85.50 327 THR A CA 1
ATOM 2562 C C . THR A 1 327 ? 6.580 -5.349 -33.709 1.00 85.50 327 THR A C 1
ATOM 2564 O O . THR A 1 327 ? 6.862 -4.368 -33.015 1.00 85.50 327 THR A O 1
ATOM 2567 N N . PRO A 1 328 ? 7.520 -6.224 -34.112 1.00 81.44 328 PRO A N 1
ATOM 2568 C CA . PRO A 1 328 ? 8.926 -6.041 -33.785 1.00 81.44 328 PRO A CA 1
ATOM 2569 C C . PRO A 1 328 ? 9.512 -4.849 -34.549 1.00 81.44 328 PRO A C 1
ATOM 2571 O O . PRO A 1 328 ? 9.335 -4.719 -35.763 1.00 81.44 328 PRO A O 1
ATOM 2574 N N . ILE A 1 329 ? 10.248 -3.999 -33.841 1.00 79.31 329 ILE A N 1
ATOM 2575 C CA . ILE A 1 329 ? 11.076 -2.949 -34.423 1.00 79.31 329 ILE A CA 1
ATOM 2576 C C . ILE A 1 329 ? 12.445 -3.554 -34.708 1.00 79.31 329 ILE A C 1
ATOM 2578 O O . ILE A 1 329 ? 13.185 -3.912 -33.794 1.00 79.31 329 ILE A O 1
ATOM 2582 N N . VAL A 1 330 ? 12.800 -3.636 -35.987 1.00 71.81 330 VAL A N 1
ATOM 2583 C CA . VAL A 1 330 ? 14.140 -4.051 -36.400 1.00 71.81 330 VAL A CA 1
ATOM 2584 C C . VAL A 1 330 ? 15.044 -2.821 -36.391 1.00 71.81 330 VAL A C 1
ATOM 2586 O O . VAL A 1 330 ? 14.881 -1.926 -37.220 1.00 71.81 330 VAL A O 1
ATOM 2589 N N . ILE A 1 331 ? 15.985 -2.770 -35.447 1.00 67.81 331 ILE A N 1
ATOM 2590 C CA . ILE A 1 331 ? 17.083 -1.800 -35.475 1.00 67.81 331 ILE A CA 1
ATOM 2591 C C . ILE A 1 331 ? 18.239 -2.434 -36.242 1.00 67.81 331 ILE A C 1
ATOM 2593 O O . ILE A 1 331 ? 18.766 -3.467 -35.832 1.00 67.81 331 ILE A O 1
ATOM 2597 N N . ASP A 1 332 ? 18.666 -1.795 -37.325 1.00 63.75 332 ASP A N 1
ATOM 2598 C CA . ASP A 1 332 ? 20.006 -2.006 -37.864 1.00 63.75 332 ASP A CA 1
ATOM 2599 C C . ASP A 1 332 ? 20.919 -0.847 -37.423 1.00 63.75 332 ASP A C 1
ATOM 2601 O O . ASP A 1 332 ? 20.451 0.226 -37.038 1.00 63.75 332 ASP A O 1
ATOM 2605 N N . SER A 1 333 ? 22.238 -1.040 -37.463 1.00 61.78 333 SER A N 1
ATOM 2606 C CA . SER A 1 333 ? 23.221 -0.021 -37.056 1.00 61.78 333 SER A CA 1
ATOM 2607 C C . SER A 1 333 ? 23.210 1.256 -37.914 1.00 61.78 333 SER A C 1
ATOM 2609 O O . SER A 1 333 ? 23.971 2.184 -37.638 1.00 61.78 333 SER A O 1
ATOM 2611 N N . THR A 1 334 ? 22.375 1.317 -38.953 1.00 65.50 334 THR A N 1
ATOM 2612 C CA . THR A 1 334 ? 22.271 2.411 -39.926 1.00 65.50 334 THR A CA 1
ATOM 2613 C C . THR A 1 334 ? 20.939 3.165 -39.862 1.00 65.50 334 THR A C 1
ATOM 2615 O O . THR A 1 334 ? 20.836 4.271 -40.401 1.00 65.50 334 THR A O 1
ATOM 2618 N N . VAL A 1 335 ? 19.929 2.618 -39.180 1.00 66.19 335 VAL A N 1
ATOM 2619 C CA . VAL A 1 335 ? 18.602 3.210 -39.007 1.00 66.19 335 VAL A CA 1
ATOM 2620 C C . VAL A 1 335 ? 18.424 3.623 -37.544 1.00 66.19 335 VAL A C 1
ATOM 2622 O O . VAL A 1 335 ? 18.270 2.766 -36.676 1.00 66.19 335 VAL A O 1
ATOM 2625 N N . PRO A 1 336 ? 18.392 4.938 -37.253 1.00 72.44 336 PRO A N 1
ATOM 2626 C CA . PRO A 1 336 ? 18.064 5.428 -35.919 1.00 72.44 336 PRO A CA 1
ATOM 2627 C C . PRO A 1 336 ? 16.700 4.901 -35.449 1.00 72.44 336 PRO A C 1
ATOM 2629 O O . PRO A 1 336 ? 15.763 4.800 -36.254 1.00 72.44 336 PRO A O 1
ATOM 2632 N N . ILE A 1 337 ? 16.575 4.601 -34.151 1.00 72.88 337 ILE A N 1
ATOM 2633 C CA . ILE A 1 337 ? 15.351 4.071 -33.519 1.00 72.88 337 ILE A CA 1
ATOM 2634 C C . ILE A 1 337 ? 14.115 4.888 -33.908 1.00 72.88 337 ILE A C 1
ATOM 2636 O O . ILE A 1 337 ? 13.052 4.343 -34.196 1.00 72.88 337 ILE A O 1
ATOM 2640 N N . GLU A 1 338 ? 14.265 6.207 -33.968 1.00 73.56 338 GLU A N 1
ATOM 2641 C CA . GLU A 1 338 ? 13.200 7.164 -34.228 1.00 73.56 338 GLU A CA 1
ATOM 2642 C C . GLU A 1 338 ? 12.624 6.971 -35.636 1.00 73.56 338 GLU A C 1
ATOM 2644 O O . GLU A 1 338 ? 11.419 7.113 -35.864 1.00 73.56 338 GLU A O 1
ATOM 2649 N N . LYS A 1 339 ? 13.484 6.618 -36.597 1.00 75.88 339 LYS A N 1
ATOM 2650 C CA . LYS A 1 339 ? 13.087 6.316 -37.972 1.00 75.88 339 LYS A CA 1
ATOM 2651 C C . LYS A 1 339 ? 12.424 4.941 -38.058 1.00 75.88 339 LYS A C 1
ATOM 2653 O O . LYS A 1 339 ? 11.399 4.824 -38.727 1.00 75.88 339 LYS A O 1
ATOM 2658 N N . ALA A 1 340 ? 12.949 3.950 -37.338 1.00 77.88 340 ALA A N 1
ATOM 2659 C CA . ALA A 1 340 ? 12.375 2.606 -37.280 1.00 77.88 340 ALA A CA 1
ATOM 2660 C C . ALA A 1 340 ? 10.952 2.614 -36.682 1.00 77.88 340 ALA A C 1
ATOM 2662 O O . ALA A 1 340 ? 10.033 2.035 -37.261 1.00 77.88 340 ALA A O 1
ATOM 2663 N N . ILE A 1 341 ? 10.726 3.365 -35.595 1.00 78.75 341 ILE A N 1
ATOM 2664 C CA . ILE A 1 341 ? 9.398 3.549 -34.980 1.00 78.75 341 ILE A CA 1
ATOM 2665 C C . ILE A 1 341 ? 8.412 4.190 -35.967 1.00 78.75 341 ILE A C 1
ATOM 2667 O O . ILE A 1 341 ? 7.276 3.734 -36.094 1.00 78.75 341 ILE A O 1
ATOM 2671 N N . LYS A 1 342 ? 8.826 5.241 -36.690 1.00 78.88 342 LYS A N 1
ATOM 2672 C CA . LYS A 1 342 ? 7.953 5.948 -37.648 1.00 78.88 342 LYS A CA 1
ATOM 2673 C C . LYS A 1 342 ? 7.533 5.083 -38.836 1.00 78.88 342 LYS A C 1
ATOM 2675 O O . LYS A 1 342 ? 6.460 5.311 -39.386 1.00 78.88 342 LYS A O 1
ATOM 2680 N N . GLN A 1 343 ? 8.376 4.138 -39.240 1.00 78.31 343 GLN A N 1
ATOM 2681 C CA . GLN A 1 343 ? 8.143 3.261 -40.390 1.00 78.31 343 GLN A CA 1
ATOM 2682 C C . GLN A 1 343 ? 7.404 1.964 -40.025 1.00 78.31 343 GLN A C 1
ATOM 2684 O O . GLN A 1 343 ? 6.916 1.276 -40.919 1.00 78.31 343 GLN A O 1
ATOM 2689 N N . SER A 1 344 ? 7.311 1.633 -38.735 1.00 78.94 344 SER A N 1
ATOM 2690 C CA . SER A 1 344 ? 6.674 0.406 -38.253 1.00 78.94 344 SER A CA 1
ATOM 2691 C C . SER A 1 344 ? 5.144 0.494 -38.280 1.00 78.94 344 SER A C 1
ATOM 2693 O O . SER A 1 344 ? 4.562 1.555 -38.039 1.00 78.94 344 SER A O 1
ATOM 2695 N N . SER A 1 345 ? 4.478 -0.638 -38.540 1.00 80.25 345 SER A N 1
ATOM 2696 C CA . SER A 1 345 ? 3.015 -0.730 -38.453 1.00 80.25 345 SER A CA 1
ATOM 2697 C C . SER A 1 345 ? 2.541 -0.507 -37.017 1.00 80.25 345 SER A C 1
ATOM 2699 O O . SER A 1 345 ? 3.037 -1.147 -36.090 1.00 80.25 345 SER A O 1
ATOM 2701 N N . LYS A 1 346 ? 1.544 0.369 -36.854 1.00 80.12 346 LYS A N 1
ATOM 2702 C CA . LYS A 1 346 ? 0.936 0.730 -35.561 1.00 80.12 346 LYS A CA 1
ATOM 2703 C C . LYS A 1 346 ? -0.368 -0.024 -35.276 1.00 80.12 346 LYS A C 1
ATOM 2705 O O . LYS A 1 346 ? -1.072 0.301 -34.329 1.00 80.12 346 LYS A O 1
ATOM 2710 N N . GLU A 1 347 ? -0.703 -1.026 -36.089 1.00 80.56 347 GLU A N 1
ATOM 2711 C CA . GLU A 1 347 ? -1.893 -1.870 -35.880 1.00 80.56 347 GLU A CA 1
ATOM 2712 C C . GLU A 1 347 ? -1.804 -2.718 -34.605 1.00 80.56 347 GLU A C 1
ATOM 2714 O O . GLU A 1 347 ? -2.823 -3.101 -34.036 1.00 80.56 347 GLU A O 1
ATOM 2719 N N . LYS A 1 348 ? -0.580 -2.992 -34.151 1.00 82.62 348 LYS A N 1
ATOM 2720 C CA . LYS A 1 348 ? -0.250 -3.700 -32.916 1.00 82.62 348 LYS A CA 1
ATOM 2721 C C . LYS A 1 348 ? 0.726 -2.858 -32.087 1.00 82.62 348 LYS A C 1
ATOM 2723 O O . LYS A 1 348 ? 1.407 -1.999 -32.656 1.00 82.62 348 LYS A O 1
ATOM 2728 N N . PRO A 1 349 ? 0.827 -3.103 -30.771 1.00 82.94 349 PRO A N 1
ATOM 2729 C CA . PRO A 1 349 ? 1.875 -2.519 -29.944 1.00 82.94 349 PRO A CA 1
ATOM 2730 C C . PRO A 1 349 ? 3.250 -2.779 -30.546 1.00 82.94 349 PRO A C 1
ATOM 2732 O O . PRO A 1 349 ? 3.511 -3.860 -31.077 1.00 82.94 349 PRO A O 1
ATOM 2735 N N . LEU A 1 350 ? 4.127 -1.787 -30.461 1.00 83.56 350 LEU A N 1
ATOM 2736 C CA . LEU A 1 350 ? 5.496 -1.925 -30.930 1.00 83.56 350 LEU A CA 1
ATOM 2737 C C . LEU A 1 350 ? 6.343 -2.601 -29.854 1.00 83.56 350 LEU A C 1
ATOM 2739 O O . LEU A 1 350 ? 6.256 -2.250 -28.678 1.00 83.56 350 LEU A O 1
ATOM 2743 N N . TYR A 1 351 ? 7.186 -3.535 -30.271 1.00 81.19 351 TYR A N 1
ATOM 2744 C CA . TYR A 1 351 ? 8.127 -4.230 -29.407 1.00 81.19 351 TYR A CA 1
ATOM 2745 C C . TYR A 1 351 ? 9.543 -4.003 -29.910 1.00 81.19 351 TYR A C 1
ATOM 2747 O O . TYR A 1 351 ? 9.812 -4.138 -31.102 1.00 81.19 351 TYR A O 1
ATOM 2755 N N . LEU A 1 352 ? 10.446 -3.664 -28.997 1.00 77.06 352 LEU A N 1
ATOM 2756 C CA . LEU A 1 352 ? 11.854 -3.523 -29.304 1.00 77.06 352 LEU A CA 1
ATOM 2757 C C . LEU A 1 352 ? 12.656 -4.544 -28.502 1.00 77.06 352 LEU A C 1
ATOM 2759 O O . LEU A 1 352 ? 12.697 -4.468 -27.276 1.00 77.06 352 LEU A O 1
ATOM 2763 N N . ASP A 1 353 ? 13.311 -5.458 -29.215 1.00 65.56 353 ASP A N 1
ATOM 2764 C CA . ASP A 1 353 ? 14.272 -6.397 -28.645 1.00 65.56 353 ASP A CA 1
ATOM 2765 C C . ASP A 1 353 ? 15.694 -5.948 -28.994 1.00 65.56 353 ASP A C 1
ATOM 2767 O O . ASP A 1 353 ? 16.047 -5.844 -30.171 1.00 65.56 353 ASP A O 1
ATOM 2771 N N . GLY A 1 354 ? 16.508 -5.656 -27.980 1.00 60.91 354 GLY A N 1
ATOM 2772 C CA . GLY A 1 354 ? 17.943 -5.429 -28.146 1.00 60.91 354 GLY A CA 1
ATOM 2773 C C . GLY A 1 354 ? 18.492 -4.095 -27.637 1.00 60.91 354 GLY A C 1
ATOM 2774 O O . GLY A 1 354 ? 17.812 -3.266 -27.033 1.00 60.91 354 GLY A O 1
ATOM 2775 N N . SER A 1 355 ? 19.793 -3.912 -27.869 1.00 53.97 355 SER A N 1
ATOM 2776 C CA . SER A 1 355 ? 20.557 -2.723 -27.492 1.00 53.97 355 SER A CA 1
ATOM 2777 C C . SER A 1 355 ? 20.479 -1.662 -28.592 1.00 53.97 355 SER A C 1
ATOM 2779 O O . SER A 1 355 ? 21.175 -1.762 -29.603 1.00 53.97 355 SER A O 1
ATOM 2781 N N . GLY A 1 356 ? 19.642 -0.645 -28.397 1.00 53.91 356 GLY A N 1
ATOM 2782 C CA . GLY A 1 356 ? 19.590 0.543 -29.250 1.00 53.91 356 GLY A CA 1
ATOM 2783 C C . GLY A 1 356 ? 20.310 1.730 -28.614 1.00 53.91 356 GLY A C 1
ATOM 2784 O O . GLY A 1 356 ? 20.277 1.903 -27.397 1.00 53.91 356 GLY A O 1
ATOM 2785 N N . VAL A 1 357 ? 20.952 2.567 -29.431 1.00 52.12 357 VAL A N 1
ATOM 2786 C CA . VAL A 1 357 ? 21.449 3.876 -28.987 1.00 52.12 357 VAL A CA 1
ATOM 2787 C C . VAL A 1 357 ? 20.371 4.906 -29.304 1.00 52.12 357 VAL A C 1
ATOM 2789 O O . VAL A 1 357 ? 20.079 5.152 -30.472 1.00 52.12 357 VAL A O 1
ATOM 2792 N N 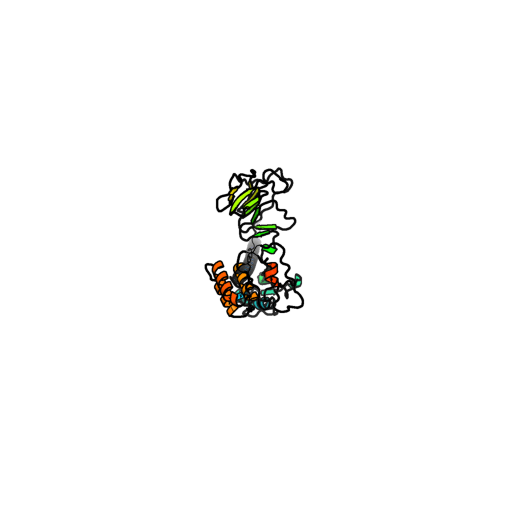. LEU A 1 358 ? 19.776 5.497 -28.268 1.00 50.47 358 LEU A N 1
ATOM 2793 C CA . LEU A 1 358 ? 18.942 6.686 -28.420 1.00 50.47 358 LEU A CA 1
ATOM 2794 C C . LEU A 1 358 ? 19.863 7.877 -28.682 1.00 50.47 358 LEU A C 1
ATOM 2796 O O . LEU A 1 358 ? 20.692 8.220 -27.840 1.00 50.47 358 LEU A O 1
ATOM 2800 N N . THR A 1 359 ? 19.754 8.476 -29.866 1.00 51.56 359 THR A N 1
ATOM 2801 C CA . THR A 1 359 ? 20.558 9.654 -30.238 1.00 51.56 359 THR A CA 1
ATOM 2802 C C . THR A 1 359 ? 19.838 10.977 -29.973 1.00 51.56 359 THR A C 1
ATOM 2804 O O . THR A 1 359 ? 20.458 12.035 -30.065 1.00 51.56 359 THR A O 1
ATOM 2807 N N . GLY A 1 360 ? 18.556 10.923 -29.605 1.00 53.38 360 GLY A N 1
ATOM 2808 C CA . GLY A 1 360 ? 17.753 12.062 -29.176 1.00 53.38 360 GLY A CA 1
ATOM 2809 C C . GLY A 1 360 ? 16.465 11.624 -28.475 1.00 53.38 360 GLY A C 1
ATOM 2810 O O . GLY A 1 360 ? 16.253 10.437 -28.218 1.00 53.38 360 GLY A O 1
ATOM 2811 N N . ASP A 1 361 ? 15.605 12.595 -28.167 1.00 48.16 361 ASP A N 1
ATOM 2812 C CA . ASP A 1 361 ? 14.303 12.339 -27.554 1.00 48.16 361 ASP A CA 1
ATOM 2813 C C . ASP A 1 361 ? 13.352 11.658 -28.548 1.00 48.16 361 ASP A C 1
ATOM 2815 O O . ASP A 1 361 ? 13.179 12.095 -29.691 1.00 48.16 361 ASP A O 1
ATOM 2819 N N . VAL A 1 362 ? 12.681 10.598 -28.097 1.00 51.66 362 VAL A N 1
ATOM 2820 C CA . VAL A 1 362 ? 11.622 9.937 -28.865 1.00 51.66 362 VAL A CA 1
ATOM 2821 C C . VAL A 1 362 ? 10.297 10.646 -28.579 1.00 51.66 362 VAL A C 1
ATOM 2823 O O . VAL A 1 362 ? 9.615 10.340 -27.605 1.00 51.66 362 VAL A O 1
ATOM 2826 N N . ASP A 1 363 ? 9.914 11.596 -29.436 1.00 47.03 363 ASP A N 1
ATOM 2827 C CA . ASP A 1 363 ? 8.605 12.262 -29.359 1.00 47.03 363 ASP A CA 1
ATOM 2828 C C . ASP A 1 363 ? 7.535 11.404 -30.069 1.00 47.03 363 ASP A C 1
ATOM 2830 O O . ASP A 1 363 ? 7.412 11.406 -31.301 1.00 47.03 363 ASP A O 1
ATOM 2834 N N . ILE A 1 364 ? 6.780 10.614 -29.296 1.00 53.06 364 ILE A N 1
ATOM 2835 C CA . ILE A 1 364 ? 5.641 9.828 -29.795 1.00 53.06 364 ILE A CA 1
ATOM 2836 C C . ILE A 1 364 ? 4.397 10.723 -29.786 1.00 53.06 364 ILE A C 1
ATOM 2838 O O . ILE A 1 364 ? 3.602 10.705 -28.848 1.00 53.06 364 ILE A O 1
ATOM 2842 N N . ARG A 1 365 ? 4.206 11.509 -30.850 1.00 45.66 365 ARG A N 1
ATOM 2843 C CA . ARG A 1 365 ? 2.974 12.290 -31.033 1.00 45.66 365 ARG A CA 1
ATOM 2844 C C . ARG A 1 365 ? 1.856 11.436 -31.613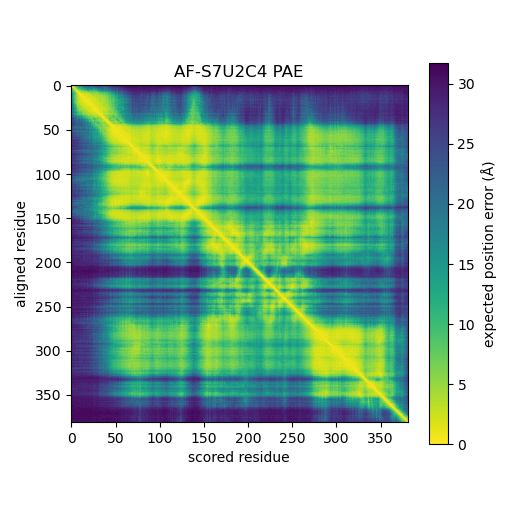 1.00 45.66 365 ARG A C 1
ATOM 2846 O O . ARG A 1 365 ? 2.041 10.692 -32.580 1.00 45.66 365 ARG A O 1
ATOM 2853 N N . THR A 1 366 ? 0.670 11.581 -31.036 1.00 44.00 366 THR A N 1
ATOM 2854 C CA . THR A 1 366 ? -0.585 11.065 -31.577 1.00 44.00 366 THR A CA 1
ATOM 2855 C C . THR A 1 366 ? -0.995 11.896 -32.791 1.00 44.00 366 THR A C 1
ATOM 2857 O O . THR A 1 366 ? -1.777 12.838 -32.694 1.00 44.00 366 THR A O 1
ATOM 2860 N N . ASP A 1 367 ? -0.470 11.558 -33.967 1.00 39.22 367 ASP A N 1
ATOM 2861 C CA . ASP A 1 367 ? -1.017 12.102 -35.209 1.00 39.22 367 ASP A CA 1
ATOM 2862 C C . ASP A 1 367 ? -2.462 11.607 -35.376 1.00 39.22 367 ASP A C 1
ATOM 2864 O O . ASP A 1 367 ? -2.741 10.406 -35.326 1.00 39.22 367 ASP A O 1
ATOM 2868 N N . ALA A 1 368 ? -3.385 12.546 -35.601 1.00 40.97 368 ALA A N 1
ATOM 2869 C CA . ALA A 1 368 ? -4.837 12.339 -35.664 1.00 40.97 368 ALA A CA 1
ATOM 2870 C C . ALA A 1 368 ? -5.317 11.310 -36.716 1.00 40.97 368 ALA A C 1
ATOM 2872 O O . ALA A 1 368 ? -6.504 10.991 -36.762 1.00 40.97 368 ALA A O 1
ATOM 2873 N N . ALA A 1 369 ? -4.411 10.782 -37.543 1.00 39.59 369 ALA A N 1
ATOM 2874 C CA . ALA A 1 369 ? -4.685 9.779 -38.565 1.00 39.59 369 ALA A CA 1
ATOM 2875 C C . ALA A 1 369 ? -4.651 8.322 -38.058 1.00 39.59 369 ALA A C 1
ATOM 2877 O O . ALA A 1 369 ? -5.171 7.451 -38.745 1.00 39.59 369 ALA A O 1
ATOM 2878 N N . ASN A 1 370 ? -4.092 8.038 -36.874 1.00 38.22 370 ASN A N 1
ATOM 2879 C CA . ASN A 1 370 ? -3.953 6.666 -36.361 1.00 38.22 370 ASN A CA 1
ATOM 2880 C C . ASN A 1 370 ? -4.640 6.503 -34.999 1.00 38.22 370 ASN A C 1
ATOM 2882 O O . ASN A 1 370 ? -4.020 6.621 -33.946 1.00 38.22 370 ASN A O 1
ATOM 2886 N N . LYS A 1 371 ? -5.948 6.223 -35.031 1.00 35.41 371 LYS A N 1
ATOM 2887 C CA . LYS A 1 371 ? -6.790 5.922 -33.858 1.00 35.41 371 LYS A CA 1
ATOM 2888 C C . LYS A 1 371 ? -6.867 4.422 -33.535 1.00 35.41 371 LYS A C 1
ATOM 2890 O O . LYS A 1 371 ? -7.945 3.919 -33.232 1.00 35.41 371 LYS A O 1
ATOM 2895 N N . VAL A 1 372 ? -5.759 3.693 -33.596 1.00 37.81 372 VAL A N 1
ATOM 2896 C CA . VAL A 1 372 ? -5.744 2.291 -33.158 1.00 37.81 372 VAL A CA 1
ATOM 2897 C C . VAL A 1 372 ? -4.562 2.116 -32.214 1.00 37.81 372 VAL A C 1
ATOM 2899 O O . VAL A 1 372 ? -3.428 2.395 -32.582 1.00 37.81 372 VAL A O 1
ATOM 2902 N N . ASN A 1 373 ? -4.882 1.723 -30.982 1.00 35.47 373 ASN A N 1
ATOM 2903 C CA . ASN A 1 373 ? -3.990 1.444 -29.853 1.00 35.47 373 ASN A CA 1
ATOM 2904 C C . ASN A 1 373 ? -3.359 2.678 -29.202 1.00 35.47 373 ASN A C 1
ATOM 2906 O O . ASN A 1 373 ? -2.207 3.050 -29.415 1.00 35.47 373 ASN A O 1
ATOM 2910 N N . GLN A 1 374 ? -4.164 3.298 -28.341 1.00 34.44 374 GLN A N 1
ATOM 2911 C CA . GLN A 1 374 ? -3.678 4.202 -27.313 1.00 34.44 374 GLN A CA 1
ATOM 2912 C C . GLN A 1 374 ? -2.721 3.425 -26.399 1.00 34.44 374 GLN A C 1
ATOM 2914 O O . GLN A 1 374 ? -3.126 2.448 -25.773 1.00 34.44 374 GLN A O 1
ATOM 2919 N N . CYS A 1 375 ? -1.482 3.898 -26.249 1.00 24.72 375 CYS A N 1
ATOM 2920 C CA . CYS A 1 375 ? -0.813 3.747 -24.963 1.00 24.72 375 CYS A CA 1
ATOM 2921 C C . CYS A 1 375 ? -1.725 4.438 -23.948 1.00 24.72 375 CYS A C 1
ATOM 2923 O O . CYS A 1 375 ? -1.781 5.667 -23.908 1.00 24.72 375 CYS A O 1
ATOM 2925 N N . SER A 1 376 ? -2.509 3.671 -23.190 1.00 27.69 376 SER A N 1
ATOM 2926 C CA . SER A 1 376 ? -3.333 4.221 -22.123 1.00 27.69 376 SER A CA 1
ATOM 2927 C C . SER A 1 376 ? -2.414 4.644 -20.977 1.00 27.69 376 SER A C 1
ATOM 2929 O O . SER A 1 376 ? -2.233 3.926 -19.992 1.00 27.69 376 SER A O 1
ATOM 2931 N N . SER A 1 377 ? -1.808 5.823 -21.100 1.00 25.44 377 SER A N 1
ATOM 2932 C CA . SER A 1 377 ? -1.488 6.618 -19.928 1.00 25.44 377 SER A CA 1
ATOM 2933 C C . SER A 1 377 ? -2.828 7.051 -19.346 1.00 25.44 377 SER A C 1
ATOM 2935 O O . SER A 1 377 ? -3.488 7.944 -19.876 1.00 25.44 377 SER A O 1
ATOM 2937 N N . SER A 1 378 ? -3.262 6.399 -18.271 1.00 25.52 378 SER A N 1
ATOM 2938 C CA . SER A 1 378 ? -4.272 6.970 -17.387 1.00 25.52 378 SER A CA 1
ATOM 2939 C C . SER A 1 378 ? -3.634 8.137 -16.629 1.00 25.52 378 SER A C 1
ATOM 2941 O O . SER A 1 378 ? -3.373 8.052 -15.435 1.00 25.52 378 SER A O 1
ATOM 2943 N N . THR A 1 379 ? -3.324 9.217 -17.338 1.00 31.73 379 THR A N 1
ATOM 2944 C CA . THR A 1 379 ? -3.238 10.551 -16.752 1.00 31.73 379 THR A CA 1
ATOM 2945 C C . THR A 1 379 ? -4.666 11.069 -16.695 1.00 31.73 379 THR A C 1
ATOM 2947 O O . THR A 1 379 ? -5.168 11.723 -17.606 1.00 31.73 379 THR A O 1
ATOM 2950 N N . GLY A 1 380 ? -5.343 10.652 -15.631 1.00 25.91 380 GLY A N 1
ATOM 2951 C CA . GLY A 1 380 ? -6.607 11.192 -15.170 1.00 25.91 380 GLY A CA 1
ATOM 2952 C C . GLY A 1 380 ? -6.389 11.702 -13.755 1.00 25.91 380 GLY A C 1
ATOM 2953 O O . GLY A 1 380 ? -6.487 10.910 -12.824 1.00 25.91 380 GLY A O 1
ATOM 2954 N N . ILE A 1 381 ? -6.123 13.012 -13.692 1.00 29.84 381 ILE A N 1
ATOM 2955 C CA . ILE A 1 381 ? -5.916 13.907 -12.536 1.00 29.84 381 ILE A CA 1
ATOM 2956 C C . ILE A 1 381 ? -4.509 13.885 -11.935 1.00 29.84 381 ILE A C 1
ATOM 2958 O O . ILE A 1 381 ? -4.111 12.884 -11.305 1.00 29.84 381 ILE A O 1
#

pLDDT: mean 78.41, std 15.72, range [24.72, 96.62]

Secondary structure (DSSP, 8-state):
---S-HHHHHHHHHHHHHHHHHHHHHHHHHHHHHHHHHHHHHHHHHHHHHHHHHHHHHHHHHHHHHTSTTHHHHTT--SHHHHHHHHT-SSSS--TTSHHHHHHHHH--EEEE-GGGGT--TTT---EEEEEEEEEEETTEEEEEEEEEEE----GGGGSSEEESS-EEEES----SSS-EEESS-EEEESSEEEE-TTS-EEEE-S-SS-----TT-EEEEETTEEEEES-TTTSEEE-SS-EEE-S--BS---TT-SSPPPPP----S------HHHHHHHHHHHHTT--TTSHHHHHHHHHHHH-S-HHHHHHHHHHHHGGGSEE----TTS-HHHHHHHS--SS-EE--S-----S-------TT--S---------